Protein AF-A0A085WH45-F1 (afdb_monomer)

Solvent-accessible surface area (backbone atoms only — not comparable to full-atom values): 19405 Å² total; per-residue (Å²): 141,80,84,76,79,80,86,86,75,73,98,68,82,76,74,78,71,73,86,65,53,71,68,56,50,51,53,51,53,51,46,48,43,47,62,81,56,54,55,58,56,46,44,37,24,51,42,6,30,50,48,21,27,57,74,70,34,78,60,51,71,65,46,50,52,52,53,52,50,35,53,49,28,40,52,36,19,25,36,18,36,33,52,44,60,40,40,66,33,36,62,50,33,91,69,62,39,99,87,36,49,65,70,44,46,59,72,71,62,76,45,65,55,64,60,34,41,50,51,16,52,54,25,48,53,51,30,54,56,50,42,73,75,43,60,74,71,31,32,58,40,48,65,51,29,47,55,37,36,49,28,30,48,32,82,93,69,18,29,27,46,66,38,39,30,37,57,37,53,24,43,29,51,48,40,24,36,16,36,32,24,18,15,55,24,53,72,46,86,62,66,62,46,37,62,67,30,46,39,38,29,44,34,38,28,43,29,41,43,51,45,50,47,63,39,35,69,8,25,56,79,67,69,35,38,25,52,33,64,72,62,33,70,70,50,46,52,51,49,37,45,51,43,44,52,49,24,60,56,49,36,56,55,30,44,78,73,66,74,37,55,64,44,23,41,51,22,37,56,70,41,45,68,56,52,57,50,49,46,53,41,48,77,72,43,36,67,74,40,80,92,36,30,48,54,50,46,50,48,41,54,48,46,34,49,44,25,49,49,17,28,44,52,12,49,52,52,49,26,53,78,69,52,45,53,69,86,44,65,77,60,53,55,65,68,49,47,52,54,55,54,45,52,54,50,47,56,54,48,58,65,70,63,50,86,73,78,81,72,69,78,74,74,49,72,70,55,55,63,73,75,106

Sequence (372 aa):
MNHLPMPIHGGEVVAVPPAASLKRSFMLLVRLGRPKYLLYSWVLYTLGVAAAVYLGHTPSLASYVHGQLFVWCVHLMTHYCNEYFDLQADLANPAPTAWTGGSRVLVEGLLKPWVSLTASCVLLCTALLLILAMPAEAQYAALIAVPLGWFYTAPPFQFNYRGLGELTVTTGLNGCVPVIGYTLASGEFSFFPFLLLLPAFLIQFVRMTIMNLQDYEGDILVGKRTLPVRLGPRTIVHMHAVVQAVAYLMVIPGVLWMGVPIWVGLGVMASSPVAVWHVARLYRGAHKDPRTANNVVFWASTHCSLVVVGVYVGLLIDGYVQGRFAQLGGVADLFLLPIVIYTFILARQIRKNRPKAVVAPKATVAELVRAA

InterPro domains:
  IPR000537 UbiA prenyltransferase [PF01040] (44-300)
  IPR026046 UbiA prenyltransferase domain containing protein 1 [PTHR13929] (23-304)
  IPR026046 UbiA prenyltransferase domain containing protein 1 [cd13962] (30-290)
  IPR044878 UbiA prenyltransferase superfamily [G3DSA:1.10.357.140] (34-188)

Foldseek 3Di:
DDDDDDPDDDPDPPPQPPDDDPVLVVVLLVLLLVCVCLLLLLLLLLLLLLVLLLVPFAADPVLSVLLSLLSSLLSSLLSLLCCLLCVQLLLLQPQAAPQASGSCCVVSVVDPSVVSVVSSVVSLVVSVVSLVVADPQLNVLSVLLNCLSNCCRDPDNVCQLVQNNLVSVLCNRLNSSSQSSNCSRNVDGDCVSSLLCVLLSLLSSLLVLLRVLSSQRSCVVVSRCHNCVPQPLVRSLVSLLVSNVVSLVSLVCSPPPVVQPPQSNVQQVVLVVLSVVLSVCSVVVLCVDSLSVNVSSLSSVVSSSSNSLSSLVSSVVVCVVVVSCVVVVCVVVVSCVSVVVVVVVNVVVVVVSPRDPPPDPPQDPVNVVVVD

Mean predicted aligned error: 6.94 Å

Secondary structure (DSSP, 8-state):
---PPP---S-----------HHHHHHHHHHHT-GGGHHHHHHHHHHHHHHHHHTT----HHHHHHHHHHHHHHHHHHHHHHHHHTHHHHHH-SS--SSSS--STTTTTSS-HHHHHHHHHHHHHHHHHHHHTS-HHHHHHHHHHHHHHHTTTSTTT-TGGGT-HHHHHHIIIIIIHHHHHHHHHHSS--SHHHHHHHHHHHHHHHHHHHHHHHTHHHHHHTT---HHHHH-HHHHHHHHHHHHHHHHHTHHHHHHHS---HHHHHHHHTTHHHHHHHHHHHHTTTTT-HHHHHHHHHHHHHHHHHHHHHHHHHHHHHHHHTTTTGGGGGGGHHHHHHHHHHHHHHHHHHHHTSPPP-------HHHHHH--

Nearest PDB structures (foldseek):
  4tq3-assembly1_A  TM=6.810E-01  e=3.298E-06  Archaeoglobus fulgidus DSM 4304
  4tq4-assembly3_C  TM=6.824E-01  e=3.573E-06  Archaeoglobus fulgidus DSM 4304
  8djm-assembly1_B  TM=7.800E-01  e=4.463E-05  Cricetulus griseus
  4tq5-assembly1_A  TM=6.753E-01  e=1.574E-05  Archaeoglobus fulgidus DSM 4304
  4tq6-assembly2_B  TM=6.981E-01  e=8.822E-05  Archaeoglobus fulgidus DSM 4304

pLDDT: mean 89.51, std 15.71, range [30.52, 98.75]

Structure (mmCIF, N/CA/C/O backbone):
data_AF-A0A085WH45-F1
#
_entry.id   AF-A0A085WH45-F1
#
loop_
_atom_site.group_PDB
_atom_site.id
_atom_site.type_symbol
_atom_site.label_atom_id
_atom_site.label_alt_id
_atom_site.label_comp_id
_atom_site.label_asym_id
_atom_site.label_entity_id
_atom_site.label_seq_id
_atom_site.pdbx_PDB_ins_code
_atom_site.Cartn_x
_atom_site.Cartn_y
_atom_site.Cartn_z
_atom_site.occupancy
_atom_site.B_iso_or_equiv
_atom_site.auth_seq_id
_atom_site.auth_comp_id
_atom_site.auth_asym_id
_atom_site.auth_atom_id
_atom_site.pdbx_PDB_model_num
ATOM 1 N N . MET A 1 1 ? -11.773 27.938 17.633 1.00 35.66 1 MET A N 1
ATOM 2 C CA . MET A 1 1 ? -10.950 27.163 18.584 1.00 35.66 1 MET A CA 1
ATOM 3 C C . MET A 1 1 ? -11.881 26.616 19.655 1.00 35.66 1 MET A C 1
ATOM 5 O O . MET A 1 1 ? -12.118 27.296 20.636 1.00 35.66 1 MET A O 1
ATOM 9 N N . ASN A 1 2 ? -12.470 25.440 19.433 1.00 30.52 2 ASN A N 1
ATOM 10 C CA . ASN A 1 2 ? -13.318 24.772 20.423 1.00 30.52 2 ASN A CA 1
ATOM 11 C C . ASN A 1 2 ? -12.598 23.492 20.843 1.00 30.52 2 ASN A C 1
ATOM 13 O O . ASN A 1 2 ? -12.633 22.494 20.127 1.00 30.52 2 ASN A O 1
ATOM 17 N N . HIS A 1 3 ? -11.891 23.551 21.970 1.00 33.97 3 HIS A N 1
ATOM 18 C CA . HIS A 1 3 ? -11.409 22.361 22.658 1.00 33.97 3 HIS A CA 1
ATOM 19 C C . HIS A 1 3 ? -12.631 21.650 23.243 1.00 33.97 3 HIS A C 1
ATOM 21 O O . HIS A 1 3 ? -13.226 22.131 24.203 1.00 33.97 3 HIS A O 1
ATOM 27 N N . LEU A 1 4 ? -13.041 20.536 22.638 1.00 31.77 4 LEU A N 1
ATOM 28 C CA . LEU A 1 4 ? -13.991 19.631 23.275 1.00 31.77 4 LEU A CA 1
ATOM 29 C C . LEU A 1 4 ? -13.296 18.997 24.494 1.00 31.77 4 LEU A C 1
ATOM 31 O O . LEU A 1 4 ? -12.190 18.471 24.341 1.00 31.77 4 LEU A O 1
ATOM 35 N N . PRO A 1 5 ? -13.889 19.067 25.698 1.00 34.41 5 PRO A N 1
ATOM 36 C CA . PRO A 1 5 ? -13.313 18.458 26.885 1.00 34.41 5 PRO A CA 1
ATOM 37 C C . PRO A 1 5 ? -13.308 16.933 26.733 1.00 34.41 5 PRO A C 1
ATOM 39 O O . PRO A 1 5 ? -14.307 16.323 26.359 1.00 34.41 5 PRO A O 1
ATOM 42 N N . MET A 1 6 ? -12.159 16.322 27.022 1.00 36.03 6 MET A N 1
ATOM 43 C CA . MET A 1 6 ? -12.034 14.874 27.190 1.00 36.03 6 MET A CA 1
ATOM 44 C C . MET A 1 6 ? -12.987 14.422 28.311 1.00 36.03 6 MET A C 1
ATOM 46 O O . MET A 1 6 ? -12.932 15.011 29.394 1.00 36.03 6 MET A O 1
ATOM 50 N N . PRO A 1 7 ? -13.830 13.393 28.116 1.00 36.06 7 PRO A N 1
ATOM 51 C CA . PRO A 1 7 ? -14.588 12.827 29.218 1.00 36.06 7 PRO A CA 1
ATOM 52 C C . PRO A 1 7 ? -13.616 12.115 30.160 1.00 36.06 7 PRO A C 1
ATOM 54 O O . PRO A 1 7 ? -12.998 11.112 29.808 1.00 36.06 7 PRO A O 1
ATOM 57 N N . ILE A 1 8 ? -13.463 12.669 31.360 1.00 39.09 8 ILE A N 1
ATOM 58 C CA . ILE A 1 8 ? -12.725 12.055 32.459 1.00 39.09 8 ILE A CA 1
ATOM 59 C C . ILE A 1 8 ? -13.677 11.034 33.089 1.00 39.09 8 ILE A C 1
ATOM 61 O O . ILE A 1 8 ? -14.576 11.392 33.848 1.00 39.09 8 ILE A O 1
ATOM 65 N N . HIS A 1 9 ? -13.533 9.763 32.728 1.00 38.78 9 HIS A N 1
ATOM 66 C CA . HIS A 1 9 ? -14.166 8.664 33.452 1.00 38.78 9 HIS A CA 1
ATOM 67 C C . HIS A 1 9 ? -13.146 8.040 34.402 1.00 38.78 9 HIS A C 1
ATOM 69 O O . HIS A 1 9 ? -12.134 7.520 33.952 1.00 38.78 9 HIS A O 1
ATOM 75 N N . GLY A 1 10 ? -13.451 8.088 35.703 1.00 36.84 10 GLY A N 1
ATOM 76 C CA . GLY A 1 10 ? -12.757 7.341 36.754 1.00 36.84 10 GLY A CA 1
ATOM 77 C C . GLY A 1 10 ? -11.418 7.944 37.172 1.00 36.84 10 GLY A C 1
ATOM 78 O O . GLY A 1 10 ? -10.445 7.896 36.433 1.00 36.84 10 GLY A O 1
ATOM 79 N N . GLY A 1 11 ? -11.364 8.496 38.385 1.00 37.22 11 GLY A N 1
ATOM 80 C CA . GLY A 1 11 ? -10.166 9.060 39.010 1.00 37.22 11 GLY A CA 1
ATOM 81 C C . GLY A 1 11 ? -9.092 8.036 39.387 1.00 37.22 11 GLY A C 1
ATOM 82 O O . GLY A 1 11 ? -8.692 7.980 40.545 1.00 37.22 11 GLY A O 1
ATOM 83 N N . GLU A 1 12 ? -8.585 7.267 38.427 1.00 35.56 12 GLU A N 1
ATOM 84 C CA . GLU A 1 12 ? -7.270 6.643 38.546 1.00 35.56 12 GLU A CA 1
ATOM 85 C C . GLU A 1 12 ? -6.246 7.561 37.878 1.00 35.56 12 GLU A C 1
ATOM 87 O O . GLU A 1 12 ? -6.217 7.742 36.660 1.00 35.56 12 GLU A O 1
ATOM 92 N N . VAL A 1 13 ? -5.394 8.177 38.698 1.00 37.53 13 VAL A N 1
ATOM 93 C CA . VAL A 1 13 ? -4.174 8.825 38.222 1.00 37.53 13 VAL A CA 1
ATOM 94 C C . VAL A 1 13 ? -3.326 7.725 37.591 1.00 37.53 13 VAL A C 1
ATOM 96 O O . VAL A 1 13 ? -2.646 6.981 38.295 1.00 37.53 13 VAL A O 1
ATOM 99 N N . VAL A 1 14 ? -3.387 7.592 36.264 1.00 44.81 14 VAL A N 1
ATOM 100 C CA . VAL A 1 14 ? -2.466 6.735 35.516 1.00 44.81 14 VAL A CA 1
ATOM 101 C C . VAL A 1 14 ? -1.068 7.260 35.817 1.00 44.81 14 VAL A C 1
ATOM 103 O O . VAL A 1 14 ? -0.684 8.336 35.352 1.00 44.81 14 VAL A O 1
ATOM 106 N N . ALA A 1 15 ? -0.338 6.540 36.669 1.00 37.72 15 ALA A N 1
ATOM 107 C CA . ALA A 1 15 ? 1.011 6.902 37.057 1.00 37.72 15 ALA A CA 1
ATOM 108 C C . ALA A 1 15 ? 1.835 7.105 35.784 1.00 37.72 15 ALA A C 1
ATOM 110 O O . ALA A 1 15 ? 1.968 6.186 34.974 1.00 37.72 15 ALA A O 1
ATOM 111 N N . VAL A 1 16 ? 2.367 8.316 35.593 1.00 47.53 16 VAL A N 1
ATOM 112 C CA . VAL A 1 16 ? 3.290 8.591 34.492 1.00 47.53 16 VAL A CA 1
ATOM 113 C C . VAL A 1 16 ? 4.480 7.656 34.704 1.00 47.53 16 VAL A C 1
ATOM 115 O O . VAL A 1 16 ? 5.159 7.784 35.728 1.00 47.53 16 VAL A O 1
ATOM 118 N N . PRO A 1 17 ? 4.726 6.684 33.807 1.00 56.47 17 PRO A N 1
ATOM 119 C CA . PRO A 1 17 ? 5.821 5.752 34.003 1.00 56.47 17 PRO A CA 1
ATOM 120 C C . PRO A 1 17 ? 7.139 6.536 34.100 1.00 56.47 17 PRO A C 1
ATOM 122 O O . PRO A 1 17 ? 7.280 7.573 33.442 1.00 56.47 17 PRO A O 1
ATOM 125 N N . PRO A 1 18 ? 8.111 6.069 34.907 1.00 60.09 18 PRO A N 1
ATOM 126 C CA . PRO A 1 18 ? 9.402 6.734 35.044 1.00 60.09 18 PRO A CA 1
ATOM 127 C C . PRO A 1 18 ? 10.028 6.970 33.668 1.00 60.09 18 PRO A C 1
ATOM 129 O O . PRO A 1 18 ? 9.824 6.164 32.752 1.00 60.09 18 PRO A O 1
ATOM 132 N N . ALA A 1 19 ? 10.773 8.075 33.534 1.00 62.91 19 ALA A N 1
ATOM 133 C CA . ALA A 1 19 ? 11.381 8.503 32.278 1.00 62.91 19 ALA A CA 1
ATOM 134 C C . ALA A 1 19 ? 12.028 7.306 31.568 1.00 62.91 19 ALA A C 1
ATOM 136 O O . ALA A 1 19 ? 12.985 6.702 32.056 1.00 62.91 19 ALA A O 1
ATOM 137 N N . ALA A 1 20 ? 11.438 6.911 30.440 1.00 67.75 20 ALA A N 1
ATOM 138 C CA . ALA A 1 20 ? 11.903 5.763 29.689 1.00 67.75 20 ALA A CA 1
ATOM 139 C C . ALA A 1 20 ? 13.346 6.014 29.238 1.00 67.75 20 ALA A C 1
ATOM 141 O O . ALA A 1 20 ? 13.669 7.093 28.737 1.00 67.75 20 ALA A O 1
ATOM 142 N N . SER A 1 21 ? 14.214 5.010 29.389 1.00 86.56 21 SER A N 1
ATOM 143 C CA . SER A 1 21 ? 15.567 5.082 28.837 1.00 86.56 21 SER A CA 1
ATOM 144 C C . SER A 1 21 ? 15.510 5.395 27.340 1.00 86.56 21 SER A C 1
ATOM 146 O O . SER A 1 21 ? 14.567 4.992 26.653 1.00 86.56 21 SER A O 1
ATOM 148 N N . LEU A 1 22 ? 16.534 6.069 26.808 1.00 88.75 22 LEU A N 1
ATOM 149 C CA . LEU A 1 22 ? 16.591 6.445 25.389 1.00 88.75 22 LEU A CA 1
ATOM 150 C C . LEU A 1 22 ? 16.315 5.247 24.463 1.00 88.75 22 LEU A C 1
ATOM 152 O O . LEU A 1 22 ? 15.538 5.350 23.516 1.00 88.75 22 LEU A O 1
ATOM 156 N N . LYS A 1 23 ? 16.874 4.078 24.801 1.00 92.75 23 LYS A N 1
ATOM 157 C CA . LYS A 1 23 ? 16.631 2.814 24.095 1.00 92.75 23 LYS A CA 1
ATOM 158 C C . LYS A 1 23 ? 15.152 2.414 24.106 1.00 92.75 23 LYS A C 1
ATOM 160 O O . LYS A 1 23 ? 14.626 2.020 23.070 1.00 92.75 23 LYS A O 1
ATOM 165 N N . ARG A 1 24 ? 14.468 2.507 25.253 1.00 93.06 24 ARG A N 1
ATOM 166 C CA . ARG A 1 24 ? 13.035 2.185 25.358 1.00 93.06 24 ARG A CA 1
ATOM 167 C C . ARG A 1 24 ? 12.199 3.162 24.533 1.00 93.06 24 ARG A C 1
ATOM 169 O O . ARG A 1 24 ? 11.356 2.707 23.767 1.00 93.06 24 ARG A O 1
ATOM 176 N N . SER A 1 25 ? 12.463 4.462 24.633 1.00 91.81 25 SER A N 1
ATOM 177 C CA . SER A 1 25 ? 11.767 5.491 23.846 1.00 91.81 25 SER A CA 1
ATOM 178 C C . SER A 1 25 ? 11.940 5.272 22.341 1.00 91.81 25 SER A C 1
ATOM 180 O O . SER A 1 25 ? 10.960 5.311 21.600 1.00 91.81 25 SER A O 1
ATOM 182 N N . PHE A 1 26 ? 13.155 4.939 21.896 1.00 94.06 26 PHE A N 1
ATOM 183 C CA . PHE A 1 26 ? 13.429 4.592 20.502 1.00 94.06 26 PHE A CA 1
ATOM 184 C C . PHE A 1 26 ? 12.649 3.350 20.045 1.00 94.06 26 PHE A C 1
ATOM 186 O O . PHE A 1 26 ? 12.001 3.373 19.002 1.00 94.06 26 PHE A O 1
ATOM 193 N N . MET A 1 27 ? 12.632 2.279 20.844 1.00 96.19 27 MET A N 1
ATOM 194 C CA . MET A 1 27 ? 11.865 1.070 20.512 1.00 96.19 27 MET A CA 1
ATOM 195 C C . MET A 1 27 ? 10.352 1.325 20.449 1.00 96.19 27 MET A C 1
ATOM 197 O O . MET A 1 27 ? 9.663 0.731 19.618 1.00 96.19 27 MET A O 1
ATOM 201 N N . LEU A 1 28 ? 9.827 2.210 21.302 1.00 96.19 28 LEU A N 1
ATOM 202 C CA . LEU A 1 28 ? 8.424 2.626 21.261 1.00 96.19 28 LEU A CA 1
ATOM 203 C C . LEU A 1 28 ? 8.115 3.464 20.015 1.00 96.19 28 LEU A C 1
ATOM 205 O O . LEU A 1 28 ? 7.072 3.254 19.399 1.00 96.19 28 LEU A O 1
ATOM 209 N N . LEU A 1 29 ? 9.038 4.333 19.593 1.00 95.62 29 LEU A N 1
ATOM 210 C CA . LEU A 1 29 ? 8.926 5.073 18.335 1.00 95.62 29 LEU A CA 1
ATOM 211 C C . LEU A 1 29 ? 8.899 4.115 17.133 1.00 95.62 29 LEU A C 1
ATOM 213 O O . LEU A 1 29 ? 8.009 4.200 16.292 1.00 95.62 29 LEU A O 1
ATOM 217 N N . VAL A 1 30 ? 9.785 3.116 17.102 1.00 96.12 30 VAL A N 1
ATOM 218 C CA . VAL A 1 30 ? 9.758 2.065 16.069 1.00 96.12 30 VAL A CA 1
ATOM 219 C C . VAL A 1 30 ? 8.429 1.297 16.085 1.00 96.12 30 VAL A C 1
ATOM 221 O O . VAL A 1 30 ? 7.890 0.984 15.024 1.00 96.12 30 VAL A O 1
ATOM 224 N N . ARG A 1 31 ? 7.858 1.010 17.263 1.00 95.56 31 ARG A N 1
ATOM 225 C CA . ARG A 1 31 ? 6.546 0.345 17.378 1.00 95.56 31 ARG A CA 1
ATOM 226 C C . ARG A 1 31 ? 5.403 1.212 16.825 1.00 95.56 31 ARG A C 1
ATOM 228 O O . ARG A 1 31 ? 4.552 0.657 16.128 1.00 95.56 31 ARG A O 1
ATOM 235 N N . LEU A 1 32 ? 5.409 2.530 17.064 1.00 94.50 32 LEU A N 1
ATOM 236 C CA . LEU A 1 32 ? 4.444 3.489 16.489 1.00 94.50 32 LEU A CA 1
ATOM 237 C C . LEU A 1 32 ? 4.454 3.463 14.953 1.00 94.50 32 LEU A C 1
ATOM 239 O O . LEU A 1 32 ? 3.395 3.437 14.329 1.00 94.50 32 LEU A O 1
ATOM 243 N N . GLY A 1 33 ? 5.645 3.395 14.347 1.00 94.06 33 GLY A N 1
ATOM 244 C CA . GLY A 1 33 ? 5.814 3.342 12.890 1.00 94.06 33 GLY A CA 1
ATOM 245 C C . GLY A 1 33 ? 5.354 2.035 12.227 1.00 94.06 33 GLY A C 1
ATOM 246 O O . GLY A 1 33 ? 5.365 1.943 11.003 1.00 94.06 33 GLY A O 1
ATOM 247 N N . ARG A 1 34 ? 4.962 1.015 13.009 1.00 93.62 34 ARG A N 1
ATOM 248 C CA . ARG A 1 34 ? 4.411 -0.274 12.539 1.00 93.62 34 ARG A CA 1
ATOM 249 C C . ARG A 1 34 ? 5.189 -0.871 11.337 1.00 93.62 34 ARG A C 1
ATOM 251 O O . ARG A 1 34 ? 4.590 -1.198 10.310 1.00 93.62 34 ARG A O 1
ATOM 258 N N . PRO A 1 35 ? 6.509 -1.121 11.469 1.00 90.94 35 PRO A N 1
ATOM 259 C CA . PRO A 1 35 ? 7.432 -1.372 10.352 1.00 90.94 35 PRO A CA 1
ATOM 260 C C . PRO A 1 35 ? 7.071 -2.563 9.456 1.00 90.94 35 PRO A C 1
ATOM 262 O O . PRO A 1 35 ? 7.488 -2.618 8.304 1.00 90.94 35 PRO A O 1
ATOM 265 N N . LYS A 1 36 ? 6.257 -3.508 9.943 1.00 88.12 36 LYS A N 1
ATOM 266 C CA . LYS A 1 36 ? 5.750 -4.626 9.133 1.00 88.12 36 LYS A CA 1
ATOM 267 C C . LYS A 1 36 ? 5.001 -4.176 7.868 1.00 88.12 36 LYS A C 1
ATOM 269 O O . LYS A 1 36 ? 4.971 -4.937 6.908 1.00 88.12 36 LYS A O 1
ATOM 274 N N . TYR A 1 37 ? 4.404 -2.980 7.860 1.00 91.25 37 TYR A N 1
ATOM 275 C CA . TYR A 1 37 ? 3.678 -2.453 6.700 1.00 91.25 37 TYR A CA 1
ATOM 276 C C . TYR A 1 37 ? 4.602 -1.864 5.629 1.00 91.25 37 TYR A C 1
ATOM 278 O O . TYR A 1 37 ? 4.251 -1.889 4.451 1.00 91.25 37 TYR A O 1
ATOM 286 N N . LEU A 1 38 ? 5.813 -1.429 5.997 1.00 94.50 38 LEU A N 1
ATOM 287 C CA . LEU A 1 38 ? 6.779 -0.825 5.068 1.00 94.50 38 LEU A CA 1
ATOM 288 C C . LEU A 1 38 ? 7.229 -1.780 3.962 1.00 94.50 38 LEU A C 1
ATOM 290 O O . LEU A 1 38 ? 7.603 -1.344 2.873 1.00 94.50 38 LEU A O 1
ATOM 294 N N . LEU A 1 39 ? 7.156 -3.085 4.223 1.00 93.31 39 LEU A N 1
ATOM 295 C CA . LEU A 1 39 ? 7.468 -4.108 3.236 1.00 93.31 39 LEU A CA 1
ATOM 296 C C . LEU A 1 39 ? 6.480 -4.105 2.067 1.00 93.31 39 LEU A C 1
ATOM 298 O O . LEU A 1 39 ? 6.886 -4.308 0.931 1.00 93.31 39 LEU A O 1
ATOM 302 N N . TYR A 1 40 ? 5.201 -3.826 2.326 1.00 94.62 40 TYR A N 1
ATOM 303 C CA . TYR A 1 40 ? 4.187 -3.767 1.274 1.00 94.62 40 TYR A CA 1
ATOM 304 C C . TYR A 1 40 ? 4.472 -2.622 0.293 1.00 94.62 40 TYR A C 1
ATOM 306 O O . TYR A 1 40 ? 4.487 -2.829 -0.917 1.00 94.62 40 TYR A O 1
ATOM 314 N N . SER A 1 41 ? 4.780 -1.426 0.808 1.00 96.56 41 SER A N 1
ATOM 315 C CA . SER A 1 41 ? 5.143 -0.287 -0.045 1.00 96.56 41 SER A CA 1
ATOM 316 C C . SER A 1 41 ? 6.494 -0.468 -0.735 1.00 96.56 41 SER A C 1
ATOM 318 O O . SER A 1 41 ? 6.682 0.067 -1.820 1.00 96.56 41 SER A O 1
ATOM 320 N N . TRP A 1 42 ? 7.420 -1.221 -0.129 1.00 96.81 42 TRP A N 1
ATOM 321 C CA . TRP A 1 42 ? 8.682 -1.573 -0.779 1.00 96.81 42 TRP A CA 1
ATOM 322 C C . TRP A 1 42 ? 8.439 -2.459 -2.003 1.00 96.81 42 TRP A C 1
ATOM 324 O O . TRP A 1 42 ? 8.868 -2.117 -3.097 1.00 96.81 42 TRP A O 1
ATOM 334 N N . VAL A 1 43 ? 7.660 -3.535 -1.848 1.00 96.19 43 VAL A N 1
ATOM 335 C CA . VAL A 1 43 ? 7.292 -4.420 -2.964 1.00 96.19 43 VAL A CA 1
ATOM 336 C C . VAL A 1 43 ? 6.611 -3.640 -4.096 1.00 96.19 43 VAL A C 1
ATOM 338 O O . VAL A 1 43 ? 6.969 -3.826 -5.254 1.00 96.19 43 VAL A O 1
ATOM 341 N N . LEU A 1 44 ? 5.674 -2.740 -3.780 1.00 97.44 44 LEU A N 1
ATOM 342 C CA . LEU A 1 44 ? 4.987 -1.915 -4.783 1.00 97.44 44 LEU A CA 1
ATOM 343 C C . LEU A 1 44 ? 5.924 -0.954 -5.522 1.00 97.44 44 LEU A C 1
ATOM 345 O O . LEU A 1 44 ? 5.819 -0.810 -6.738 1.00 97.44 44 LEU A O 1
ATOM 349 N N . TYR A 1 45 ? 6.836 -0.301 -4.799 1.00 97.50 45 TYR A N 1
ATOM 350 C CA . TYR A 1 45 ? 7.803 0.613 -5.401 1.00 97.50 45 TYR A CA 1
ATOM 351 C C . TYR A 1 45 ? 8.753 -0.141 -6.335 1.00 97.50 45 TYR A C 1
ATOM 353 O O . TYR A 1 45 ? 8.917 0.243 -7.494 1.00 97.50 45 TYR A O 1
ATOM 361 N N . THR A 1 46 ? 9.320 -1.258 -5.866 1.00 96.44 46 THR A N 1
ATOM 362 C CA . THR A 1 46 ? 10.216 -2.085 -6.680 1.00 96.44 46 THR A CA 1
ATOM 363 C C . THR A 1 46 ? 9.490 -2.702 -7.876 1.00 96.44 46 THR A C 1
ATOM 365 O O . THR A 1 46 ? 10.089 -2.791 -8.939 1.00 96.44 46 THR A O 1
ATOM 368 N N . LEU A 1 47 ? 8.203 -3.051 -7.766 1.00 96.62 47 LEU A N 1
ATOM 369 C CA . LEU A 1 47 ? 7.396 -3.490 -8.913 1.00 96.62 47 LEU A CA 1
ATOM 370 C C . LEU A 1 47 ? 7.307 -2.402 -9.990 1.00 96.62 47 LEU A C 1
ATOM 372 O O . LEU A 1 47 ? 7.467 -2.708 -11.168 1.00 96.62 47 LEU A O 1
ATOM 376 N N . GLY A 1 48 ? 7.110 -1.138 -9.605 1.00 97.00 48 GLY A N 1
ATOM 377 C CA . GLY A 1 48 ? 7.147 -0.007 -10.537 1.00 97.00 48 GLY A CA 1
ATOM 378 C C . GLY A 1 48 ? 8.483 0.113 -11.272 1.00 97.00 48 GLY A C 1
ATOM 379 O O . GLY A 1 48 ? 8.521 0.227 -12.496 1.00 97.00 48 GLY A O 1
ATOM 380 N N . VAL A 1 49 ? 9.586 0.004 -10.528 1.00 95.69 49 VAL A N 1
ATOM 381 C CA . VAL A 1 49 ? 10.950 0.009 -11.084 1.00 95.69 49 VAL A CA 1
ATOM 382 C C . VAL A 1 49 ? 11.167 -1.187 -12.018 1.00 95.69 49 VAL A C 1
ATOM 384 O O . VAL A 1 49 ? 11.680 -1.026 -13.121 1.00 95.69 49 VAL A O 1
ATOM 387 N N . ALA A 1 50 ? 10.728 -2.383 -11.623 1.00 94.94 50 ALA A N 1
ATOM 388 C CA . ALA A 1 50 ? 10.811 -3.586 -12.443 1.00 94.94 50 ALA A CA 1
ATOM 389 C C . ALA A 1 50 ? 9.975 -3.469 -13.726 1.00 94.94 50 ALA A C 1
ATOM 391 O O . ALA A 1 50 ? 10.408 -3.956 -14.767 1.00 94.94 50 ALA A O 1
ATOM 392 N N . ALA A 1 51 ? 8.826 -2.788 -13.687 1.00 96.06 51 ALA A N 1
ATOM 393 C CA . ALA A 1 51 ? 8.033 -2.488 -14.877 1.00 96.06 51 ALA A CA 1
ATOM 394 C C . ALA A 1 51 ? 8.769 -1.544 -15.843 1.00 96.06 51 ALA A C 1
ATOM 396 O O . ALA A 1 51 ? 8.674 -1.733 -17.053 1.00 96.06 51 ALA A O 1
ATOM 397 N N . ALA A 1 52 ? 9.550 -0.584 -15.337 1.00 95.31 52 ALA A N 1
ATOM 398 C CA . ALA A 1 52 ? 10.405 0.251 -16.181 1.00 95.31 52 ALA A CA 1
ATOM 399 C C . ALA A 1 52 ? 11.511 -0.576 -16.855 1.00 95.31 52 ALA A C 1
ATOM 401 O O . ALA A 1 52 ? 11.701 -0.463 -18.065 1.00 95.31 52 ALA A O 1
ATOM 402 N N . VAL A 1 53 ? 12.184 -1.474 -16.123 1.00 93.81 53 VAL A N 1
ATOM 403 C CA . VAL A 1 53 ? 13.180 -2.362 -16.754 1.00 93.81 53 VAL A CA 1
ATOM 404 C C . VAL A 1 53 ? 12.542 -3.313 -17.749 1.00 93.81 53 VAL A C 1
ATOM 406 O O . VAL A 1 53 ? 13.080 -3.536 -18.828 1.00 93.81 53 VAL A O 1
ATOM 409 N N . TYR A 1 54 ? 11.366 -3.843 -17.426 1.00 93.69 54 TYR A N 1
ATOM 410 C CA . TYR A 1 54 ? 10.614 -4.676 -18.349 1.00 93.69 54 TYR A CA 1
ATOM 411 C C . TYR A 1 54 ? 10.353 -3.946 -19.681 1.00 93.69 54 TYR A C 1
ATOM 413 O O . TYR A 1 54 ? 10.340 -4.583 -20.729 1.00 93.69 54 TYR A O 1
ATOM 421 N N . LEU A 1 55 ? 10.209 -2.618 -19.682 1.00 94.31 55 LEU A N 1
ATOM 422 C CA . LEU A 1 55 ? 10.075 -1.814 -20.903 1.00 94.31 55 LEU A CA 1
ATOM 423 C C . LEU A 1 55 ? 11.409 -1.332 -21.506 1.00 94.31 55 LEU A C 1
ATOM 425 O O . LEU A 1 55 ? 11.395 -0.616 -22.500 1.00 94.31 55 LEU A O 1
ATOM 429 N N . GLY A 1 56 ? 12.550 -1.776 -20.974 1.00 92.62 56 GLY A N 1
ATOM 430 C CA . GLY A 1 56 ? 13.881 -1.523 -21.533 1.00 92.62 56 GLY A CA 1
ATOM 431 C C . GLY A 1 56 ? 14.653 -0.374 -20.881 1.00 92.62 56 GLY A C 1
ATOM 432 O O . GLY A 1 56 ? 15.715 -0.008 -21.379 1.00 92.62 56 GLY A O 1
ATOM 433 N N . HIS A 1 57 ? 14.163 0.192 -19.774 1.00 92.75 57 HIS A N 1
ATOM 434 C CA . HIS A 1 57 ? 14.868 1.260 -19.061 1.00 92.75 57 HIS A CA 1
ATOM 435 C C . HIS A 1 57 ? 15.886 0.715 -18.048 1.00 92.75 57 HIS A C 1
ATOM 437 O O . HIS A 1 57 ? 15.704 -0.346 -17.452 1.00 92.75 57 HIS A O 1
ATOM 443 N N . THR A 1 58 ? 16.947 1.477 -17.790 1.00 90.00 58 THR A N 1
ATOM 444 C CA . THR A 1 58 ? 18.011 1.104 -16.847 1.00 90.00 58 THR A CA 1
ATOM 445 C C . THR A 1 58 ? 18.019 2.038 -15.631 1.00 90.00 58 THR A C 1
ATOM 447 O O . THR A 1 58 ? 18.556 3.145 -15.723 1.00 90.00 58 THR A O 1
ATOM 450 N N . PRO A 1 59 ? 17.454 1.629 -14.479 1.00 90.44 59 PRO A N 1
ATOM 451 C CA . PRO A 1 59 ? 17.428 2.462 -13.285 1.00 90.44 59 PRO A CA 1
ATOM 452 C C . PRO A 1 59 ? 18.823 2.602 -12.674 1.00 90.44 59 PRO A C 1
ATOM 454 O O . PRO A 1 59 ? 19.613 1.657 -12.651 1.00 90.44 59 PRO A O 1
ATOM 457 N N . SER A 1 60 ? 19.099 3.762 -12.079 1.00 90.25 60 SER A N 1
ATOM 458 C CA . SER A 1 60 ? 20.288 3.939 -11.240 1.00 90.25 60 SER A CA 1
ATOM 459 C C . SER A 1 60 ? 19.997 3.532 -9.794 1.00 90.25 60 SER A C 1
ATOM 461 O O . SER A 1 60 ? 18.907 3.785 -9.272 1.00 90.25 60 SER A O 1
ATOM 463 N N . LEU A 1 61 ? 20.992 2.978 -9.093 1.00 90.19 61 LEU A N 1
ATOM 464 C CA . LEU A 1 61 ? 20.863 2.663 -7.664 1.00 90.19 61 LEU A CA 1
ATOM 465 C C . LEU A 1 61 ? 20.498 3.907 -6.832 1.00 90.19 61 LEU A C 1
ATOM 467 O O . LEU A 1 61 ? 19.711 3.810 -5.894 1.00 90.19 61 LEU A O 1
ATOM 471 N N . ALA A 1 62 ? 21.025 5.077 -7.205 1.00 92.69 62 ALA 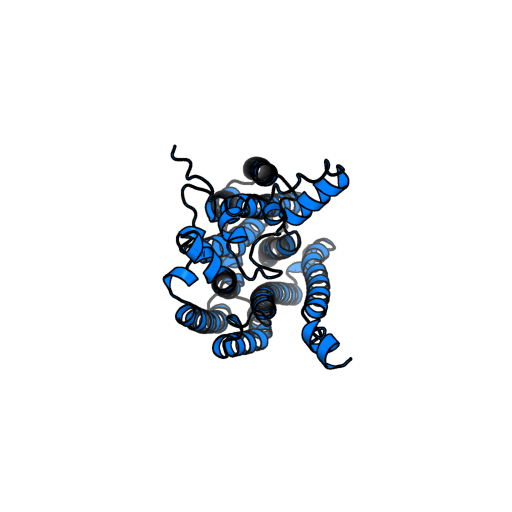A N 1
ATOM 472 C CA . ALA A 1 62 ? 20.711 6.345 -6.554 1.00 92.69 62 ALA A CA 1
ATOM 473 C C . ALA A 1 62 ? 19.216 6.692 -6.671 1.00 92.69 62 ALA A C 1
ATOM 475 O O . ALA A 1 62 ? 18.574 6.937 -5.651 1.00 92.69 62 ALA A O 1
ATOM 476 N N . SER A 1 63 ? 18.643 6.631 -7.883 1.00 92.44 63 SER A N 1
ATOM 477 C CA . SER A 1 63 ? 17.206 6.878 -8.105 1.00 92.44 63 SER A CA 1
ATOM 478 C C . SER A 1 63 ? 16.324 5.878 -7.351 1.00 92.44 63 SER A C 1
ATOM 480 O O . SER A 1 63 ? 15.338 6.263 -6.718 1.00 92.44 63 SER A O 1
ATOM 482 N N . TYR A 1 64 ? 16.729 4.603 -7.327 1.00 94.25 64 TYR A N 1
ATOM 483 C CA . TYR A 1 64 ? 16.034 3.553 -6.594 1.00 94.25 64 TYR A CA 1
ATOM 484 C C . TYR A 1 64 ? 15.981 3.850 -5.092 1.00 94.25 64 TYR A C 1
ATOM 486 O O . TYR A 1 64 ? 14.895 3.880 -4.510 1.00 94.25 64 TYR A O 1
ATOM 494 N N . VAL A 1 65 ? 17.138 4.107 -4.473 1.00 95.56 65 VAL A N 1
ATOM 495 C CA . VAL A 1 65 ? 17.239 4.389 -3.033 1.00 95.56 65 VAL A CA 1
ATOM 496 C C . VAL A 1 65 ? 16.493 5.672 -2.678 1.00 95.56 65 VAL A C 1
ATOM 498 O O . VAL A 1 65 ? 15.740 5.678 -1.707 1.00 95.56 65 VAL A O 1
ATOM 501 N N . HIS A 1 66 ? 16.637 6.732 -3.476 1.00 96.81 66 HIS A N 1
ATOM 502 C CA . HIS A 1 66 ? 15.935 7.999 -3.267 1.00 96.81 66 HIS A CA 1
ATOM 503 C C . HIS A 1 66 ? 14.420 7.807 -3.221 1.00 96.81 66 HIS A C 1
ATOM 505 O O . HIS A 1 66 ? 13.774 8.205 -2.248 1.00 96.81 66 HIS A O 1
ATOM 511 N N . GLY A 1 67 ? 13.837 7.192 -4.252 1.00 97.62 67 GLY A N 1
ATOM 512 C CA . GLY A 1 67 ? 12.390 7.000 -4.295 1.00 97.62 67 GLY A CA 1
ATOM 513 C C . GLY A 1 67 ? 11.899 6.041 -3.212 1.00 97.62 67 GLY A C 1
ATOM 514 O O . GLY A 1 67 ? 10.855 6.293 -2.611 1.00 97.62 67 GLY A O 1
ATOM 515 N N . GLN A 1 68 ? 12.676 5.011 -2.860 1.00 97.75 68 GLN A N 1
ATOM 516 C CA . GLN A 1 68 ? 12.314 4.118 -1.758 1.00 97.75 68 GLN A CA 1
ATOM 517 C C . GLN A 1 68 ? 12.319 4.839 -0.400 1.00 97.75 68 GLN A C 1
ATOM 519 O O . GLN A 1 68 ? 11.420 4.614 0.419 1.00 97.75 68 GLN A O 1
ATOM 524 N N . LEU A 1 69 ? 13.297 5.720 -0.162 1.00 98.38 69 LEU A N 1
ATOM 525 C CA . LEU A 1 69 ? 13.334 6.571 1.027 1.00 98.38 69 LEU A CA 1
ATOM 526 C C . LEU A 1 69 ? 12.117 7.494 1.069 1.00 98.38 69 LEU A C 1
ATOM 528 O O . LEU A 1 69 ? 11.449 7.553 2.099 1.00 98.38 69 LEU A O 1
ATOM 532 N N . PHE A 1 70 ? 11.768 8.132 -0.051 1.00 98.75 70 PHE A N 1
ATOM 533 C CA . PHE A 1 70 ? 10.562 8.955 -0.148 1.00 98.75 70 PHE A CA 1
ATOM 534 C C . PHE A 1 70 ? 9.297 8.160 0.205 1.00 98.75 70 PHE A C 1
ATOM 536 O O . PHE A 1 70 ? 8.523 8.578 1.068 1.00 98.75 70 PHE A O 1
ATOM 543 N N . VAL A 1 71 ? 9.111 6.984 -0.401 1.00 98.56 71 VAL A N 1
ATOM 544 C CA . VAL A 1 71 ? 7.944 6.122 -0.159 1.00 98.56 71 VAL A CA 1
ATOM 545 C C . VAL A 1 71 ? 7.838 5.736 1.316 1.00 98.56 71 VAL A C 1
ATOM 547 O O . VAL A 1 71 ? 6.751 5.800 1.893 1.00 98.56 71 VAL A O 1
ATOM 550 N N . TRP A 1 72 ? 8.947 5.366 1.960 1.00 98.50 72 TRP A N 1
ATOM 551 C CA . TRP A 1 72 ? 8.938 5.051 3.390 1.00 98.50 72 TRP A CA 1
ATOM 552 C C . TRP A 1 72 ? 8.734 6.277 4.275 1.00 98.50 72 TRP A C 1
ATOM 554 O O . TRP A 1 72 ? 8.043 6.151 5.285 1.00 98.50 72 TRP A O 1
ATOM 564 N N . CYS A 1 73 ? 9.250 7.451 3.902 1.00 98.56 73 CYS A N 1
ATOM 565 C CA . CYS A 1 73 ? 8.956 8.697 4.606 1.00 98.56 73 CYS A CA 1
ATOM 566 C C . CYS A 1 73 ? 7.453 8.984 4.605 1.00 98.56 73 CYS A C 1
ATOM 568 O O . CYS A 1 73 ? 6.887 9.194 5.676 1.00 98.56 73 CYS A O 1
ATOM 570 N N . VAL A 1 74 ? 6.791 8.912 3.445 1.00 98.69 74 VAL A N 1
ATOM 571 C CA . VAL A 1 74 ? 5.337 9.122 3.340 1.00 98.69 74 VAL A CA 1
ATOM 572 C C . VAL A 1 74 ? 4.560 8.045 4.101 1.00 98.69 74 VAL A C 1
ATOM 574 O O . VAL A 1 74 ? 3.645 8.367 4.854 1.00 98.69 74 VAL A O 1
ATOM 577 N N . HIS A 1 75 ? 4.940 6.770 3.982 1.00 98.50 75 HIS A N 1
ATOM 578 C CA . HIS A 1 75 ? 4.251 5.678 4.678 1.00 98.50 75 HIS A CA 1
ATOM 579 C C . HIS A 1 75 ? 4.369 5.806 6.207 1.00 98.50 75 HIS A C 1
ATOM 581 O O . HIS A 1 75 ? 3.373 5.699 6.928 1.00 98.50 75 HIS A O 1
ATOM 587 N N . LEU A 1 76 ? 5.573 6.081 6.715 1.00 98.50 76 LEU A N 1
ATOM 588 C CA . LEU A 1 76 ? 5.791 6.323 8.139 1.00 98.50 76 LEU A CA 1
ATOM 589 C C . LEU A 1 76 ? 5.053 7.580 8.601 1.00 98.50 76 LEU A C 1
ATOM 591 O O . LEU A 1 76 ? 4.383 7.527 9.630 1.00 98.50 76 LEU A O 1
ATOM 595 N N . MET A 1 77 ? 5.120 8.676 7.837 1.00 98.56 77 MET A N 1
ATOM 596 C CA . MET A 1 77 ? 4.378 9.909 8.115 1.00 98.56 77 MET A CA 1
ATOM 597 C C . MET A 1 77 ? 2.895 9.595 8.313 1.00 98.56 77 MET A C 1
ATOM 599 O O . MET A 1 77 ? 2.337 9.976 9.340 1.00 98.56 77 MET A O 1
ATOM 603 N N . THR A 1 78 ? 2.278 8.846 7.395 1.00 98.12 78 THR A N 1
ATOM 604 C CA . THR A 1 78 ? 0.878 8.418 7.510 1.00 98.12 78 THR A CA 1
ATOM 605 C C . THR A 1 78 ? 0.626 7.603 8.771 1.00 98.12 78 THR A C 1
ATOM 607 O O . THR A 1 78 ? -0.358 7.864 9.455 1.00 98.12 78 THR A O 1
ATOM 610 N N . HIS A 1 79 ? 1.499 6.660 9.136 1.00 97.62 79 HIS A N 1
ATOM 611 C CA . HIS A 1 79 ? 1.330 5.880 10.367 1.00 97.62 79 HIS A CA 1
ATOM 612 C C . HIS A 1 79 ? 1.412 6.733 11.635 1.00 97.62 79 HIS A C 1
ATOM 614 O O . HIS A 1 79 ? 0.538 6.621 12.492 1.00 97.62 79 HIS A O 1
ATOM 620 N N . TYR A 1 80 ? 2.415 7.601 11.757 1.00 98.38 80 TYR A N 1
ATOM 621 C CA . TYR A 1 80 ? 2.557 8.474 12.926 1.00 98.38 80 TYR A CA 1
ATOM 622 C C . TYR A 1 80 ? 1.429 9.509 13.019 1.00 98.38 80 TYR A C 1
ATOM 624 O O . TYR A 1 80 ? 0.921 9.786 14.109 1.00 98.38 80 TYR A O 1
ATOM 632 N N . CYS A 1 81 ? 1.014 10.056 11.876 1.00 97.69 81 CYS A N 1
ATOM 633 C CA . CYS A 1 81 ? -0.128 10.955 11.770 1.00 97.69 81 CYS A CA 1
ATOM 634 C C . CYS A 1 81 ? -1.419 10.236 12.200 1.00 97.69 81 CYS A C 1
ATOM 636 O O . CYS A 1 81 ? -2.188 10.752 13.010 1.00 97.69 81 CYS A O 1
ATOM 638 N N . ASN A 1 82 ? -1.611 9.001 11.728 1.00 97.44 82 ASN A N 1
ATOM 639 C CA . ASN A 1 82 ? -2.729 8.142 12.094 1.00 97.44 82 ASN A CA 1
ATOM 640 C C . ASN A 1 82 ? -2.763 7.846 13.598 1.00 97.44 82 ASN A C 1
ATOM 642 O O . ASN A 1 82 ? -3.799 8.084 14.198 1.00 97.44 82 ASN A O 1
ATOM 646 N N . GLU A 1 83 ? -1.652 7.446 14.230 1.00 97.75 83 GLU A N 1
ATOM 647 C CA . GLU A 1 83 ? -1.609 7.213 15.690 1.00 97.75 83 GLU A CA 1
ATOM 648 C C . GLU A 1 83 ? -2.082 8.432 16.497 1.00 97.75 83 GLU A C 1
ATOM 650 O O . GLU A 1 83 ? -2.757 8.276 17.510 1.00 97.75 83 GLU A O 1
ATOM 655 N N . TYR A 1 84 ? -1.725 9.647 16.067 1.00 98.31 84 TYR A N 1
ATOM 656 C CA . TYR A 1 84 ? -2.117 10.864 16.775 1.00 98.31 84 TYR A CA 1
ATOM 657 C C . TYR A 1 84 ? -3.601 11.197 16.579 1.00 98.31 84 TYR A C 1
ATOM 659 O O . TYR A 1 84 ? -4.314 11.425 17.555 1.00 98.31 84 TYR A O 1
ATOM 667 N N . PHE A 1 85 ? -4.067 11.241 15.327 1.00 97.62 85 PHE A N 1
ATOM 668 C CA . PHE A 1 85 ? -5.426 11.693 15.016 1.00 97.62 85 PHE A CA 1
ATOM 669 C C . PHE A 1 85 ? -6.499 10.625 15.280 1.00 97.62 85 PHE A C 1
ATOM 671 O O . PHE A 1 85 ? -7.601 11.000 15.669 1.00 97.62 85 PHE A O 1
ATOM 678 N N . ASP A 1 86 ? -6.182 9.330 15.153 1.00 96.75 86 ASP A N 1
ATOM 679 C CA . ASP A 1 86 ? -7.101 8.226 15.487 1.00 96.75 86 ASP A CA 1
ATOM 680 C C . ASP A 1 86 ? -7.093 7.862 16.987 1.00 96.75 86 ASP A C 1
ATOM 682 O O . ASP A 1 86 ? -7.867 7.000 17.391 1.00 96.75 86 ASP A O 1
ATOM 686 N N . LEU A 1 87 ? -6.299 8.522 17.847 1.00 97.19 87 LEU A N 1
ATOM 687 C CA . LEU A 1 87 ? -6.133 8.123 19.257 1.00 97.19 87 LEU A CA 1
ATOM 688 C C . LEU A 1 87 ? -7.462 7.941 20.011 1.00 97.19 87 LEU A C 1
ATOM 690 O O . LEU A 1 87 ? -7.612 6.990 20.774 1.00 97.19 87 LEU A O 1
ATOM 694 N N . GLN A 1 88 ? -8.440 8.826 19.796 1.00 95.69 88 GLN A N 1
ATOM 695 C CA . GLN A 1 88 ? -9.761 8.694 20.421 1.00 95.69 88 GLN A CA 1
ATOM 696 C C . GLN A 1 88 ? -10.526 7.464 19.910 1.00 95.69 88 GLN A C 1
ATOM 698 O O . GLN A 1 88 ? -11.143 6.764 20.709 1.00 95.69 88 GLN A O 1
ATOM 703 N N . ALA A 1 89 ? -10.462 7.179 18.605 1.00 94.69 89 ALA A N 1
ATOM 704 C CA . ALA A 1 89 ? -11.077 5.989 18.013 1.00 94.69 89 ALA A CA 1
ATOM 705 C C . ALA A 1 89 ? -10.412 4.710 18.545 1.00 94.69 89 ALA A C 1
ATOM 707 O O . ALA A 1 89 ? -11.091 3.759 18.926 1.00 94.69 89 ALA A O 1
ATOM 708 N N . ASP A 1 90 ? -9.080 4.713 18.646 1.00 95.25 90 ASP A N 1
ATOM 709 C CA . ASP A 1 90 ? -8.301 3.582 19.148 1.00 95.25 90 ASP A CA 1
ATOM 710 C C . ASP A 1 90 ? -8.545 3.319 20.645 1.00 95.25 90 ASP A C 1
ATOM 712 O O . ASP A 1 90 ? -8.538 2.160 21.072 1.00 95.25 90 ASP A O 1
ATOM 716 N N . LEU A 1 91 ? -8.777 4.366 21.446 1.00 95.62 91 LEU A N 1
ATOM 717 C CA . LEU A 1 91 ? -9.206 4.252 22.847 1.00 95.62 91 LEU A CA 1
ATOM 718 C C . LEU A 1 91 ? -10.614 3.657 22.965 1.00 95.62 91 LEU A C 1
ATOM 720 O O . LEU A 1 91 ? -10.857 2.846 23.855 1.00 95.62 91 LEU A O 1
ATOM 724 N N . ALA A 1 92 ? -11.519 4.039 22.062 1.00 95.12 92 ALA A N 1
ATOM 725 C CA . ALA A 1 92 ? -12.897 3.557 22.035 1.00 95.12 92 ALA A CA 1
ATOM 726 C C . ALA A 1 92 ? -13.046 2.142 21.446 1.00 95.12 92 ALA A C 1
ATOM 728 O O . ALA A 1 92 ? -14.122 1.556 21.543 1.00 95.12 92 ALA A O 1
ATOM 729 N N . ASN A 1 93 ? -12.000 1.585 20.827 1.00 91.19 93 ASN A N 1
ATOM 730 C CA . ASN A 1 93 ? -12.049 0.272 20.190 1.00 91.19 93 ASN A CA 1
ATOM 731 C C . ASN A 1 93 ? -12.063 -0.865 21.237 1.00 91.19 93 ASN A C 1
ATOM 733 O O . ASN A 1 93 ? -11.053 -1.069 21.923 1.00 91.19 93 ASN A O 1
ATOM 737 N N . PRO A 1 94 ? -13.157 -1.648 21.338 1.00 86.19 94 PRO A N 1
ATOM 738 C CA . PRO A 1 94 ? -13.301 -2.682 22.364 1.00 86.19 94 PRO A CA 1
ATOM 739 C C . PRO A 1 94 ? -12.496 -3.955 22.070 1.00 86.19 94 PRO A C 1
ATOM 741 O O . PRO A 1 94 ? -12.241 -4.746 22.980 1.00 86.19 94 PRO A O 1
ATOM 744 N N . ALA A 1 95 ? -12.095 -4.181 20.816 1.00 86.94 95 ALA A N 1
ATOM 745 C CA . ALA A 1 95 ? -11.470 -5.427 20.380 1.00 86.94 95 ALA A CA 1
ATOM 746 C C . ALA A 1 95 ? -10.384 -5.186 19.310 1.00 86.94 95 ALA A C 1
ATOM 748 O O . ALA A 1 95 ? -10.503 -5.680 18.184 1.00 86.94 95 ALA A O 1
ATOM 749 N N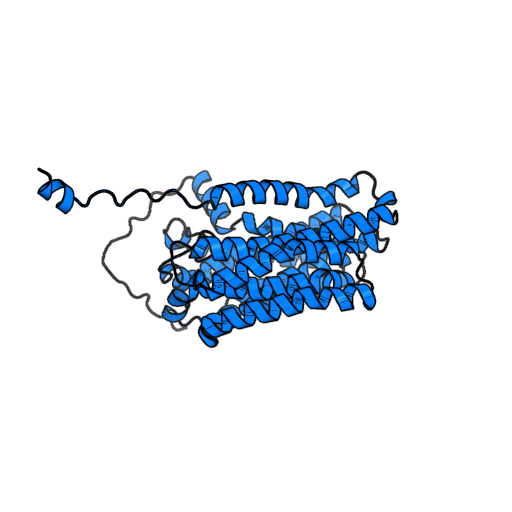 . PRO A 1 96 ? -9.295 -4.459 19.638 1.00 89.19 96 PRO A N 1
ATOM 750 C CA . PRO A 1 96 ? -8.219 -4.208 18.687 1.00 89.19 96 PRO A CA 1
ATOM 751 C C . PRO A 1 96 ? -7.566 -5.522 18.244 1.00 89.19 96 PRO A C 1
ATOM 753 O O . PRO A 1 96 ? -7.373 -6.458 19.028 1.00 89.19 96 PRO A O 1
ATOM 756 N N . THR A 1 97 ? -7.175 -5.588 16.974 1.00 89.12 97 THR A N 1
ATOM 757 C CA . THR A 1 97 ? -6.473 -6.750 16.417 1.00 89.12 97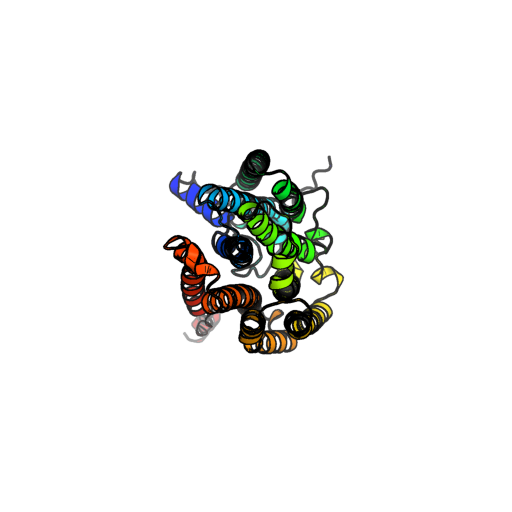 THR A CA 1
ATOM 758 C C . THR A 1 97 ? -4.970 -6.485 16.343 1.00 89.12 97 THR A C 1
ATOM 760 O O . THR A 1 97 ? -4.494 -5.381 16.583 1.00 89.12 97 THR A O 1
ATOM 763 N N . ALA A 1 98 ? -4.167 -7.470 15.931 1.00 87.31 98 ALA A N 1
ATOM 764 C CA . ALA A 1 98 ? -2.755 -7.205 15.640 1.00 87.31 98 ALA A CA 1
ATOM 765 C C . ALA A 1 98 ? -2.561 -6.280 14.418 1.00 87.31 98 ALA A C 1
ATOM 767 O O . ALA A 1 98 ? -1.423 -5.922 14.096 1.00 87.31 98 ALA A O 1
ATOM 768 N N . TRP A 1 99 ? -3.632 -5.953 13.689 1.00 86.50 99 TRP A N 1
ATOM 769 C CA . TRP A 1 99 ? -3.607 -5.227 12.421 1.00 86.50 99 TRP A CA 1
ATOM 770 C C . TRP A 1 99 ? -4.345 -3.880 12.463 1.00 86.50 99 TRP A C 1
ATOM 772 O O . TRP A 1 99 ? -3.985 -2.999 11.681 1.00 86.50 99 TRP A O 1
ATOM 782 N N . THR A 1 100 ? -5.305 -3.713 13.372 1.00 86.81 100 THR A N 1
ATOM 783 C CA . THR A 1 100 ? -6.194 -2.545 13.511 1.00 86.81 100 THR A CA 1
ATOM 784 C C . THR A 1 100 ? -6.229 -2.045 14.961 1.00 86.81 100 THR A C 1
ATOM 786 O O . THR A 1 100 ? -5.760 -2.752 15.855 1.00 86.81 100 THR A O 1
ATOM 789 N N . GLY A 1 101 ? -6.747 -0.836 15.205 1.00 86.56 101 GLY A N 1
ATOM 790 C CA . GLY A 1 101 ? -6.762 -0.224 16.545 1.00 86.56 101 GLY A CA 1
ATOM 791 C C . GLY A 1 101 ? -5.422 0.370 17.013 1.00 86.56 101 GLY A C 1
ATOM 792 O O . GLY A 1 101 ? -5.139 0.379 18.217 1.00 86.56 101 GLY A O 1
ATOM 793 N N . GLY A 1 102 ? -4.581 0.801 16.066 1.00 90.19 102 GLY A N 1
ATOM 794 C CA . GLY A 1 102 ? -3.286 1.440 16.322 1.00 90.19 102 GLY A CA 1
ATOM 795 C C . GLY A 1 102 ? -2.168 0.502 16.795 1.00 90.19 102 GLY A C 1
ATOM 796 O O . GLY A 1 102 ? -2.308 -0.718 16.896 1.00 90.19 102 GLY A O 1
ATOM 797 N N . SER A 1 103 ? -1.001 1.070 17.094 1.00 94.56 103 SER A N 1
ATOM 798 C CA . SER A 1 103 ? 0.143 0.339 17.669 1.00 94.56 103 SER A CA 1
ATOM 799 C C . SER A 1 103 ? -0.049 -0.018 19.153 1.00 94.56 103 SER A C 1
ATOM 801 O O . SER A 1 103 ? 0.732 -0.797 19.724 1.00 94.56 103 SER A O 1
ATOM 803 N N . ARG A 1 104 ? -1.080 0.585 19.763 1.00 94.69 104 ARG A N 1
ATOM 804 C CA . ARG A 1 104 ? -1.392 0.649 21.197 1.00 94.69 104 ARG A CA 1
ATOM 805 C C . ARG A 1 104 ? -0.399 1.444 22.047 1.00 94.69 104 ARG A C 1
ATOM 807 O O . ARG A 1 104 ? -0.662 1.636 23.222 1.00 94.69 104 ARG A O 1
ATOM 814 N N . VAL A 1 105 ? 0.686 1.984 21.482 1.00 96.25 105 VAL A N 1
ATOM 815 C CA . VAL A 1 105 ? 1.699 2.739 22.249 1.00 96.25 105 VAL A CA 1
ATOM 816 C C . VAL A 1 105 ? 1.113 3.999 22.892 1.00 96.25 105 VAL A C 1
ATOM 818 O O . VAL A 1 105 ? 1.384 4.257 24.063 1.00 96.25 105 VAL A O 1
ATOM 821 N N . LEU A 1 106 ? 0.314 4.774 22.151 1.00 97.00 106 LEU A N 1
ATOM 822 C CA . LEU A 1 106 ? -0.324 5.979 22.696 1.00 97.00 106 LEU A CA 1
ATOM 823 C C . LEU A 1 106 ? -1.526 5.648 23.588 1.00 97.00 106 LEU A C 1
ATOM 825 O O . LEU A 1 106 ? -1.723 6.307 24.602 1.00 97.00 106 LEU A O 1
ATOM 829 N N . VAL A 1 107 ? -2.283 4.600 23.246 1.00 95.50 107 VAL A N 1
ATOM 830 C CA . VAL A 1 107 ? -3.420 4.117 24.049 1.00 95.50 107 VAL A CA 1
ATOM 831 C C . VAL A 1 107 ? -2.965 3.632 25.428 1.00 95.50 107 VAL A C 1
ATOM 833 O O . VAL A 1 107 ? -3.584 3.953 26.433 1.00 95.50 107 VAL A O 1
ATOM 836 N N . GLU A 1 108 ? -1.847 2.907 25.486 1.00 95.25 108 GLU A N 1
ATOM 837 C CA . GLU A 1 108 ? -1.220 2.430 26.726 1.00 95.25 108 GLU A CA 1
ATOM 838 C C . GLU A 1 108 ? -0.466 3.552 27.481 1.00 95.25 108 GLU A C 1
ATOM 840 O O . GLU A 1 108 ? 0.175 3.286 28.496 1.00 95.25 108 GLU A O 1
ATOM 845 N N . GLY A 1 109 ? -0.476 4.800 26.988 1.00 95.06 109 GLY A N 1
ATOM 846 C CA . GLY A 1 109 ? 0.204 5.934 27.627 1.00 95.06 109 GLY A CA 1
ATOM 847 C C . GLY A 1 109 ? 1.736 5.833 27.651 1.00 95.06 109 GLY A C 1
ATOM 848 O O . GLY A 1 109 ? 2.393 6.530 28.424 1.00 95.06 109 GLY A O 1
ATOM 849 N N . LEU A 1 110 ? 2.333 4.972 26.816 1.00 94.94 110 LEU A N 1
ATOM 850 C CA . LEU A 1 110 ? 3.775 4.693 26.838 1.00 94.94 110 LEU A CA 1
ATOM 851 C C . LEU A 1 110 ? 4.621 5.825 26.242 1.00 94.94 110 LEU A C 1
ATOM 853 O O . LEU A 1 110 ? 5.805 5.938 26.558 1.00 94.94 110 LEU A O 1
ATOM 857 N N . LEU A 1 111 ? 4.028 6.642 25.370 1.00 95.44 111 LEU A N 1
ATOM 858 C CA . LEU A 1 111 ? 4.607 7.872 24.836 1.00 95.44 111 LEU A CA 1
ATOM 859 C C . LEU A 1 111 ? 3.553 8.979 24.826 1.00 95.44 111 LEU A C 1
ATOM 861 O O . LEU A 1 111 ? 2.359 8.720 24.681 1.00 95.44 111 LEU A O 1
ATOM 865 N N . LYS A 1 112 ? 4.004 10.234 24.927 1.00 95.75 112 LYS A N 1
ATOM 866 C CA . LYS A 1 112 ? 3.120 11.394 24.775 1.00 95.75 112 LYS A CA 1
ATOM 867 C C . LYS A 1 112 ? 2.669 11.511 23.307 1.00 95.75 112 LYS A C 1
ATOM 869 O O . LYS A 1 112 ? 3.531 11.437 22.429 1.00 95.75 112 LYS A O 1
ATOM 874 N N . PRO A 1 113 ? 1.381 11.776 23.013 1.00 96.94 113 PRO A N 1
ATOM 875 C CA . PRO A 1 113 ? 0.880 11.837 21.635 1.00 96.94 113 PRO A CA 1
ATOM 876 C C . PRO A 1 113 ? 1.635 12.804 20.715 1.00 96.94 113 PRO A C 1
ATOM 878 O O . PRO A 1 113 ? 1.875 12.484 19.552 1.00 96.94 113 PRO A O 1
ATOM 881 N N . TRP A 1 114 ? 2.086 13.953 21.235 1.00 96.69 114 TRP A N 1
ATOM 882 C CA . TRP A 1 114 ? 2.840 14.932 20.443 1.00 96.69 114 TRP A CA 1
ATOM 883 C C . TRP A 1 114 ? 4.126 14.356 19.839 1.00 96.69 114 TRP A C 1
ATOM 885 O O . TRP A 1 114 ? 4.536 14.826 18.788 1.00 96.69 114 TRP A O 1
ATOM 895 N N . VAL A 1 115 ? 4.728 13.315 20.431 1.00 97.25 115 VAL A N 1
ATOM 896 C CA . VAL A 1 115 ? 5.915 12.649 19.865 1.00 97.25 115 VAL A CA 1
ATOM 897 C C . VAL A 1 115 ? 5.591 12.070 18.489 1.00 97.25 115 VAL A C 1
ATOM 899 O O . VAL A 1 115 ? 6.375 12.221 17.553 1.00 97.25 115 VAL A O 1
ATOM 902 N N . SER A 1 116 ? 4.414 11.453 18.352 1.00 98.06 116 SER A N 1
ATOM 903 C CA . SER A 1 116 ? 3.941 10.907 17.080 1.00 98.06 116 SER A CA 1
ATOM 904 C C . SER A 1 116 ? 3.670 12.022 16.070 1.00 98.06 116 SER A C 1
ATOM 906 O O . SER A 1 116 ? 4.135 11.957 14.935 1.00 98.06 116 SER A O 1
ATOM 908 N N . LEU A 1 117 ? 2.997 13.098 16.493 1.00 98.38 117 LEU A N 1
ATOM 909 C CA . LEU A 1 117 ? 2.738 14.245 15.621 1.00 98.38 117 LEU A CA 1
ATOM 910 C C . LEU A 1 117 ? 4.044 14.896 15.138 1.00 98.38 117 LEU A C 1
ATOM 912 O O . LEU A 1 117 ? 4.211 15.096 13.937 1.00 98.38 117 LEU A O 1
ATOM 916 N N . THR A 1 118 ? 5.002 15.153 16.030 1.00 98.44 118 THR A N 1
ATOM 917 C CA . THR A 1 118 ? 6.312 15.710 15.668 1.00 98.44 118 THR A CA 1
ATOM 918 C C . THR A 1 118 ? 7.051 14.801 14.689 1.00 98.44 118 THR A C 1
ATOM 920 O O . THR A 1 118 ? 7.554 15.295 13.682 1.00 98.44 118 THR A O 1
ATOM 923 N N . ALA A 1 119 ? 7.074 13.483 14.925 1.00 98.38 119 ALA A N 1
ATOM 924 C CA . ALA A 1 119 ? 7.676 12.533 13.990 1.00 98.38 119 ALA A CA 1
ATOM 925 C C . ALA A 1 119 ? 7.005 12.593 12.606 1.00 98.38 119 ALA A C 1
ATOM 927 O O . ALA A 1 119 ? 7.700 12.607 11.590 1.00 98.38 119 ALA A O 1
ATOM 928 N N . SER A 1 120 ? 5.672 12.704 12.556 1.00 98.44 120 SER A N 1
ATOM 929 C CA . SER A 1 120 ? 4.946 12.865 11.292 1.00 98.44 120 SER A CA 1
ATOM 930 C C . SER A 1 120 ? 5.296 14.176 10.573 1.00 98.44 120 SER A C 1
ATOM 932 O O . SER A 1 120 ? 5.531 14.147 9.370 1.00 98.44 120 SER A O 1
ATOM 934 N N . CYS A 1 121 ? 5.429 15.302 11.285 1.00 98.62 121 CYS A N 1
ATOM 935 C CA . CYS A 1 121 ? 5.836 16.582 10.695 1.00 98.62 121 CYS A CA 1
ATOM 936 C C . CYS A 1 121 ? 7.269 16.536 10.147 1.00 98.62 121 CYS A C 1
ATOM 938 O O . CYS A 1 121 ? 7.520 17.033 9.053 1.00 98.62 121 CYS A O 1
ATOM 940 N N . VAL A 1 122 ? 8.205 15.917 10.877 1.00 98.62 122 VAL A N 1
ATOM 941 C CA . VAL A 1 122 ? 9.589 15.742 10.405 1.00 98.62 122 VAL A CA 1
ATOM 942 C C . VAL A 1 122 ? 9.603 14.934 9.110 1.00 98.62 122 VAL A C 1
ATOM 944 O O . VAL A 1 122 ? 10.208 15.363 8.133 1.00 98.62 122 VAL A O 1
ATOM 947 N N . LEU A 1 123 ? 8.882 13.810 9.070 1.00 98.69 123 LEU A N 1
ATOM 948 C CA . LEU A 1 123 ? 8.802 12.960 7.882 1.00 98.69 123 LEU A CA 1
ATOM 949 C C . LEU A 1 123 ? 8.087 13.637 6.708 1.00 98.69 123 LEU A C 1
ATOM 951 O O . LEU A 1 123 ? 8.488 13.416 5.569 1.00 98.69 123 LEU A O 1
ATOM 955 N N . LEU A 1 124 ? 7.083 14.480 6.971 1.00 98.69 124 LEU A N 1
ATOM 956 C CA . LEU A 1 124 ? 6.461 15.331 5.956 1.00 98.69 124 LEU A CA 1
ATOM 957 C C . LEU A 1 124 ? 7.497 16.283 5.344 1.00 98.69 124 LEU A C 1
ATOM 959 O O . LEU A 1 124 ? 7.661 16.297 4.127 1.00 98.69 124 LEU A O 1
ATOM 963 N N . CYS A 1 125 ? 8.236 17.030 6.168 1.00 98.56 125 CYS A N 1
ATOM 964 C CA . CYS A 1 125 ? 9.285 17.932 5.687 1.00 98.56 125 CYS A CA 1
ATOM 965 C C . CYS A 1 125 ? 10.366 17.177 4.902 1.00 98.56 125 CYS A C 1
ATOM 967 O O . CYS A 1 125 ? 10.769 17.624 3.832 1.00 98.56 125 CYS A O 1
ATOM 969 N N . THR A 1 126 ? 10.800 16.008 5.384 1.00 98.69 126 THR A N 1
ATOM 970 C CA . THR A 1 126 ? 11.754 15.156 4.661 1.00 98.69 126 THR A CA 1
ATOM 971 C C . THR A 1 126 ? 11.192 14.687 3.319 1.00 98.69 126 THR A C 1
ATOM 973 O O . THR A 1 126 ? 11.899 14.753 2.319 1.00 98.69 126 THR A O 1
ATOM 976 N N . ALA A 1 127 ? 9.928 14.257 3.261 1.00 98.56 127 ALA A N 1
ATOM 977 C CA . ALA A 1 127 ? 9.293 13.846 2.012 1.00 98.56 127 ALA A CA 1
ATOM 978 C C . ALA A 1 127 ? 9.222 15.005 1.005 1.00 98.56 127 ALA A C 1
ATOM 980 O O . ALA A 1 127 ? 9.544 14.807 -0.163 1.00 98.56 127 ALA A O 1
ATOM 981 N N . LEU A 1 128 ? 8.878 16.217 1.453 1.00 98.38 128 LEU A N 1
ATOM 982 C CA . LEU A 1 128 ? 8.866 17.412 0.603 1.00 98.38 128 LEU A CA 1
ATOM 983 C C . LEU A 1 128 ? 10.268 17.763 0.082 1.00 98.38 128 LEU A C 1
ATOM 985 O O . LEU A 1 128 ? 10.417 18.050 -1.101 1.00 98.38 128 LEU A O 1
ATOM 989 N N . LEU A 1 129 ? 11.304 17.673 0.923 1.00 98.25 129 LEU A N 1
ATOM 990 C CA . LEU A 1 129 ? 12.694 17.864 0.491 1.00 98.25 129 LEU A CA 1
ATOM 991 C C . LEU A 1 129 ? 13.130 16.814 -0.539 1.00 98.25 129 LEU A C 1
ATOM 993 O O . LEU A 1 129 ? 13.791 17.152 -1.517 1.00 98.25 129 LEU A O 1
ATOM 997 N N . LEU A 1 130 ? 12.731 15.552 -0.353 1.00 98.31 130 LEU A N 1
ATOM 998 C CA . LEU A 1 130 ? 13.011 14.488 -1.317 1.00 98.31 130 LEU A CA 1
ATOM 999 C C . LEU A 1 130 ? 12.307 14.732 -2.657 1.00 98.31 130 LEU A C 1
ATOM 1001 O O . LEU A 1 130 ? 12.904 14.429 -3.685 1.00 98.31 130 LEU A O 1
ATOM 1005 N N . ILE A 1 131 ? 11.096 15.304 -2.672 1.00 97.94 131 ILE A N 1
ATOM 1006 C CA . ILE A 1 131 ? 10.395 15.685 -3.914 1.00 97.94 131 ILE A CA 1
ATOM 1007 C C . ILE A 1 131 ? 11.192 16.728 -4.701 1.00 97.94 131 ILE A C 1
ATOM 1009 O O . ILE A 1 131 ? 11.313 16.595 -5.915 1.00 97.94 131 ILE A O 1
ATOM 1013 N N . LEU A 1 132 ? 11.777 17.730 -4.036 1.00 96.69 132 LEU A N 1
ATOM 1014 C CA . LEU A 1 132 ? 12.552 18.784 -4.712 1.00 96.69 132 LEU A CA 1
ATOM 1015 C C . LEU A 1 132 ? 13.775 18.248 -5.465 1.00 96.69 132 LEU A C 1
ATOM 1017 O O . LEU A 1 132 ? 14.234 18.873 -6.415 1.00 96.69 132 LEU A O 1
ATOM 1021 N N . ALA A 1 133 ? 14.295 17.097 -5.043 1.00 94.81 133 ALA A N 1
ATOM 1022 C CA . ALA A 1 133 ? 15.416 16.426 -5.685 1.00 94.81 133 ALA A CA 1
ATOM 1023 C C . ALA A 1 133 ? 14.976 15.318 -6.673 1.00 94.81 133 ALA A C 1
ATOM 1025 O O . ALA A 1 133 ? 15.826 14.600 -7.195 1.00 94.81 133 ALA A O 1
ATOM 1026 N N . MET A 1 134 ? 13.671 15.168 -6.939 1.00 94.81 134 MET A N 1
ATOM 1027 C CA . MET A 1 134 ? 13.144 14.295 -7.997 1.00 94.81 134 MET A CA 1
ATOM 1028 C C . MET A 1 134 ? 13.022 15.040 -9.338 1.00 94.81 134 MET A C 1
ATOM 1030 O O . MET A 1 134 ? 12.728 16.238 -9.336 1.00 94.81 134 MET A O 1
ATOM 1034 N N . PRO A 1 135 ? 13.141 14.335 -10.481 1.00 92.25 135 PRO A N 1
ATOM 1035 C CA . PRO A 1 135 ? 12.723 14.844 -11.789 1.00 92.25 135 PRO A CA 1
ATOM 1036 C C . PRO A 1 135 ? 11.254 15.284 -11.785 1.00 92.25 135 PRO A C 1
ATOM 1038 O O . PRO A 1 135 ? 10.436 14.693 -11.072 1.00 92.25 135 PRO A O 1
ATOM 1041 N N . ALA A 1 136 ? 10.912 16.291 -12.593 1.00 92.06 136 ALA A N 1
ATOM 1042 C CA . ALA A 1 136 ? 9.589 16.920 -12.608 1.00 92.06 136 ALA A CA 1
ATOM 1043 C C . ALA A 1 136 ? 8.449 15.907 -12.828 1.00 92.06 136 ALA A C 1
ATOM 1045 O O . ALA A 1 136 ? 7.412 15.975 -12.169 1.00 92.06 136 ALA A O 1
ATOM 1046 N N . GLU A 1 137 ? 8.672 14.909 -13.678 1.00 91.00 137 GLU A N 1
ATOM 1047 C CA . GLU A 1 137 ? 7.715 13.861 -14.029 1.00 91.00 137 GLU A CA 1
ATOM 1048 C C . GLU A 1 137 ? 7.328 13.014 -12.806 1.00 91.00 137 GLU A C 1
ATOM 1050 O O . GLU A 1 137 ? 6.158 12.673 -12.615 1.00 91.00 137 GLU A O 1
ATOM 1055 N N . ALA A 1 138 ? 8.294 12.706 -11.935 1.00 90.62 138 ALA A N 1
ATOM 1056 C CA . ALA A 1 138 ? 8.057 11.937 -10.715 1.00 90.62 138 ALA A CA 1
ATOM 1057 C C . ALA A 1 138 ? 7.392 12.780 -9.610 1.00 90.62 138 ALA A C 1
ATOM 1059 O O . ALA A 1 138 ? 6.700 12.230 -8.743 1.00 90.62 138 ALA A O 1
ATOM 1060 N N . GLN A 1 139 ? 7.553 14.110 -9.647 1.00 94.44 139 GLN A N 1
ATOM 1061 C CA . GLN A 1 139 ? 6.986 15.008 -8.637 1.00 94.44 139 GLN A CA 1
ATOM 1062 C C . GLN A 1 139 ? 5.456 14.976 -8.633 1.00 94.44 139 GLN A C 1
ATOM 1064 O O . GLN A 1 139 ? 4.869 15.038 -7.558 1.00 94.44 139 GLN A O 1
ATOM 1069 N N . TYR A 1 140 ? 4.789 14.819 -9.781 1.00 92.75 140 TYR A N 1
ATOM 1070 C CA . TYR A 1 140 ? 3.320 14.825 -9.841 1.00 92.75 140 TYR A CA 1
ATOM 1071 C C . TYR A 1 140 ? 2.689 13.728 -8.974 1.00 92.75 140 TYR A C 1
ATOM 1073 O O . TYR A 1 140 ? 1.852 14.008 -8.114 1.00 92.75 140 TYR A O 1
ATOM 1081 N N . ALA A 1 141 ? 3.115 12.475 -9.151 1.00 94.44 141 ALA A N 1
ATOM 1082 C CA . ALA A 1 141 ? 2.596 11.358 -8.364 1.00 94.44 141 ALA A CA 1
ATOM 1083 C C . ALA A 1 141 ? 3.011 11.460 -6.884 1.00 94.44 141 ALA A C 1
ATOM 1085 O O . ALA A 1 141 ? 2.221 11.126 -5.996 1.00 94.44 141 ALA A O 1
ATOM 1086 N N . ALA A 1 142 ? 4.212 11.974 -6.603 1.00 96.88 142 ALA A N 1
ATOM 1087 C CA . ALA A 1 142 ? 4.699 12.202 -5.244 1.00 96.88 142 ALA A CA 1
ATOM 1088 C C . ALA A 1 142 ? 3.896 13.291 -4.501 1.00 96.88 142 ALA A C 1
ATOM 1090 O O . ALA A 1 142 ? 3.490 13.089 -3.353 1.00 96.88 142 ALA A O 1
ATOM 1091 N N . LEU A 1 143 ? 3.590 14.403 -5.174 1.00 97.12 143 LEU A N 1
ATOM 1092 C CA . LEU A 1 143 ? 2.773 15.508 -4.662 1.00 97.12 143 LEU A CA 1
ATOM 1093 C C . LEU A 1 143 ? 1.309 15.117 -4.447 1.00 97.12 143 LEU A C 1
ATOM 1095 O O . LEU A 1 143 ? 0.637 15.746 -3.637 1.00 97.12 143 LEU A O 1
ATOM 1099 N N . ILE A 1 144 ? 0.818 14.072 -5.117 1.00 97.19 144 ILE A N 1
ATOM 1100 C CA . ILE A 1 144 ? -0.493 13.471 -4.834 1.00 97.19 144 ILE A CA 1
ATOM 1101 C C . ILE A 1 144 ? -0.402 12.514 -3.634 1.00 97.19 144 ILE A C 1
ATOM 1103 O O . ILE A 1 144 ? -1.268 12.533 -2.758 1.00 97.19 144 ILE A O 1
ATOM 1107 N N . ALA A 1 145 ? 0.651 11.697 -3.545 1.00 98.06 145 ALA A N 1
ATOM 1108 C CA . ALA A 1 145 ? 0.802 10.703 -2.480 1.00 98.06 145 ALA A CA 1
ATOM 1109 C C . ALA A 1 145 ? 0.896 11.328 -1.075 1.00 98.06 145 ALA A C 1
ATOM 1111 O O . ALA A 1 145 ? 0.287 10.817 -0.132 1.00 98.06 145 ALA A O 1
ATOM 1112 N N . VAL A 1 146 ? 1.621 12.444 -0.929 1.00 98.56 146 VAL A N 1
ATOM 1113 C CA . VAL A 1 146 ? 1.801 13.145 0.357 1.00 98.56 146 VAL A CA 1
ATOM 1114 C C . VAL A 1 146 ? 0.469 13.588 0.990 1.00 98.56 146 VAL A C 1
ATOM 1116 O O . VAL A 1 146 ? 0.193 13.167 2.117 1.00 98.56 146 VAL A O 1
ATOM 1119 N N . PRO A 1 147 ? -0.394 14.388 0.330 1.00 98.31 147 PRO A N 1
ATOM 1120 C CA . PRO A 1 147 ? -1.663 14.816 0.912 1.00 98.31 147 PRO A CA 1
ATOM 1121 C C . PRO A 1 147 ? -2.637 13.656 1.121 1.00 98.31 147 PRO A C 1
ATOM 1123 O O . PRO A 1 147 ? -3.359 13.673 2.117 1.00 98.31 147 PRO A O 1
ATOM 1126 N N . LEU A 1 148 ? -2.639 12.629 0.257 1.00 98.44 148 LEU A N 1
ATOM 1127 C CA . LEU A 1 148 ? -3.424 11.413 0.505 1.00 98.44 148 LEU A CA 1
ATOM 1128 C C . LEU A 1 148 ? -3.000 10.754 1.822 1.00 98.44 148 LEU A C 1
ATOM 1130 O O . LEU A 1 148 ? -3.851 10.378 2.625 1.00 98.44 148 LEU A O 1
ATOM 1134 N N . GLY A 1 149 ? -1.694 10.662 2.069 1.00 98.12 149 GLY A N 1
ATOM 1135 C CA . GLY A 1 149 ? -1.147 10.085 3.288 1.00 98.12 149 GLY A CA 1
ATOM 1136 C C . GLY A 1 149 ? -1.362 10.939 4.541 1.00 98.12 149 GLY A C 1
ATOM 1137 O O . GLY A 1 149 ? -1.657 10.386 5.599 1.00 98.12 149 GLY A O 1
ATOM 1138 N N . TRP A 1 150 ? -1.215 12.261 4.444 1.00 98.56 150 TRP A N 1
ATOM 1139 C CA . TRP A 1 150 ? -1.364 13.179 5.579 1.00 98.56 150 TRP A CA 1
ATOM 1140 C C . TRP A 1 150 ? -2.836 13.350 5.965 1.00 98.56 150 TRP A C 1
ATOM 1142 O O . TRP A 1 150 ? -3.245 13.084 7.097 1.00 98.56 150 TRP A O 1
ATOM 1152 N N . PHE A 1 151 ? -3.673 13.721 4.998 1.00 98.56 151 PHE A N 1
ATOM 1153 C CA . PHE A 1 151 ? -5.087 13.996 5.232 1.00 98.56 151 PHE A CA 1
ATOM 1154 C C . PHE A 1 151 ? -5.967 12.745 5.304 1.00 98.56 151 PHE A C 1
ATOM 1156 O O . PHE A 1 151 ? -7.188 12.860 5.442 1.00 98.56 151 PHE A O 1
ATOM 1163 N N . TYR A 1 152 ? -5.370 11.550 5.258 1.00 98.25 152 TYR A N 1
ATOM 1164 C CA . TYR A 1 152 ? -6.067 10.300 5.546 1.00 98.25 152 TYR A CA 1
ATOM 1165 C C . TYR A 1 152 ? -6.815 10.382 6.887 1.00 98.25 152 TYR A C 1
ATOM 1167 O O . TYR A 1 152 ? -8.012 10.102 6.941 1.00 98.25 152 TYR A O 1
ATOM 1175 N N . THR A 1 153 ? -6.148 10.861 7.942 1.00 97.44 153 THR A N 1
ATOM 1176 C CA . THR A 1 153 ? -6.761 11.122 9.259 1.00 97.44 153 THR A CA 1
ATOM 1177 C C . THR A 1 153 ? -6.610 12.556 9.748 1.00 97.44 153 THR A C 1
ATOM 1179 O O . THR A 1 153 ? -7.412 12.980 10.581 1.00 97.44 153 THR A O 1
ATOM 1182 N N . ALA A 1 154 ? -5.639 13.323 9.238 1.00 97.88 154 ALA A N 1
ATOM 1183 C CA . ALA A 1 154 ? -5.439 14.703 9.671 1.00 97.88 154 ALA A CA 1
ATOM 1184 C C . ALA A 1 154 ? -6.529 15.661 9.149 1.00 97.88 154 ALA A C 1
ATOM 1186 O O . ALA A 1 154 ? -7.016 15.506 8.019 1.00 97.88 154 ALA A O 1
ATOM 1187 N N . PRO A 1 155 ? -6.895 16.694 9.932 1.00 96.81 155 PRO A N 1
ATOM 1188 C CA . PRO A 1 155 ? -7.704 17.805 9.448 1.00 96.81 155 PRO A CA 1
ATOM 1189 C C . PRO A 1 155 ? -6.971 18.610 8.356 1.00 96.81 155 PRO A C 1
ATOM 1191 O O . PRO A 1 155 ? -5.740 18.606 8.317 1.00 96.81 155 PRO A O 1
ATOM 1194 N N . PRO A 1 156 ? -7.708 19.320 7.478 1.00 96.69 156 PRO A N 1
ATOM 1195 C CA . PRO A 1 156 ? -9.160 19.510 7.520 1.00 96.69 156 PRO A CA 1
ATOM 1196 C C . PRO A 1 156 ? -9.967 18.459 6.742 1.00 96.69 156 PRO A C 1
ATOM 1198 O O . PRO A 1 156 ? -11.194 18.454 6.859 1.00 96.69 156 PRO A O 1
ATOM 1201 N N . PHE A 1 157 ? -9.341 17.588 5.940 1.00 97.69 157 PHE A N 1
ATOM 1202 C CA . PHE A 1 157 ? -10.097 16.675 5.070 1.00 97.69 157 PHE A CA 1
ATOM 1203 C C . PHE A 1 157 ? -10.495 15.364 5.749 1.00 97.69 157 PHE A C 1
ATOM 1205 O O . PHE A 1 157 ? -11.630 14.934 5.552 1.00 97.69 157 PHE A O 1
ATOM 1212 N N . GLN A 1 158 ? -9.613 14.761 6.557 1.00 97.56 158 GLN A N 1
ATOM 1213 C CA . GLN A 1 158 ? -9.871 13.526 7.313 1.00 97.56 158 GLN A CA 1
ATOM 1214 C C . GLN A 1 158 ? -10.583 12.449 6.475 1.00 97.56 158 GLN A C 1
ATOM 1216 O O . GLN A 1 158 ? -11.687 12.010 6.811 1.00 97.56 158 GLN A O 1
ATOM 1221 N N . PHE A 1 159 ? -9.991 12.047 5.348 1.00 98.19 159 PHE A N 1
ATOM 1222 C CA . PHE A 1 159 ? -10.660 11.192 4.361 1.00 98.19 159 PHE A CA 1
ATOM 1223 C C . PHE A 1 159 ? -11.233 9.899 4.962 1.00 98.19 159 PHE A C 1
ATOM 1225 O O . PHE A 1 159 ? -12.361 9.520 4.632 1.00 98.19 159 PHE A O 1
ATOM 1232 N N . ASN A 1 160 ? -10.525 9.268 5.903 1.00 97.50 160 ASN A N 1
ATOM 1233 C CA . ASN A 1 160 ? -11.001 8.072 6.600 1.00 97.50 160 ASN A CA 1
ATOM 1234 C C . ASN A 1 160 ? -12.285 8.339 7.401 1.00 97.50 160 ASN A C 1
ATOM 1236 O O . ASN A 1 160 ? -13.256 7.594 7.300 1.00 97.50 160 ASN A O 1
ATOM 1240 N N . TYR A 1 161 ? -12.351 9.473 8.103 1.00 97.38 161 TYR A N 1
ATOM 1241 C CA . TYR A 1 161 ? -13.528 9.891 8.874 1.00 97.38 161 TYR A CA 1
ATOM 1242 C C . TYR A 1 161 ? -14.735 10.220 7.996 1.00 97.38 161 TYR A C 1
ATOM 1244 O O . TYR A 1 161 ? -15.863 10.298 8.488 1.00 97.38 161 TYR A O 1
ATOM 1252 N N . ARG A 1 162 ? -14.515 10.416 6.693 1.00 97.50 162 ARG A N 1
ATOM 1253 C CA . ARG A 1 162 ? -15.545 10.784 5.719 1.00 97.50 162 ARG A CA 1
ATOM 1254 C C . ARG A 1 162 ? -15.864 9.666 4.725 1.00 97.50 162 ARG A C 1
ATOM 1256 O O . ARG A 1 162 ? -16.534 9.932 3.730 1.00 97.50 162 ARG A O 1
ATOM 1263 N N . GLY A 1 163 ? -15.445 8.432 5.003 1.00 96.75 163 GLY A N 1
ATOM 1264 C CA . GLY A 1 163 ? -15.766 7.264 4.178 1.00 96.75 163 GLY A CA 1
ATOM 1265 C C . GLY A 1 163 ? -15.034 7.224 2.837 1.00 96.75 163 GLY A C 1
ATOM 1266 O O . GLY A 1 163 ? -15.484 6.544 1.922 1.00 96.75 163 GLY A O 1
ATOM 1267 N N . LEU A 1 164 ? -13.933 7.971 2.718 1.00 97.75 164 LEU A N 1
ATOM 1268 C CA . LEU A 1 164 ? -13.038 7.964 1.558 1.00 97.75 164 LEU A CA 1
ATOM 1269 C C . LEU A 1 164 ? -11.700 7.278 1.866 1.00 97.75 164 LEU A C 1
ATOM 1271 O O . LEU A 1 164 ? -10.846 7.189 0.990 1.00 97.75 164 LEU A O 1
ATOM 1275 N N . GLY A 1 165 ? -11.511 6.783 3.093 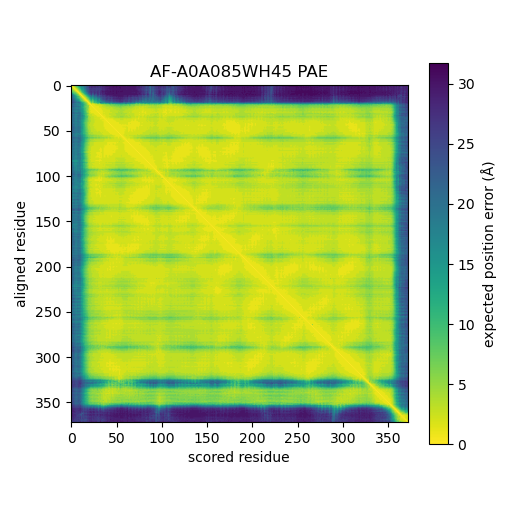1.00 96.88 165 GLY A N 1
ATOM 1276 C CA . GLY A 1 165 ? -10.238 6.235 3.555 1.00 96.88 165 GLY A CA 1
ATOM 1277 C C . GLY A 1 165 ? -9.733 5.071 2.708 1.00 96.88 165 GLY A C 1
ATOM 1278 O O . GLY A 1 165 ? -8.554 5.026 2.355 1.00 96.88 165 GLY A O 1
ATOM 1279 N N . GLU A 1 166 ? -10.629 4.162 2.330 1.00 97.19 166 GLU A N 1
ATOM 1280 C CA . GLU A 1 166 ? -10.321 3.000 1.500 1.00 97.19 166 GLU A CA 1
ATOM 1281 C C . GLU A 1 166 ? -9.766 3.416 0.134 1.00 97.19 166 GLU A C 1
ATOM 1283 O O . GLU A 1 166 ? -8.750 2.876 -0.312 1.00 97.19 166 GLU A O 1
ATOM 1288 N N . LEU A 1 167 ? -10.392 4.410 -0.504 1.00 98.19 167 LEU A N 1
ATOM 1289 C CA . LEU A 1 167 ? -9.941 4.953 -1.784 1.00 98.19 167 LEU A CA 1
ATOM 1290 C C . LEU A 1 167 ? -8.620 5.710 -1.619 1.00 98.19 167 LEU A C 1
ATOM 1292 O O . LEU A 1 167 ? -7.689 5.470 -2.378 1.00 98.19 167 LEU A O 1
ATOM 1296 N N . THR A 1 168 ? -8.499 6.560 -0.597 1.00 98.19 168 THR A N 1
ATOM 1297 C CA . THR A 1 168 ? -7.280 7.329 -0.304 1.00 98.19 168 THR A CA 1
ATOM 1298 C C . THR A 1 168 ? -6.056 6.426 -0.146 1.00 98.19 168 THR A C 1
ATOM 1300 O O . THR A 1 168 ? -5.040 6.647 -0.807 1.00 98.19 168 THR A O 1
ATOM 1303 N N . VAL A 1 169 ? -6.149 5.384 0.689 1.00 97.38 169 VAL A N 1
ATOM 1304 C CA . VAL A 1 169 ? -5.031 4.454 0.927 1.00 97.38 169 VAL A CA 1
ATOM 1305 C C . VAL A 1 169 ? -4.705 3.650 -0.323 1.00 97.38 169 VAL A C 1
ATOM 1307 O O . VAL A 1 169 ? -3.534 3.448 -0.642 1.00 97.38 169 VAL A O 1
ATOM 1310 N N . THR A 1 170 ? -5.729 3.191 -1.040 1.00 98.06 170 THR A N 1
ATOM 1311 C CA . THR A 1 170 ? -5.538 2.378 -2.243 1.00 98.06 170 THR A CA 1
ATOM 1312 C C . THR A 1 170 ? -4.886 3.183 -3.363 1.00 98.06 170 THR A C 1
ATOM 1314 O O . THR A 1 170 ? -3.927 2.698 -3.961 1.00 98.06 170 THR A O 1
ATOM 1317 N N . THR A 1 171 ? -5.331 4.422 -3.586 1.00 98.31 171 THR A N 1
ATOM 1318 C CA . THR A 1 171 ? -4.730 5.349 -4.551 1.00 98.31 171 THR A CA 1
ATOM 1319 C C . THR A 1 171 ? -3.299 5.701 -4.174 1.00 98.31 171 THR A C 1
ATOM 1321 O O . THR A 1 171 ? -2.424 5.627 -5.030 1.00 98.31 171 THR A O 1
ATOM 1324 N N . GLY A 1 172 ? -3.024 6.008 -2.904 1.00 97.81 172 GLY A N 1
ATOM 1325 C CA . GLY A 1 172 ? -1.665 6.315 -2.458 1.00 97.81 172 GLY A CA 1
ATOM 1326 C C . GLY A 1 172 ? -0.708 5.136 -2.645 1.00 97.81 172 GLY A C 1
ATOM 1327 O O . GLY A 1 172 ? 0.345 5.292 -3.257 1.00 97.81 172 GLY A O 1
ATOM 1328 N N . LEU A 1 173 ? -1.083 3.945 -2.162 1.00 97.19 173 LEU A N 1
ATOM 1329 C CA . LEU A 1 173 ? -0.219 2.763 -2.207 1.00 97.19 173 LEU A CA 1
ATOM 1330 C C . LEU A 1 173 ? -0.204 2.078 -3.581 1.00 97.19 173 LEU A C 1
ATOM 1332 O O . LEU A 1 173 ? 0.854 1.959 -4.172 1.00 97.19 173 LEU A O 1
ATOM 1336 N N . ASN A 1 174 ? -1.333 1.612 -4.116 1.00 97.38 174 ASN A N 1
ATOM 1337 C CA . ASN A 1 174 ? -1.338 0.828 -5.366 1.00 97.38 174 ASN A CA 1
ATOM 1338 C C . ASN A 1 174 ? -1.448 1.692 -6.630 1.00 97.38 174 ASN A C 1
ATOM 1340 O O . ASN A 1 174 ? -1.277 1.172 -7.726 1.00 97.38 174 ASN A O 1
ATOM 1344 N N . GLY A 1 175 ? -1.746 2.986 -6.489 1.00 96.38 175 GLY A N 1
ATOM 1345 C CA . GLY A 1 175 ? -1.724 3.950 -7.587 1.00 96.38 175 GLY A CA 1
ATOM 1346 C C . GLY A 1 175 ? -0.392 4.693 -7.662 1.00 96.38 175 GLY A C 1
ATOM 1347 O O . GLY A 1 175 ? 0.406 4.454 -8.563 1.00 96.38 175 GLY A O 1
ATOM 1348 N N . CYS A 1 176 ? -0.134 5.586 -6.706 1.00 97.06 176 CYS A N 1
ATOM 1349 C CA . CYS A 1 176 ? 1.001 6.506 -6.771 1.00 97.06 176 CYS A CA 1
ATOM 1350 C C . CYS A 1 176 ? 2.357 5.811 -6.599 1.00 97.06 176 CYS A C 1
ATOM 1352 O O . CYS A 1 176 ? 3.250 6.063 -7.398 1.00 97.06 176 CYS A O 1
ATOM 1354 N N . VAL A 1 177 ? 2.542 4.942 -5.595 1.00 97.88 177 VAL A N 1
ATOM 1355 C CA . VAL A 1 177 ? 3.857 4.313 -5.318 1.00 97.88 177 VAL A CA 1
ATOM 1356 C C . VAL A 1 177 ? 4.464 3.569 -6.523 1.00 97.88 177 VAL A C 1
ATOM 1358 O O . VAL A 1 177 ? 5.627 3.843 -6.829 1.00 97.88 177 VAL A O 1
ATOM 1361 N N . PRO A 1 178 ? 3.756 2.663 -7.229 1.00 97.56 178 PRO A N 1
ATOM 1362 C CA . PRO A 1 178 ? 4.329 1.989 -8.397 1.00 97.56 178 PRO A CA 1
ATOM 1363 C C . PRO A 1 178 ? 4.592 2.954 -9.562 1.00 97.56 178 PRO A C 1
ATOM 1365 O O . PRO A 1 178 ? 5.577 2.785 -10.274 1.00 97.56 178 PRO A O 1
ATOM 1368 N N . VAL A 1 179 ? 3.769 3.994 -9.737 1.00 96.81 179 VAL A N 1
ATOM 1369 C CA . VAL A 1 179 ? 4.001 5.036 -10.752 1.00 96.81 179 VAL A CA 1
ATOM 1370 C C . VAL A 1 179 ? 5.259 5.844 -10.428 1.00 96.81 179 VAL A C 1
ATOM 1372 O O . VAL A 1 179 ? 6.085 6.050 -11.306 1.00 96.81 179 VAL A O 1
ATOM 1375 N N . ILE A 1 180 ? 5.469 6.223 -9.164 1.00 97.06 180 ILE A N 1
ATOM 1376 C CA . ILE A 1 180 ? 6.696 6.905 -8.719 1.00 97.06 180 ILE A CA 1
ATOM 1377 C C . ILE A 1 180 ? 7.924 6.030 -8.996 1.00 97.06 180 ILE A C 1
ATOM 1379 O O . ILE A 1 180 ? 8.916 6.523 -9.526 1.00 97.06 180 ILE A O 1
ATOM 1383 N N . GLY A 1 181 ? 7.854 4.733 -8.670 1.00 96.69 181 GLY A N 1
ATOM 1384 C CA . GLY A 1 181 ? 8.940 3.788 -8.943 1.00 96.69 181 GLY A CA 1
ATOM 1385 C C . GLY A 1 181 ? 9.260 3.667 -10.429 1.00 96.69 181 GLY A C 1
ATOM 1386 O O . GLY A 1 181 ? 10.425 3.733 -10.813 1.00 96.69 181 GLY A O 1
ATOM 1387 N N . TYR A 1 182 ? 8.233 3.559 -11.270 1.00 97.38 182 TYR A N 1
ATOM 1388 C CA . TYR A 1 182 ? 8.404 3.528 -12.718 1.00 97.38 182 TYR A CA 1
ATOM 1389 C C . TYR A 1 182 ? 9.020 4.818 -13.257 1.00 97.38 182 TYR A C 1
ATOM 1391 O O . TYR A 1 182 ? 9.990 4.765 -14.009 1.00 97.38 182 TYR A O 1
ATOM 1399 N N . THR A 1 183 ? 8.485 5.976 -12.873 1.00 97.00 183 THR A N 1
ATOM 1400 C CA . THR A 1 183 ? 8.904 7.266 -13.433 1.00 97.00 183 THR A CA 1
ATOM 1401 C C . THR A 1 183 ? 10.300 7.666 -12.977 1.00 97.00 183 THR A C 1
ATOM 1403 O O . THR A 1 183 ? 11.067 8.180 -13.782 1.00 97.00 183 THR A O 1
ATOM 1406 N N . LEU A 1 184 ? 10.700 7.352 -11.740 1.00 96.31 184 LEU A N 1
ATOM 1407 C CA . LEU A 1 184 ? 12.089 7.555 -11.304 1.00 96.31 184 LEU A CA 1
ATOM 1408 C C . LEU A 1 184 ? 13.082 6.625 -12.014 1.00 96.31 184 LEU A C 1
ATOM 1410 O O . LEU A 1 184 ? 14.245 6.989 -12.171 1.00 96.31 184 LEU A O 1
ATOM 1414 N N . ALA A 1 185 ? 12.639 5.435 -12.424 1.00 95.06 185 ALA A N 1
ATOM 1415 C CA . ALA A 1 185 ? 13.471 4.457 -13.120 1.00 95.06 185 ALA A CA 1
ATOM 1416 C C . ALA A 1 185 ? 13.584 4.711 -14.632 1.00 95.06 185 ALA A C 1
ATOM 1418 O O . ALA A 1 185 ? 14.628 4.428 -15.215 1.00 95.06 185 ALA A O 1
ATOM 1419 N N . SER A 1 186 ? 12.516 5.205 -15.260 1.00 95.00 186 SER A N 1
ATOM 1420 C CA . SER A 1 186 ? 12.426 5.412 -16.713 1.00 95.00 186 SER A CA 1
ATOM 1421 C C . SER A 1 186 ? 12.668 6.854 -17.152 1.00 95.00 186 SER A C 1
ATOM 1423 O O . SER A 1 186 ? 13.073 7.069 -18.289 1.00 95.00 186 SER A O 1
ATOM 1425 N N . GLY A 1 187 ? 12.418 7.832 -16.276 1.00 94.19 187 GLY A N 1
ATOM 1426 C CA . GLY A 1 187 ? 12.316 9.246 -16.647 1.00 94.19 187 GLY A CA 1
ATOM 1427 C C . GLY A 1 187 ? 10.976 9.623 -17.286 1.00 94.19 187 GLY A C 1
ATOM 1428 O O . GLY A 1 187 ? 10.786 10.778 -17.646 1.00 94.19 187 GLY A O 1
ATOM 1429 N N . GLU A 1 188 ? 10.035 8.682 -17.413 1.00 93.62 188 GLU A N 1
ATOM 1430 C CA . GLU A 1 188 ? 8.789 8.878 -18.155 1.00 93.62 188 GLU A CA 1
ATOM 1431 C C . GLU A 1 188 ? 7.557 8.536 -17.308 1.00 93.62 188 GLU A C 1
ATOM 1433 O O . GLU A 1 188 ? 7.578 7.699 -16.399 1.00 93.62 188 GLU A O 1
ATOM 1438 N N . PHE A 1 189 ? 6.431 9.178 -17.609 1.00 92.25 189 PHE A N 1
ATOM 1439 C CA . PHE A 1 189 ? 5.148 8.808 -17.023 1.00 92.25 189 PHE A CA 1
ATOM 1440 C C . PHE A 1 189 ? 4.488 7.688 -17.836 1.00 92.25 189 PHE A C 1
ATOM 1442 O O . PHE A 1 189 ? 4.334 7.799 -19.049 1.00 92.25 189 PHE A O 1
ATOM 1449 N N . SER A 1 190 ? 4.032 6.630 -17.162 1.00 91.75 190 SER A N 1
ATOM 1450 C CA . SER A 1 190 ? 3.271 5.549 -17.793 1.00 91.75 190 SER A CA 1
ATOM 1451 C C . SER A 1 190 ? 2.182 5.016 -16.874 1.00 91.75 190 SER A C 1
ATOM 1453 O O . SER A 1 190 ? 2.381 4.843 -15.671 1.00 91.75 190 SER A O 1
ATOM 1455 N N . PHE A 1 191 ? 1.033 4.684 -17.465 1.00 88.62 191 PHE A N 1
ATOM 1456 C CA . PHE A 1 191 ? -0.052 3.972 -16.787 1.00 88.62 191 PHE A CA 1
ATOM 1457 C C . PHE A 1 191 ? 0.180 2.457 -16.699 1.00 88.62 191 PHE A C 1
ATOM 1459 O O . PHE A 1 191 ? -0.563 1.768 -15.999 1.00 88.62 191 PHE A O 1
ATOM 1466 N N . PHE A 1 192 ? 1.204 1.921 -17.367 1.00 93.81 192 PHE A N 1
ATOM 1467 C CA . PHE A 1 192 ? 1.468 0.482 -17.404 1.00 93.81 192 PHE A CA 1
ATOM 1468 C C . PHE A 1 192 ? 1.633 -0.165 -16.009 1.00 93.81 192 PHE A C 1
ATOM 1470 O O . PHE A 1 192 ? 0.971 -1.173 -15.756 1.00 93.81 192 PHE A O 1
ATOM 1477 N N . PRO A 1 193 ? 2.390 0.406 -15.048 1.00 94.12 193 PRO A N 1
ATOM 1478 C CA . PRO A 1 193 ? 2.498 -0.165 -13.700 1.00 94.12 193 PRO A CA 1
ATOM 1479 C C . PRO A 1 193 ? 1.154 -0.228 -12.966 1.00 94.12 193 PRO A C 1
ATOM 1481 O O . PRO A 1 193 ? 0.882 -1.185 -12.242 1.00 94.12 193 PRO A O 1
ATOM 1484 N N . PHE A 1 194 ? 0.300 0.781 -13.163 1.00 92.81 194 PHE A N 1
ATOM 1485 C CA . PHE A 1 194 ? -1.041 0.797 -12.588 1.00 92.81 194 PHE A CA 1
ATOM 1486 C C . PHE A 1 194 ? -1.919 -0.293 -13.204 1.00 92.81 194 PHE A C 1
ATOM 1488 O O . PHE A 1 194 ? -2.624 -0.989 -12.480 1.00 92.81 194 PHE A O 1
ATOM 1495 N N . LEU A 1 195 ? -1.838 -0.486 -14.523 1.00 93.31 195 LEU A N 1
ATOM 1496 C CA . LEU A 1 195 ? -2.579 -1.533 -15.219 1.00 93.31 195 LEU A CA 1
ATOM 1497 C C . LEU A 1 195 ? -2.215 -2.935 -14.700 1.00 93.31 195 LEU A C 1
ATOM 1499 O O . LEU A 1 195 ? -3.115 -3.728 -14.423 1.00 93.31 195 LEU A O 1
ATOM 1503 N N . LEU A 1 196 ? -0.922 -3.217 -14.491 1.00 96.94 196 LEU A N 1
ATOM 1504 C CA . LEU A 1 196 ? -0.461 -4.473 -13.877 1.00 96.94 196 LEU A CA 1
ATOM 1505 C C . LEU A 1 196 ? -1.072 -4.698 -12.484 1.00 96.94 196 LEU A C 1
ATOM 1507 O O . LEU A 1 196 ? -1.361 -5.829 -12.095 1.00 96.94 196 LEU A O 1
ATOM 1511 N N . LEU A 1 197 ? -1.273 -3.613 -11.733 1.00 97.31 197 LEU A N 1
ATOM 1512 C CA . LEU A 1 197 ? -1.780 -3.629 -10.365 1.00 97.31 197 LEU A CA 1
ATOM 1513 C C . LEU A 1 197 ? -3.287 -3.394 -10.253 1.00 97.31 197 LEU A C 1
ATOM 1515 O O . LEU A 1 197 ? -3.794 -3.389 -9.134 1.00 97.31 197 LEU A O 1
ATOM 1519 N N . LEU A 1 198 ? -4.032 -3.257 -11.350 1.00 96.88 198 LEU A N 1
ATOM 1520 C CA . LEU A 1 198 ? -5.465 -2.957 -11.296 1.00 96.88 198 LEU A CA 1
ATOM 1521 C C . LEU A 1 198 ? -6.270 -3.987 -10.464 1.00 96.88 198 LEU A C 1
ATOM 1523 O O . LEU A 1 198 ? -7.059 -3.567 -9.610 1.00 96.88 198 LEU A O 1
ATOM 1527 N N . PRO A 1 199 ? -6.046 -5.314 -10.586 1.00 97.62 199 PRO A N 1
ATOM 1528 C CA . PRO A 1 199 ? -6.660 -6.284 -9.676 1.00 97.62 199 PRO A CA 1
ATOM 1529 C C . PRO A 1 199 ? -6.253 -6.071 -8.209 1.00 97.62 199 PRO A C 1
ATOM 1531 O O . PRO A 1 199 ? -7.094 -6.113 -7.309 1.00 97.62 199 PRO A O 1
ATOM 1534 N N . ALA A 1 200 ? -4.969 -5.799 -7.955 1.00 98.06 200 ALA A N 1
ATOM 1535 C CA . ALA A 1 200 ? -4.448 -5.553 -6.611 1.00 98.06 200 ALA A CA 1
ATOM 1536 C C . ALA A 1 200 ? -5.009 -4.261 -5.995 1.00 98.06 200 ALA A C 1
ATOM 1538 O O . ALA A 1 200 ? -5.265 -4.217 -4.793 1.00 98.06 200 ALA A O 1
ATOM 1539 N N . PHE A 1 201 ? -5.258 -3.236 -6.809 1.00 98.44 201 PHE A N 1
ATOM 1540 C CA . PHE A 1 201 ? -5.903 -1.990 -6.413 1.00 98.44 201 PHE A CA 1
ATOM 1541 C C . PHE A 1 201 ? -7.304 -2.271 -5.858 1.00 98.44 201 PHE A C 1
ATOM 1543 O O . PHE A 1 201 ? -7.610 -1.914 -4.720 1.00 98.44 201 PHE A O 1
ATOM 1550 N N . LEU A 1 202 ? -8.137 -2.995 -6.609 1.00 98.50 202 LEU A N 1
ATOM 1551 C CA . LEU A 1 202 ? -9.486 -3.365 -6.168 1.00 98.50 202 LEU A CA 1
ATOM 1552 C C . LEU A 1 202 ? -9.463 -4.231 -4.900 1.00 98.50 202 LEU A C 1
ATOM 1554 O O . LEU A 1 202 ? -10.273 -4.031 -3.992 1.00 98.50 202 LEU A O 1
ATOM 1558 N N . ILE A 1 203 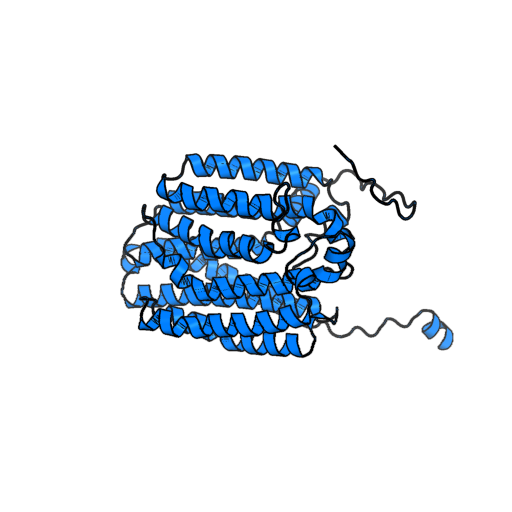? -8.506 -5.155 -4.802 1.00 98.50 203 ILE A N 1
ATOM 1559 C CA . ILE A 1 203 ? -8.351 -6.019 -3.627 1.00 98.50 203 ILE A CA 1
ATOM 1560 C C . ILE A 1 203 ? -7.874 -5.224 -2.403 1.00 98.50 203 ILE A C 1
ATOM 1562 O O . ILE A 1 203 ? -8.400 -5.437 -1.310 1.00 98.50 203 ILE A O 1
ATOM 1566 N N . GLN A 1 204 ? -6.953 -4.268 -2.552 1.00 98.38 204 GLN A N 1
ATOM 1567 C CA . GLN A 1 204 ? -6.550 -3.385 -1.454 1.00 98.38 204 GLN A CA 1
ATOM 1568 C C . GLN A 1 204 ? -7.725 -2.524 -0.978 1.00 98.38 204 GLN A C 1
ATOM 1570 O O . GLN A 1 204 ? -7.885 -2.353 0.234 1.00 98.38 204 GLN A O 1
ATOM 1575 N N . PHE A 1 205 ? -8.560 -2.025 -1.893 1.00 98.62 205 PHE A N 1
ATOM 1576 C CA . PHE A 1 205 ? -9.746 -1.254 -1.528 1.00 98.62 205 PHE A CA 1
ATOM 1577 C C . PHE A 1 205 ? -10.642 -2.058 -0.581 1.00 98.62 205 PHE A C 1
ATOM 1579 O O . PHE A 1 205 ? -10.933 -1.620 0.533 1.00 98.62 205 PHE A O 1
ATOM 1586 N N . VAL A 1 206 ? -10.996 -3.290 -0.957 1.00 98.19 206 VAL A N 1
ATOM 1587 C CA . VAL A 1 206 ? -11.842 -4.139 -0.104 1.00 98.19 206 VAL A CA 1
ATOM 1588 C C . VAL A 1 206 ? -11.108 -4.793 1.059 1.00 98.19 206 VAL A C 1
ATOM 1590 O O . VAL A 1 206 ? -11.746 -5.250 2.004 1.00 98.19 206 VAL A O 1
ATOM 1593 N N . ARG A 1 207 ? -9.777 -4.836 1.059 1.00 97.62 207 ARG A N 1
ATOM 1594 C CA . ARG A 1 207 ? -9.008 -5.152 2.266 1.00 97.62 207 ARG A CA 1
ATOM 1595 C C . ARG A 1 207 ? -9.208 -4.054 3.310 1.00 97.62 207 ARG A C 1
ATOM 1597 O O . ARG A 1 207 ? -9.466 -4.374 4.471 1.00 97.6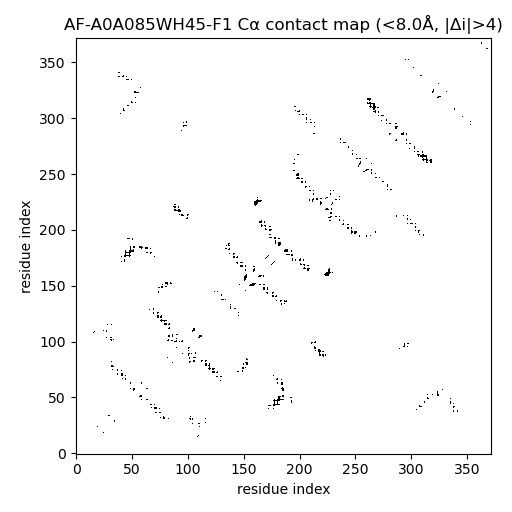2 207 ARG A O 1
ATOM 1604 N N . MET A 1 208 ? -9.113 -2.784 2.911 1.00 97.31 208 MET A N 1
ATOM 1605 C CA . MET A 1 208 ? -9.285 -1.654 3.831 1.00 97.31 208 MET A CA 1
ATOM 1606 C C . MET A 1 208 ? -10.682 -1.630 4.450 1.00 97.31 208 MET A C 1
ATOM 1608 O O . MET A 1 208 ? -10.803 -1.386 5.647 1.00 97.31 208 MET A O 1
ATOM 1612 N N . THR A 1 209 ? -11.720 -2.001 3.696 1.00 97.62 209 THR A N 1
ATOM 1613 C CA . THR A 1 209 ? -13.078 -2.092 4.254 1.00 97.62 209 THR A CA 1
ATOM 1614 C C . THR A 1 209 ? -13.176 -3.135 5.365 1.00 97.62 209 THR A C 1
ATOM 1616 O O . THR A 1 209 ? -13.923 -2.938 6.312 1.00 97.62 209 THR A O 1
ATOM 1619 N N . ILE A 1 210 ? -12.437 -4.249 5.272 1.00 97.00 210 ILE A N 1
ATOM 1620 C CA . ILE A 1 210 ? -12.416 -5.286 6.317 1.00 97.00 210 ILE A CA 1
ATOM 1621 C C . ILE A 1 210 ? -11.641 -4.821 7.547 1.00 97.00 210 ILE A C 1
ATOM 1623 O O . ILE A 1 210 ? -12.042 -5.141 8.663 1.00 97.00 210 ILE A O 1
ATOM 1627 N N . MET A 1 211 ? -10.570 -4.046 7.357 1.00 95.50 211 MET A N 1
ATOM 1628 C CA . MET A 1 211 ? -9.853 -3.414 8.467 1.00 95.50 211 MET A CA 1
ATOM 1629 C C . MET A 1 211 ? -10.768 -2.442 9.220 1.00 95.50 211 MET A C 1
ATOM 1631 O O . MET A 1 211 ? -10.983 -2.619 10.414 1.00 95.50 211 MET A O 1
ATOM 1635 N N . ASN A 1 212 ? -11.395 -1.505 8.507 1.00 95.69 212 ASN A N 1
ATOM 1636 C CA . ASN A 1 212 ? -12.323 -0.540 9.100 1.00 95.69 212 ASN A CA 1
ATOM 1637 C C . ASN A 1 212 ? -13.595 -1.211 9.659 1.00 95.69 212 ASN A C 1
ATOM 1639 O O . ASN A 1 212 ? -14.194 -0.713 10.603 1.00 95.69 212 ASN A O 1
ATOM 1643 N N . LEU A 1 213 ? -14.006 -2.370 9.126 1.00 95.56 213 LEU A N 1
ATOM 1644 C CA . LEU A 1 213 ? -15.125 -3.140 9.676 1.00 95.56 213 LEU A CA 1
ATOM 1645 C C . LEU A 1 213 ? -14.813 -3.716 11.066 1.00 95.56 213 LEU A C 1
ATOM 1647 O O . LEU A 1 213 ? -15.736 -3.892 11.852 1.00 95.56 213 LEU A O 1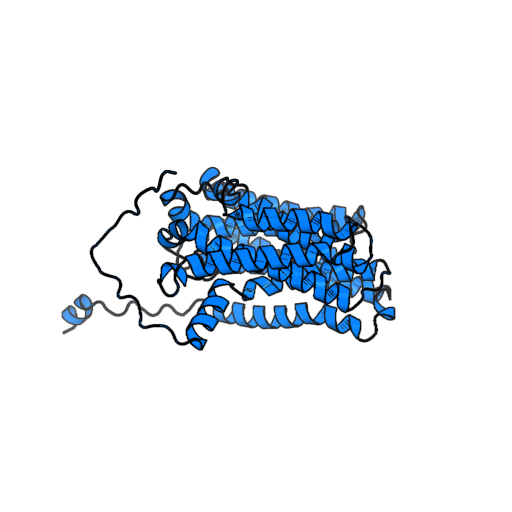
ATOM 1651 N N . GLN A 1 214 ? -13.551 -4.024 11.380 1.00 93.81 214 GLN A N 1
ATOM 1652 C CA . GLN A 1 214 ? -13.187 -4.454 12.738 1.00 93.81 214 GLN A CA 1
ATOM 1653 C C . GLN A 1 214 ? -13.169 -3.305 13.741 1.00 93.81 214 GLN A C 1
ATOM 1655 O O . GLN A 1 214 ? -13.430 -3.529 14.916 1.00 93.81 214 GLN A O 1
ATOM 1660 N N . ASP A 1 215 ? -12.921 -2.085 13.275 1.00 93.94 215 ASP A N 1
ATOM 1661 C CA . ASP A 1 215 ? -12.923 -0.892 14.121 1.00 93.94 215 ASP A CA 1
ATOM 1662 C C . ASP A 1 215 ? -14.326 -0.245 14.199 1.00 93.94 215 ASP A C 1
ATOM 1664 O O . ASP A 1 215 ? -14.493 0.808 14.805 1.00 93.94 215 ASP A O 1
ATOM 1668 N N . TYR A 1 216 ? -15.354 -0.898 13.634 1.00 94.19 216 TYR A N 1
ATOM 1669 C CA . TYR A 1 216 ? -16.712 -0.370 13.447 1.00 94.19 216 TYR A CA 1
ATOM 1670 C C . TYR A 1 216 ? -17.349 0.197 14.724 1.00 94.19 216 TYR A C 1
ATOM 1672 O O . TYR A 1 216 ? -17.892 1.299 14.697 1.00 94.19 216 TYR A O 1
ATOM 1680 N N . GLU A 1 217 ? -17.290 -0.536 15.841 1.00 92.31 217 GLU A N 1
ATOM 1681 C CA . GLU A 1 217 ? -17.892 -0.087 17.105 1.00 92.31 217 GLU A CA 1
ATOM 1682 C C . GLU A 1 217 ? -17.161 1.136 17.675 1.00 92.31 217 GLU A C 1
ATOM 1684 O O . GLU A 1 217 ? -17.804 2.120 18.040 1.00 92.31 217 GLU A O 1
ATOM 1689 N N . GLY A 1 218 ? -15.823 1.116 17.680 1.00 92.50 218 GLY A N 1
ATOM 1690 C CA . GLY A 1 218 ? -15.007 2.243 18.143 1.00 92.50 218 GLY A CA 1
ATOM 1691 C C . GLY A 1 218 ? -15.181 3.489 17.273 1.00 92.50 218 GLY A C 1
ATOM 1692 O O . GLY A 1 218 ? -15.332 4.595 17.793 1.00 92.50 218 GLY A O 1
ATOM 1693 N N . ASP A 1 219 ? -15.244 3.308 15.953 1.00 96.25 219 ASP A N 1
ATOM 1694 C CA . ASP A 1 219 ? -15.467 4.383 14.987 1.00 96.25 219 ASP A CA 1
ATOM 1695 C C . ASP A 1 219 ? -16.827 5.077 15.203 1.00 96.25 219 ASP A C 1
ATOM 1697 O O . ASP A 1 219 ? -16.906 6.309 15.167 1.00 96.25 219 ASP A O 1
ATOM 1701 N N . ILE A 1 220 ? -17.895 4.315 15.483 1.00 96.38 220 ILE A N 1
ATOM 1702 C CA . ILE A 1 220 ? -19.223 4.873 15.794 1.00 96.38 220 ILE A CA 1
ATOM 1703 C C . ILE A 1 220 ? -19.174 5.755 17.041 1.00 96.38 220 ILE A C 1
ATOM 1705 O O . ILE A 1 220 ? -19.704 6.869 17.013 1.00 96.38 220 ILE A O 1
ATOM 1709 N N . LEU A 1 221 ? -18.528 5.280 18.111 1.00 96.19 221 LEU A N 1
ATOM 1710 C CA . LEU A 1 221 ? -18.488 5.973 19.403 1.00 96.19 221 LEU A CA 1
ATOM 1711 C C . LEU A 1 221 ? -17.856 7.366 19.315 1.00 96.19 221 LEU A C 1
ATOM 1713 O O . LEU A 1 221 ? -18.247 8.265 20.057 1.00 96.19 221 LEU A O 1
ATOM 1717 N N . VAL A 1 222 ? -16.918 7.565 18.387 1.00 95.94 222 VAL A N 1
ATOM 1718 C CA . VAL A 1 222 ? -16.226 8.850 18.191 1.00 95.94 222 VAL A CA 1
ATOM 1719 C C . VAL A 1 222 ? -16.723 9.632 16.972 1.00 95.94 222 VAL A C 1
ATOM 1721 O O . VAL A 1 222 ? -16.131 10.643 16.592 1.00 95.94 222 VAL A O 1
ATOM 1724 N N . GLY A 1 223 ? -17.801 9.178 16.325 1.00 95.62 223 GLY A N 1
ATOM 1725 C CA . GLY A 1 223 ? -18.385 9.845 15.158 1.00 95.62 223 GLY A CA 1
ATOM 1726 C C . GLY A 1 223 ? -17.547 9.744 13.876 1.00 95.62 223 GLY A C 1
ATOM 1727 O O . GLY A 1 223 ? -17.755 10.524 12.941 1.00 95.62 223 GLY A O 1
ATOM 1728 N N . LYS A 1 224 ? -16.617 8.788 13.798 1.00 97.12 224 LYS A N 1
ATOM 1729 C CA . LYS A 1 224 ? -15.794 8.511 12.617 1.00 97.12 224 LYS A CA 1
ATOM 1730 C C . LYS A 1 224 ? -16.619 7.714 11.599 1.00 97.12 224 LYS A C 1
ATOM 1732 O O . LYS A 1 224 ? -16.910 6.537 11.767 1.00 97.12 224 LYS A O 1
ATOM 1737 N N . ARG A 1 225 ? -17.040 8.370 10.513 1.00 97.31 225 ARG A N 1
ATOM 1738 C CA . ARG A 1 225 ? -17.969 7.801 9.516 1.00 97.31 225 ARG A CA 1
ATOM 1739 C C . ARG A 1 225 ? -17.221 7.126 8.363 1.00 97.31 225 ARG A C 1
ATOM 1741 O O . ARG A 1 225 ? -17.353 7.577 7.217 1.00 97.31 225 ARG A O 1
ATOM 1748 N N . THR A 1 226 ? -16.455 6.073 8.664 1.00 97.75 226 THR A N 1
ATOM 1749 C CA . THR A 1 226 ? -15.804 5.215 7.651 1.00 97.75 226 THR A CA 1
ATOM 1750 C C . THR A 1 226 ? -16.829 4.572 6.712 1.00 97.75 226 THR A C 1
ATOM 1752 O O . THR A 1 226 ? -18.037 4.584 6.975 1.00 97.75 226 THR A O 1
ATOM 1755 N N . LEU A 1 227 ? -16.375 4.011 5.587 1.00 97.62 227 LEU A N 1
ATOM 1756 C CA . LEU A 1 227 ? -17.276 3.374 4.628 1.00 97.62 227 LEU A CA 1
ATOM 1757 C C . LEU A 1 227 ? -18.080 2.217 5.265 1.00 97.62 227 LEU A C 1
ATOM 1759 O O . LEU A 1 227 ? -19.294 2.169 5.043 1.00 97.62 227 LEU A O 1
ATOM 1763 N N . PRO A 1 228 ? -17.492 1.356 6.129 1.00 97.44 228 PRO A N 1
ATOM 1764 C CA . PRO A 1 228 ? -18.259 0.382 6.900 1.00 97.44 228 PRO A CA 1
ATOM 1765 C C . PRO A 1 228 ? -19.316 0.986 7.814 1.00 97.44 228 PRO A C 1
ATOM 1767 O O . PRO A 1 228 ? -20.435 0.479 7.821 1.00 97.44 228 PRO A O 1
ATOM 1770 N N . VAL A 1 229 ? -19.015 2.079 8.523 1.00 97.88 229 VAL A N 1
ATOM 1771 C CA . VAL A 1 229 ? -19.997 2.780 9.370 1.00 97.88 229 VAL A CA 1
ATOM 1772 C C . VAL A 1 229 ? -21.179 3.297 8.548 1.00 97.88 229 VAL A C 1
ATOM 1774 O O . VAL A 1 229 ? -22.324 3.175 8.975 1.00 97.88 229 VAL A O 1
ATOM 1777 N N . ARG A 1 230 ? -20.924 3.815 7.341 1.00 98.00 230 ARG A N 1
ATOM 1778 C CA . ARG A 1 230 ? -21.967 4.355 6.451 1.00 98.00 230 ARG A CA 1
ATOM 1779 C C . ARG A 1 230 ? -22.848 3.283 5.811 1.00 98.00 230 ARG A C 1
ATOM 1781 O O . ARG A 1 230 ? -24.050 3.490 5.692 1.00 98.00 230 ARG A O 1
ATOM 1788 N N . LEU A 1 231 ? -22.253 2.182 5.348 1.00 97.56 231 LEU A N 1
ATOM 1789 C CA . LEU A 1 231 ? -22.955 1.161 4.554 1.00 97.56 231 LEU A CA 1
ATOM 1790 C C . LEU A 1 231 ? -23.450 -0.033 5.379 1.00 97.56 231 LEU A C 1
ATOM 1792 O O . LEU A 1 231 ? -24.324 -0.779 4.931 1.00 97.56 231 LEU A O 1
ATOM 1796 N N . GLY A 1 232 ? -22.883 -0.229 6.566 1.00 97.19 232 GLY A N 1
ATOM 1797 C CA . GLY A 1 232 ? -23.180 -1.337 7.461 1.00 97.19 232 GLY A CA 1
ATOM 1798 C C . GLY A 1 232 ? -22.437 -2.642 7.116 1.00 97.19 232 GLY A C 1
ATOM 1799 O O . GLY A 1 232 ? -22.093 -2.894 5.954 1.00 97.19 232 GLY A O 1
ATOM 1800 N N . PRO A 1 233 ? -22.232 -3.537 8.106 1.00 96.06 233 PRO A N 1
ATOM 1801 C CA . PRO A 1 233 ? -21.445 -4.765 7.943 1.00 96.06 233 PRO A CA 1
ATOM 1802 C C . PRO A 1 233 ? -21.900 -5.680 6.800 1.00 96.06 233 PRO A C 1
ATOM 1804 O O . PRO A 1 233 ? -21.077 -6.201 6.048 1.00 96.06 233 PRO A O 1
ATOM 1807 N N . ARG A 1 234 ? -23.218 -5.870 6.638 1.00 96.94 234 ARG A N 1
ATOM 1808 C CA . ARG A 1 234 ? -23.774 -6.767 5.610 1.00 96.94 234 ARG A CA 1
ATOM 1809 C C . ARG A 1 234 ? -23.403 -6.296 4.205 1.00 96.94 234 ARG A C 1
ATOM 1811 O O . ARG A 1 234 ? -22.961 -7.113 3.398 1.00 96.94 234 ARG A O 1
ATOM 1818 N N . THR A 1 235 ? -23.554 -5.002 3.936 1.00 98.12 235 THR A N 1
ATOM 1819 C CA . THR A 1 235 ? -23.221 -4.388 2.647 1.00 98.12 235 THR A CA 1
ATOM 1820 C C . THR A 1 235 ? -21.728 -4.491 2.367 1.00 98.12 235 THR A C 1
ATOM 1822 O O . THR A 1 235 ? -21.350 -4.872 1.265 1.00 98.12 235 THR A O 1
ATOM 1825 N N . ILE A 1 236 ? -20.876 -4.257 3.373 1.00 98.00 236 ILE A N 1
ATOM 1826 C CA . ILE A 1 236 ? -19.420 -4.401 3.228 1.00 98.00 236 ILE A CA 1
ATOM 1827 C C . ILE A 1 236 ? -19.018 -5.827 2.858 1.00 98.00 236 ILE A C 1
ATOM 1829 O O . ILE A 1 236 ? -18.192 -6.002 1.968 1.00 98.00 236 ILE A O 1
ATOM 1833 N N . VAL A 1 237 ? -19.614 -6.849 3.478 1.00 98.06 237 VAL A N 1
ATOM 1834 C CA . VAL A 1 237 ? -19.326 -8.250 3.121 1.0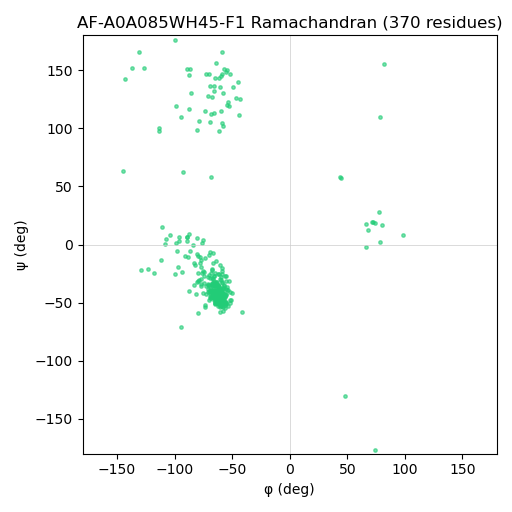0 98.06 237 VAL A CA 1
ATOM 1835 C C . VAL A 1 237 ? -19.711 -8.551 1.668 1.00 98.06 237 VAL A C 1
ATOM 1837 O O . VAL A 1 237 ? -18.938 -9.191 0.958 1.00 98.06 237 VAL A O 1
ATOM 1840 N N . HIS A 1 238 ? -20.862 -8.053 1.201 1.00 98.38 238 HIS A N 1
ATOM 1841 C CA . HIS A 1 238 ? -21.290 -8.248 -0.191 1.00 98.38 238 HIS A CA 1
ATOM 1842 C C . HIS A 1 238 ? -20.400 -7.479 -1.170 1.00 98.38 238 HIS A C 1
ATOM 1844 O O . HIS A 1 238 ? -19.959 -8.041 -2.168 1.00 98.38 238 HIS A O 1
ATOM 1850 N N . MET A 1 239 ? -20.074 -6.222 -0.865 1.00 98.31 239 MET A N 1
ATOM 1851 C CA . MET A 1 239 ? -19.163 -5.408 -1.670 1.00 98.31 239 MET A CA 1
ATOM 1852 C C . MET A 1 239 ? -17.776 -6.052 -1.761 1.00 98.31 239 MET A C 1
ATOM 1854 O O . MET A 1 239 ? -17.201 -6.111 -2.843 1.00 98.31 239 MET A O 1
ATOM 1858 N N . HIS A 1 240 ? -17.268 -6.596 -0.652 1.00 98.06 240 HIS A N 1
ATOM 1859 C CA . HIS A 1 240 ? -16.006 -7.327 -0.622 1.00 98.06 240 HIS A CA 1
ATOM 1860 C C . HIS A 1 240 ? -16.026 -8.525 -1.579 1.00 98.06 240 HIS A C 1
ATOM 1862 O O . HIS A 1 240 ? -15.086 -8.698 -2.346 1.00 98.06 240 HIS A O 1
ATOM 1868 N N . ALA A 1 241 ? -17.105 -9.313 -1.592 1.00 98.31 241 ALA A N 1
ATOM 1869 C CA . ALA A 1 241 ? -17.249 -10.443 -2.509 1.00 98.31 241 ALA A CA 1
ATOM 1870 C C . ALA A 1 241 ? -17.342 -10.007 -3.983 1.00 98.31 241 ALA A C 1
ATOM 1872 O O . ALA A 1 241 ? -16.626 -10.542 -4.829 1.00 98.31 241 ALA A O 1
ATOM 1873 N N . VAL A 1 242 ? -18.187 -9.014 -4.287 1.00 98.62 242 VAL A N 1
ATOM 1874 C CA . VAL A 1 242 ? -18.414 -8.533 -5.661 1.00 98.62 242 VAL A CA 1
ATOM 1875 C C . VAL A 1 242 ? -17.155 -7.898 -6.241 1.00 98.62 242 VAL A C 1
ATOM 1877 O O . VAL A 1 242 ? -16.729 -8.271 -7.330 1.00 98.62 242 VAL A O 1
ATOM 1880 N N . VAL A 1 243 ? -16.520 -6.974 -5.520 1.00 98.50 243 VAL A N 1
ATOM 1881 C CA . VAL A 1 243 ? -15.321 -6.285 -6.018 1.00 98.50 243 VAL A CA 1
ATOM 1882 C C . VAL A 1 243 ? -14.141 -7.249 -6.136 1.00 98.50 243 VAL A C 1
ATOM 1884 O O . VAL A 1 243 ? -13.363 -7.122 -7.076 1.00 98.50 243 VAL A O 1
ATOM 1887 N N . GLN A 1 244 ? -14.025 -8.253 -5.257 1.00 97.44 244 GLN A N 1
ATOM 1888 C CA . GLN A 1 244 ? -13.045 -9.323 -5.464 1.00 97.44 244 GLN A CA 1
ATOM 1889 C C . GLN A 1 244 ? -13.317 -10.104 -6.749 1.00 97.44 244 GLN A C 1
ATOM 1891 O O . GLN A 1 244 ? -12.392 -10.304 -7.530 1.00 97.44 244 GLN A O 1
ATOM 1896 N N . ALA A 1 245 ? -14.562 -10.519 -6.995 1.00 98.31 245 ALA A N 1
ATOM 1897 C CA . ALA A 1 245 ? -14.910 -11.217 -8.230 1.00 98.31 245 ALA A CA 1
ATOM 1898 C C . ALA A 1 245 ? -14.564 -10.365 -9.462 1.00 98.31 245 ALA A C 1
ATOM 1900 O O . ALA A 1 245 ? -13.911 -10.857 -10.379 1.00 98.31 245 ALA A O 1
ATOM 1901 N N . VAL A 1 246 ? -14.902 -9.071 -9.441 1.00 98.56 246 VAL A N 1
ATOM 1902 C CA . VAL A 1 246 ? -14.515 -8.116 -10.490 1.00 98.56 246 VAL A CA 1
ATOM 1903 C C . VAL A 1 246 ? -12.994 -8.050 -10.645 1.00 98.56 246 VAL A C 1
ATOM 1905 O O . VAL A 1 246 ? -12.509 -8.127 -11.768 1.00 98.56 246 VAL A O 1
ATOM 1908 N N . ALA A 1 247 ? -12.227 -7.977 -9.554 1.00 98.12 247 ALA A N 1
ATOM 1909 C CA . ALA A 1 247 ? -10.766 -7.921 -9.607 1.00 98.12 247 ALA A CA 1
ATOM 1910 C C . ALA A 1 247 ? -10.150 -9.133 -10.322 1.00 98.12 247 ALA A C 1
ATOM 1912 O O . ALA A 1 247 ? -9.263 -8.961 -11.156 1.00 98.12 247 ALA A O 1
ATOM 1913 N N . TYR A 1 248 ? -10.642 -10.345 -10.050 1.00 98.38 248 TYR A N 1
ATOM 1914 C CA . TYR A 1 248 ? -10.190 -11.542 -10.764 1.00 98.38 248 TYR A CA 1
ATOM 1915 C C . TYR A 1 248 ? -10.674 -11.564 -12.218 1.00 98.38 248 TYR A C 1
ATOM 1917 O O . TYR A 1 248 ? -9.900 -11.898 -13.112 1.00 98.38 248 TYR A O 1
ATOM 1925 N N . LEU A 1 249 ? -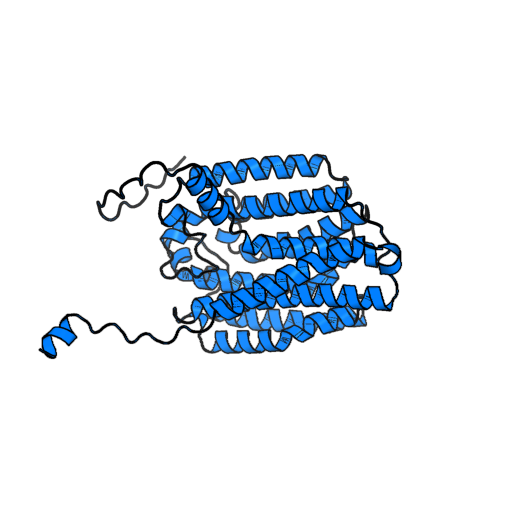11.917 -11.157 -12.487 1.00 97.88 249 LEU A N 1
ATOM 1926 C CA . LEU A 1 249 ? -12.438 -11.088 -13.855 1.00 97.88 249 LEU A CA 1
ATOM 1927 C C . LEU A 1 249 ? -11.674 -10.080 -14.723 1.00 97.88 249 LEU A C 1
ATOM 1929 O O . LEU A 1 249 ? -11.498 -10.342 -15.909 1.00 97.88 249 LEU A O 1
ATOM 1933 N N . MET A 1 250 ? -11.163 -8.984 -14.147 1.00 96.44 250 MET A N 1
ATOM 1934 C CA . MET A 1 250 ? -10.346 -7.979 -14.847 1.00 96.44 250 MET A CA 1
ATOM 1935 C C . MET A 1 250 ? -9.004 -8.515 -15.364 1.00 96.44 250 MET A C 1
ATOM 1937 O O . MET A 1 250 ? -8.389 -7.890 -16.227 1.00 96.44 250 MET A O 1
ATOM 1941 N N . VAL A 1 251 ? -8.553 -9.687 -14.913 1.00 97.56 251 VAL A N 1
ATOM 1942 C CA . VAL A 1 251 ? -7.349 -10.316 -15.475 1.00 97.56 251 VAL A CA 1
ATOM 1943 C C . VAL A 1 251 ? -7.558 -10.741 -16.927 1.00 97.56 251 VAL A C 1
ATOM 1945 O O . VAL A 1 251 ? -6.632 -10.623 -17.723 1.00 97.56 251 VAL A O 1
ATOM 1948 N N . ILE A 1 252 ? -8.768 -11.176 -17.295 1.00 97.38 252 ILE A N 1
ATOM 1949 C CA . ILE A 1 252 ? -9.090 -11.597 -18.666 1.00 97.38 252 ILE A CA 1
ATOM 1950 C C . ILE A 1 252 ? -8.877 -10.443 -19.663 1.00 97.38 252 ILE A C 1
ATOM 1952 O O . ILE A 1 252 ? -8.047 -10.603 -20.559 1.00 97.38 252 ILE A O 1
ATOM 1956 N N . PRO A 1 253 ? -9.534 -9.270 -19.520 1.00 96.88 253 PRO A N 1
ATOM 1957 C CA . PRO A 1 253 ? -9.282 -8.145 -20.409 1.00 96.88 253 PRO A CA 1
ATOM 1958 C C . PRO A 1 253 ? -7.849 -7.628 -20.329 1.00 96.88 253 PRO A C 1
ATOM 1960 O O . PRO A 1 253 ? -7.292 -7.236 -21.355 1.00 96.88 253 PRO A O 1
ATOM 1963 N N . GLY A 1 254 ? -7.241 -7.669 -19.139 1.00 96.31 254 GLY A N 1
ATOM 1964 C CA . GLY A 1 254 ? -5.843 -7.303 -18.947 1.00 96.31 254 GLY A CA 1
ATOM 1965 C C . GLY A 1 254 ? -4.917 -8.076 -19.886 1.00 96.31 254 GLY A C 1
ATOM 1966 O O . GLY A 1 254 ? -4.137 -7.473 -20.625 1.00 96.31 254 GLY A O 1
ATOM 1967 N N . VAL A 1 255 ? -5.041 -9.406 -19.882 1.00 97.06 255 VAL A N 1
ATOM 1968 C CA . VAL A 1 255 ? -4.189 -10.309 -20.669 1.00 97.06 255 VAL A CA 1
ATOM 1969 C C . VAL A 1 255 ? -4.552 -10.302 -22.154 1.00 97.06 255 VAL A C 1
ATOM 1971 O O . VAL A 1 255 ? -3.658 -10.295 -22.994 1.00 97.06 255 VAL A O 1
ATOM 1974 N N . LEU A 1 256 ? -5.844 -10.293 -22.500 1.00 97.06 256 LEU A N 1
ATOM 1975 C CA . LEU A 1 256 ? -6.279 -10.427 -23.896 1.00 97.06 256 LEU A CA 1
ATOM 1976 C C . LEU A 1 256 ? -6.193 -9.124 -24.703 1.00 97.06 256 LEU A C 1
ATOM 1978 O O . LEU A 1 256 ? -5.967 -9.187 -25.910 1.00 97.06 256 LEU A O 1
ATOM 1982 N N . TRP A 1 257 ? -6.391 -7.961 -24.071 1.00 95.88 257 TRP A N 1
ATOM 1983 C CA . TRP A 1 257 ? -6.565 -6.689 -24.793 1.00 95.88 257 TRP A CA 1
ATOM 1984 C C . TRP A 1 257 ? -5.668 -5.550 -24.311 1.00 95.88 257 TRP A C 1
ATOM 1986 O O . TRP A 1 257 ? -5.441 -4.612 -25.069 1.00 95.88 257 TRP A O 1
ATOM 1996 N N . MET A 1 258 ? -5.157 -5.597 -23.077 1.00 93.94 258 MET A N 1
ATOM 1997 C CA . MET A 1 258 ? -4.424 -4.468 -22.482 1.00 93.94 258 MET A CA 1
ATOM 1998 C C . MET A 1 258 ? -2.908 -4.701 -22.382 1.00 93.94 258 MET A C 1
ATOM 2000 O O . MET A 1 258 ? -2.193 -3.870 -21.829 1.00 93.94 258 MET A O 1
ATOM 2004 N N . GLY A 1 259 ? -2.396 -5.814 -22.915 1.00 92.62 259 GLY A N 1
ATOM 2005 C CA . GLY A 1 259 ? -0.958 -6.101 -22.948 1.00 92.62 259 GLY A CA 1
ATOM 2006 C C . GLY A 1 259 ? -0.359 -6.505 -21.597 1.00 92.62 259 GLY A C 1
ATOM 2007 O O . GLY A 1 259 ? 0.858 -6.442 -21.425 1.00 92.62 259 GLY A O 1
ATOM 2008 N N . VAL A 1 260 ? -1.186 -6.921 -20.630 1.00 96.69 260 VAL A N 1
ATOM 2009 C CA . VAL A 1 260 ? -0.695 -7.521 -19.382 1.00 96.69 260 VAL A CA 1
ATOM 2010 C C . VAL A 1 260 ? -0.131 -8.911 -19.695 1.00 96.69 260 VAL A C 1
ATOM 2012 O O . VAL A 1 260 ? -0.841 -9.729 -20.282 1.00 96.69 260 VAL A O 1
ATOM 2015 N N . PRO A 1 261 ? 1.107 -9.237 -19.288 1.00 97.25 261 PRO A N 1
ATOM 2016 C CA . PRO A 1 261 ? 1.663 -10.558 -19.549 1.00 97.25 261 PRO A CA 1
ATOM 2017 C C . PRO A 1 261 ? 0.849 -11.695 -18.926 1.00 97.25 261 PRO A C 1
ATOM 2019 O O . PRO A 1 261 ? 0.350 -11.583 -17.803 1.00 97.25 261 PRO A O 1
ATOM 2022 N N . ILE A 1 262 ? 0.776 -12.840 -19.611 1.00 97.56 262 ILE A N 1
ATOM 2023 C CA . ILE A 1 262 ? 0.015 -14.000 -19.121 1.00 97.56 262 ILE A CA 1
ATOM 2024 C C . ILE A 1 262 ? 0.507 -14.475 -17.749 1.00 97.56 262 ILE A C 1
ATOM 2026 O O . ILE A 1 262 ? -0.304 -14.805 -16.887 1.00 97.56 262 ILE A O 1
ATOM 2030 N N . TRP A 1 263 ? 1.819 -14.433 -17.499 1.00 98.06 263 TRP A N 1
ATOM 2031 C CA . TRP A 1 263 ? 2.404 -14.803 -16.209 1.00 98.06 263 TRP A CA 1
ATOM 2032 C C . TRP A 1 263 ? 1.960 -13.883 -15.067 1.00 98.06 263 TRP A C 1
ATOM 2034 O O . TRP A 1 263 ? 1.758 -14.361 -13.952 1.00 98.06 263 TRP A O 1
ATOM 2044 N N . VAL A 1 264 ? 1.736 -12.591 -15.336 1.00 98.00 264 VAL A N 1
ATOM 2045 C CA . VAL A 1 264 ? 1.138 -11.656 -14.366 1.00 98.00 264 VAL A CA 1
ATOM 2046 C C . VAL A 1 264 ? -0.296 -12.075 -14.053 1.00 98.00 264 VAL A C 1
ATOM 2048 O O . VAL A 1 264 ? -0.666 -12.183 -12.882 1.00 98.00 264 VAL A O 1
ATOM 2051 N N . GLY A 1 265 ? -1.089 -12.380 -15.084 1.00 97.81 265 GLY A N 1
ATOM 2052 C CA . GLY A 1 265 ? -2.459 -12.858 -14.909 1.00 97.81 265 GLY A CA 1
ATOM 2053 C C . GLY A 1 265 ? -2.541 -14.157 -14.100 1.00 97.81 265 GLY A C 1
ATOM 2054 O O . GLY A 1 265 ? -3.320 -14.247 -13.148 1.00 97.81 265 GLY A O 1
ATOM 2055 N N . LEU A 1 266 ? -1.688 -15.136 -14.413 1.00 98.19 266 LEU A N 1
ATOM 2056 C CA . LEU A 1 266 ? -1.577 -16.392 -13.663 1.00 98.19 266 LEU A CA 1
ATOM 2057 C C . LEU A 1 266 ? -1.130 -16.159 -12.213 1.00 98.19 266 LEU A C 1
ATOM 2059 O O . LEU A 1 266 ? -1.670 -16.783 -11.299 1.00 98.19 266 LEU A O 1
ATOM 2063 N N . GLY A 1 267 ? -0.203 -15.225 -11.989 1.00 97.81 267 GLY A N 1
ATOM 2064 C CA . GLY A 1 267 ? 0.237 -14.822 -10.654 1.00 97.81 267 GLY A CA 1
ATOM 2065 C C . GLY A 1 267 ? -0.902 -14.263 -9.798 1.00 97.81 267 GLY A C 1
ATOM 2066 O O . GLY A 1 267 ? -1.038 -14.642 -8.634 1.00 97.81 267 GLY A O 1
ATOM 2067 N N . VAL A 1 268 ? -1.776 -13.431 -10.376 1.00 98.12 268 VAL A N 1
ATOM 2068 C CA . VAL A 1 268 ? -3.003 -12.974 -9.700 1.00 98.12 268 VAL A CA 1
ATOM 2069 C C . VAL A 1 268 ? -3.925 -14.162 -9.406 1.00 98.12 268 VAL A C 1
ATOM 2071 O O . VAL A 1 268 ? -4.346 -14.339 -8.258 1.00 98.12 268 VAL A O 1
ATOM 2074 N N . MET A 1 269 ? -4.200 -15.010 -10.407 1.00 98.12 269 MET A N 1
ATOM 2075 C CA . MET A 1 269 ? -5.104 -16.165 -10.276 1.00 98.12 269 MET A CA 1
ATOM 2076 C C . MET A 1 269 ? -4.672 -17.167 -9.205 1.00 98.12 269 MET A C 1
ATOM 2078 O O . MET A 1 269 ? -5.532 -17.751 -8.541 1.00 98.12 269 MET A O 1
ATOM 2082 N N . ALA A 1 270 ? -3.368 -17.331 -8.979 1.00 97.81 270 ALA A N 1
ATOM 2083 C CA . ALA A 1 270 ? -2.831 -18.227 -7.955 1.00 97.81 270 ALA A CA 1
ATOM 2084 C C . ALA A 1 270 ? -3.320 -17.888 -6.531 1.00 97.81 270 ALA A C 1
ATOM 2086 O O . ALA A 1 270 ? -3.362 -18.758 -5.662 1.00 97.81 270 ALA A O 1
ATOM 2087 N N . SER A 1 271 ? -3.738 -16.641 -6.285 1.00 97.25 271 SER A N 1
ATOM 2088 C CA . SER A 1 271 ? -4.278 -16.201 -4.991 1.00 97.25 271 SER A CA 1
ATOM 2089 C C . SER A 1 271 ? -5.791 -16.441 -4.812 1.00 97.25 271 SER A C 1
ATOM 2091 O O . SER A 1 271 ? -6.316 -16.275 -3.704 1.00 97.25 271 SER A O 1
ATOM 2093 N N . SER A 1 272 ? -6.495 -16.900 -5.858 1.00 97.25 272 SER A N 1
ATOM 2094 C CA . SER A 1 272 ? -7.955 -17.103 -5.858 1.00 97.25 272 SER A CA 1
ATOM 2095 C C . SER A 1 272 ? -8.496 -18.072 -4.795 1.00 97.25 272 SER A C 1
ATOM 2097 O O . SER A 1 272 ? -9.565 -17.781 -4.246 1.00 97.25 272 SER A O 1
ATOM 2099 N N . PRO A 1 273 ? -7.796 -19.151 -4.375 1.00 97.50 273 PRO A N 1
ATOM 2100 C CA . PRO A 1 273 ? -8.305 -20.001 -3.297 1.00 97.50 273 PRO A CA 1
ATOM 2101 C C . PRO A 1 273 ? -8.448 -19.247 -1.967 1.00 97.50 273 PRO A C 1
ATOM 2103 O O . PRO A 1 273 ? -9.405 -19.471 -1.223 1.00 97.50 273 PRO A O 1
ATOM 2106 N N . VAL A 1 274 ? -7.533 -18.309 -1.680 1.00 96.94 274 VAL A N 1
ATOM 2107 C CA . VAL A 1 274 ? -7.586 -17.476 -0.467 1.00 96.94 274 VAL A CA 1
ATOM 2108 C C . VAL A 1 274 ? -8.767 -16.511 -0.535 1.00 96.94 274 VAL A C 1
ATOM 2110 O O . VAL A 1 274 ? -9.462 -16.339 0.464 1.00 96.94 274 VAL A O 1
ATOM 2113 N N . ALA A 1 275 ? -9.031 -15.934 -1.709 1.00 96.88 275 ALA A N 1
ATOM 2114 C CA . ALA A 1 275 ? -10.186 -15.072 -1.946 1.00 96.88 275 ALA A CA 1
ATOM 2115 C C . ALA A 1 275 ? -11.512 -15.787 -1.656 1.00 96.88 275 ALA A C 1
ATOM 2117 O O . ALA A 1 275 ? -12.299 -15.325 -0.824 1.00 96.88 275 ALA A O 1
ATOM 2118 N N . VAL A 1 276 ? -11.728 -16.952 -2.278 1.00 97.44 276 VAL A N 1
ATOM 2119 C CA . VAL A 1 276 ? -12.948 -17.756 -2.091 1.00 97.44 276 VAL A CA 1
ATOM 2120 C C . VAL A 1 276 ? -13.118 -18.149 -0.624 1.00 97.44 276 VAL A C 1
ATOM 2122 O O . VAL A 1 276 ? -14.197 -17.980 -0.047 1.00 97.44 276 VAL A O 1
ATOM 2125 N N . TRP A 1 277 ? -12.041 -18.617 0.010 1.00 97.25 277 TRP A N 1
ATOM 2126 C CA . TRP A 1 277 ? -12.054 -18.972 1.425 1.00 97.25 277 TRP A CA 1
ATOM 2127 C C . TRP A 1 277 ? -12.405 -17.772 2.317 1.00 97.25 277 TRP A C 1
ATOM 2129 O O . TRP A 1 277 ? -13.257 -17.888 3.202 1.00 97.25 277 TRP A O 1
ATOM 2139 N N . HIS A 1 278 ? -11.795 -16.611 2.076 1.00 96.94 278 HIS A N 1
ATOM 2140 C CA . HIS A 1 278 ? -12.005 -15.414 2.886 1.00 96.94 278 HIS A CA 1
ATOM 2141 C C . HIS A 1 278 ? -13.445 -14.899 2.768 1.00 96.94 278 HIS A C 1
ATOM 2143 O O . HIS A 1 278 ? -14.094 -14.633 3.783 1.00 96.94 278 HIS A O 1
ATOM 2149 N N . VAL A 1 279 ? -13.985 -14.856 1.547 1.00 97.44 279 VAL A N 1
ATOM 2150 C CA . VAL A 1 279 ? -15.389 -14.507 1.292 1.00 97.44 279 VAL A CA 1
ATOM 2151 C C . VAL A 1 279 ? -16.330 -15.465 2.030 1.00 97.44 279 VAL A C 1
ATOM 2153 O O . VAL A 1 279 ? -17.213 -15.014 2.764 1.00 97.44 279 VAL A O 1
ATOM 2156 N N . ALA A 1 280 ? -16.105 -16.780 1.939 1.00 97.38 280 ALA A N 1
ATOM 2157 C CA . ALA A 1 280 ? -16.920 -17.767 2.650 1.00 97.38 280 ALA A CA 1
ATOM 2158 C C . ALA A 1 280 ? -16.887 -17.567 4.179 1.00 97.38 280 ALA A C 1
ATOM 2160 O O . ALA A 1 280 ? -17.916 -17.688 4.849 1.00 97.38 280 ALA A O 1
ATOM 2161 N N . ARG A 1 281 ? -15.725 -17.222 4.750 1.00 96.50 281 ARG A N 1
ATOM 2162 C CA . ARG A 1 281 ? -15.584 -16.919 6.187 1.00 96.50 281 ARG A CA 1
ATOM 2163 C C . ARG A 1 281 ? -16.353 -15.663 6.590 1.00 96.50 281 ARG A C 1
ATOM 2165 O O . ARG A 1 281 ? -17.003 -15.669 7.638 1.00 96.50 281 ARG A O 1
ATOM 2172 N N . LEU A 1 282 ? -16.318 -14.614 5.770 1.00 96.56 282 LEU A N 1
ATOM 2173 C CA . LEU A 1 282 ? -17.058 -13.379 6.028 1.00 96.56 282 LEU A CA 1
ATOM 2174 C C . LEU A 1 282 ? -18.573 -13.603 6.024 1.00 96.56 282 LEU A C 1
ATOM 2176 O O . LEU A 1 282 ? -19.242 -13.142 6.952 1.00 96.56 282 LEU A O 1
ATOM 2180 N N . TYR A 1 283 ? -19.098 -14.358 5.052 1.00 97.00 283 TYR A N 1
ATOM 2181 C CA . TYR A 1 283 ? -20.523 -14.710 4.984 1.00 97.00 283 TYR A CA 1
ATOM 2182 C C . TYR A 1 283 ? -20.988 -15.570 6.162 1.00 97.00 283 TYR A C 1
ATOM 2184 O O . TYR A 1 283 ? -22.109 -15.403 6.636 1.00 97.00 283 TYR A O 1
ATOM 2192 N N . ARG A 1 284 ? -20.113 -16.426 6.703 1.00 95.75 284 ARG A N 1
ATOM 2193 C CA . ARG A 1 284 ? -20.370 -17.181 7.944 1.00 95.75 284 ARG A CA 1
ATOM 2194 C C . ARG A 1 284 ? -20.267 -16.330 9.218 1.00 95.75 284 ARG A C 1
ATOM 2196 O O . ARG A 1 284 ? -20.361 -16.871 10.313 1.00 95.75 284 ARG A O 1
ATOM 2203 N N . GLY A 1 285 ? -20.050 -15.019 9.102 1.00 93.81 285 GLY A N 1
ATOM 2204 C CA . GLY A 1 285 ? -20.025 -14.105 10.244 1.00 93.81 285 GLY A CA 1
ATOM 2205 C C . GLY A 1 285 ? -18.716 -14.092 11.034 1.00 93.81 285 GLY A C 1
ATOM 2206 O O . GLY A 1 285 ? -18.696 -13.552 12.133 1.00 93.81 285 GLY A O 1
ATOM 2207 N N . ALA A 1 286 ? -17.607 -14.613 10.491 1.00 92.56 286 ALA A N 1
ATOM 2208 C CA . ALA A 1 286 ? -16.321 -14.664 11.206 1.00 92.56 286 ALA A CA 1
ATOM 2209 C C . ALA A 1 286 ? -15.761 -13.280 11.605 1.00 92.56 286 ALA A C 1
ATOM 2211 O O . ALA A 1 286 ? -14.891 -13.188 12.464 1.00 92.56 286 ALA A O 1
ATOM 2212 N N . HIS A 1 287 ? -16.244 -12.202 10.986 1.00 91.38 287 HIS A N 1
ATOM 2213 C CA . HIS A 1 287 ? -15.882 -10.826 11.332 1.00 91.38 287 HIS A CA 1
ATOM 2214 C C . HIS A 1 287 ? -16.577 -10.312 12.604 1.00 91.38 287 HIS A C 1
ATOM 2216 O O . HIS A 1 287 ? -16.190 -9.260 13.095 1.00 91.38 287 HIS A O 1
ATOM 2222 N N . LYS A 1 288 ? -17.607 -11.016 13.097 1.00 90.12 288 LYS A N 1
ATOM 2223 C CA . LYS A 1 288 ? -18.380 -10.647 14.294 1.00 90.12 288 LYS A CA 1
ATOM 2224 C C . LYS A 1 288 ? -17.865 -11.312 15.568 1.00 90.12 288 LYS A C 1
ATOM 2226 O O . LYS A 1 288 ? -18.139 -10.826 16.653 1.00 90.12 288 LYS A O 1
ATOM 2231 N N . ASP A 1 289 ? -17.178 -12.446 15.440 1.00 88.75 289 ASP A N 1
ATOM 2232 C CA . ASP A 1 289 ? -16.613 -13.173 16.576 1.00 88.75 289 ASP A CA 1
ATOM 2233 C C . ASP A 1 289 ? -15.207 -12.624 16.893 1.00 88.75 289 ASP A C 1
ATOM 2235 O O . ASP A 1 289 ? -14.298 -12.781 16.064 1.00 88.75 289 ASP A O 1
ATOM 2239 N N . PRO A 1 290 ? -14.980 -12.039 18.088 1.00 83.94 290 PRO A N 1
ATOM 2240 C CA . PRO A 1 290 ? -13.669 -11.536 18.504 1.00 83.94 290 PRO A CA 1
ATOM 2241 C C . PRO A 1 290 ? -12.552 -12.586 18.431 1.00 83.94 290 PRO A C 1
ATOM 2243 O O . PRO A 1 290 ? -11.385 -12.250 18.220 1.00 83.94 290 PRO A O 1
ATOM 2246 N N . ARG A 1 291 ? -12.884 -13.879 18.554 1.00 85.44 291 ARG A N 1
ATOM 2247 C CA . ARG A 1 291 ? -11.910 -14.980 18.466 1.00 85.44 291 ARG A CA 1
ATOM 2248 C C . ARG A 1 291 ? -11.374 -15.164 17.048 1.00 85.44 291 ARG A C 1
ATOM 2250 O O . ARG A 1 291 ? -10.260 -15.661 16.872 1.00 85.44 291 ARG A O 1
ATOM 2257 N N . THR A 1 292 ? -12.147 -14.775 16.033 1.00 89.31 292 THR A N 1
ATOM 2258 C CA . THR A 1 292 ? -11.785 -14.929 14.617 1.00 89.31 292 THR A CA 1
ATOM 2259 C C . THR A 1 292 ? -11.517 -13.609 13.900 1.00 89.31 292 THR A C 1
ATOM 2261 O O . THR A 1 292 ? -10.891 -13.635 12.840 1.00 89.31 292 THR A O 1
ATOM 2264 N N . ALA A 1 293 ? -11.886 -12.476 14.499 1.00 86.81 293 ALA A N 1
ATOM 2265 C CA . ALA A 1 293 ? -11.614 -11.107 14.054 1.00 86.81 293 ALA A CA 1
ATOM 2266 C C . ALA A 1 293 ? -10.185 -10.905 13.515 1.00 86.81 293 ALA A C 1
ATOM 2268 O O . ALA A 1 293 ? -9.977 -10.585 12.341 1.00 86.81 293 ALA A O 1
ATOM 2269 N N . ASN A 1 294 ? -9.172 -11.198 14.340 1.00 91.00 294 ASN A N 1
ATOM 2270 C CA . ASN A 1 294 ? -7.769 -11.050 13.943 1.00 91.00 294 ASN A CA 1
ATOM 2271 C C . ASN A 1 294 ? -7.396 -11.942 12.747 1.00 91.00 294 ASN A C 1
ATOM 2273 O O . ASN A 1 294 ? -6.611 -11.539 11.890 1.00 91.00 294 ASN A O 1
ATOM 2277 N N . ASN A 1 295 ? -7.952 -13.155 12.681 1.00 92.62 295 ASN A N 1
ATOM 2278 C CA . ASN A 1 295 ? -7.679 -14.095 11.599 1.00 92.62 295 ASN A CA 1
ATOM 2279 C C . ASN A 1 295 ? -8.271 -13.605 10.269 1.00 92.62 295 ASN A C 1
ATOM 2281 O O . ASN A 1 295 ? -7.595 -13.688 9.246 1.00 92.62 295 ASN A O 1
ATOM 2285 N N . VAL A 1 296 ? -9.482 -13.043 10.297 1.00 93.81 296 VAL A N 1
ATOM 2286 C CA . VAL A 1 296 ? -10.127 -12.429 9.128 1.00 93.81 296 VAL A CA 1
ATOM 2287 C C . VAL A 1 296 ? -9.277 -11.269 8.601 1.00 93.81 296 VAL A C 1
ATOM 2289 O O . VAL A 1 296 ? -8.869 -11.286 7.443 1.00 93.81 296 VAL A O 1
ATOM 2292 N N . VAL A 1 297 ? -8.887 -10.313 9.451 1.00 94.25 297 VAL A N 1
ATOM 2293 C CA . VAL A 1 297 ? -8.061 -9.173 8.999 1.00 94.25 297 VAL A CA 1
ATOM 2294 C C . VAL A 1 297 ? -6.685 -9.606 8.497 1.00 94.25 297 VAL A C 1
ATOM 2296 O O . VAL A 1 297 ? -6.181 -9.066 7.503 1.00 94.25 297 VAL A O 1
ATOM 2299 N N . PHE A 1 298 ? -6.073 -10.586 9.168 1.00 94.38 298 PHE A N 1
ATOM 2300 C CA . PHE A 1 298 ? -4.803 -11.161 8.742 1.00 94.38 298 PHE A CA 1
ATOM 2301 C C . PHE A 1 298 ? -4.898 -11.698 7.316 1.00 94.38 298 PHE A C 1
ATOM 2303 O O . PHE A 1 298 ? -4.045 -11.381 6.486 1.00 94.38 298 PHE A O 1
ATOM 2310 N N . TRP A 1 299 ? -5.924 -12.496 7.020 1.00 95.38 299 TRP A N 1
ATOM 2311 C CA . TRP A 1 299 ? -6.067 -13.110 5.707 1.00 95.38 299 TRP A CA 1
ATOM 2312 C C . TRP A 1 299 ? -6.513 -12.123 4.637 1.00 95.38 299 TRP A C 1
ATOM 2314 O O . TRP A 1 299 ? -6.005 -12.228 3.527 1.00 95.38 299 TRP A O 1
ATOM 2324 N N . ALA A 1 300 ? -7.330 -11.117 4.960 1.00 96.31 300 ALA A N 1
ATOM 2325 C CA . ALA A 1 300 ? -7.590 -10.004 4.044 1.00 96.31 300 ALA A CA 1
ATOM 2326 C C . ALA A 1 300 ? -6.282 -9.294 3.637 1.00 96.31 300 ALA A C 1
ATOM 2328 O O . ALA A 1 300 ? -6.032 -9.038 2.459 1.00 96.31 300 ALA A O 1
ATOM 2329 N N . SER A 1 301 ? -5.411 -9.004 4.612 1.00 94.75 301 SER A N 1
ATOM 2330 C CA . SER A 1 301 ? -4.128 -8.325 4.367 1.00 94.75 301 SER A CA 1
ATOM 2331 C C . SER A 1 301 ? -3.114 -9.208 3.643 1.00 94.75 301 SER A C 1
ATOM 2333 O O . SER A 1 301 ? -2.382 -8.742 2.766 1.00 94.75 301 SER A O 1
ATOM 2335 N N . THR A 1 302 ? -3.091 -10.492 3.990 1.00 94.31 302 THR A N 1
ATOM 2336 C CA . THR A 1 302 ? -2.231 -11.490 3.355 1.00 94.31 302 THR A CA 1
ATOM 2337 C C . THR A 1 302 ? -2.656 -11.732 1.915 1.00 94.31 302 THR A C 1
ATOM 2339 O O . THR A 1 302 ? -1.806 -11.714 1.037 1.00 94.31 302 THR A O 1
ATOM 2342 N N . HIS A 1 303 ? -3.954 -11.887 1.649 1.00 96.50 303 HIS A N 1
ATOM 2343 C CA . HIS A 1 303 ? -4.499 -12.051 0.302 1.00 96.50 303 HIS A CA 1
ATOM 2344 C C . HIS A 1 303 ? -4.099 -10.895 -0.615 1.00 96.50 303 HIS A C 1
ATOM 2346 O O . HIS A 1 303 ? -3.518 -11.137 -1.668 1.00 96.50 303 HIS A O 1
ATOM 2352 N N . CYS A 1 304 ? -4.305 -9.651 -0.179 1.00 96.88 304 CYS A N 1
ATOM 2353 C CA . CYS A 1 304 ? -3.883 -8.473 -0.937 1.00 96.88 304 CYS A CA 1
ATOM 2354 C C . CYS A 1 304 ? -2.385 -8.498 -1.269 1.00 96.88 304 CYS A C 1
ATOM 2356 O O . CYS A 1 304 ? -1.976 -8.222 -2.393 1.00 96.88 304 CYS A O 1
ATOM 2358 N N . SER A 1 305 ? -1.559 -8.874 -0.295 1.00 94.56 305 SER A N 1
ATOM 2359 C CA . SER A 1 305 ? -0.114 -8.963 -0.491 1.00 94.56 305 SER A CA 1
ATOM 2360 C C . SER A 1 305 ? 0.284 -10.109 -1.430 1.00 94.56 305 SER A C 1
ATOM 2362 O O . SER A 1 305 ? 1.181 -9.933 -2.247 1.00 94.56 305 SER A O 1
ATOM 2364 N N . LEU A 1 306 ? -0.399 -11.259 -1.361 1.00 96.06 306 LEU A N 1
ATOM 2365 C CA . LEU A 1 306 ? -0.192 -12.387 -2.273 1.00 96.06 306 LEU A CA 1
ATOM 2366 C C . LEU A 1 306 ? -0.522 -12.012 -3.718 1.00 96.06 306 LEU A C 1
ATOM 2368 O O . LEU A 1 306 ? 0.194 -12.435 -4.616 1.00 96.06 306 LEU A O 1
ATOM 2372 N N . VAL A 1 307 ? -1.558 -11.198 -3.944 1.00 97.94 307 VAL A N 1
ATOM 2373 C CA . VAL A 1 307 ? -1.893 -10.693 -5.284 1.00 97.94 307 VAL A CA 1
ATOM 2374 C C . VAL A 1 307 ? -0.756 -9.829 -5.823 1.00 97.94 307 VAL A C 1
ATOM 2376 O O . VAL A 1 307 ? -0.292 -10.074 -6.930 1.00 97.94 307 VAL A O 1
ATOM 2379 N N . VAL A 1 308 ? -0.266 -8.859 -5.042 1.00 97.38 308 VAL A N 1
ATOM 2380 C CA . VAL A 1 308 ? 0.848 -7.985 -5.460 1.00 97.38 308 VAL A CA 1
ATOM 2381 C C . VAL A 1 308 ? 2.117 -8.793 -5.731 1.00 97.38 308 VAL A C 1
ATOM 2383 O O . VAL A 1 308 ? 2.775 -8.581 -6.745 1.00 97.38 308 VAL A O 1
ATOM 2386 N N . VAL A 1 309 ? 2.454 -9.746 -4.858 1.00 95.62 309 VAL A N 1
ATOM 2387 C CA . VAL A 1 309 ? 3.604 -10.639 -5.069 1.00 95.62 309 VAL A CA 1
ATOM 2388 C C . VAL A 1 309 ? 3.396 -11.516 -6.302 1.00 95.62 309 VAL A C 1
ATOM 2390 O O . VAL A 1 309 ? 4.342 -11.713 -7.053 1.00 95.62 309 VAL A O 1
ATOM 2393 N N . GLY A 1 310 ? 2.176 -11.992 -6.553 1.00 97.06 310 GLY A N 1
ATOM 2394 C CA . GLY A 1 310 ? 1.822 -12.734 -7.761 1.00 97.06 310 GLY A CA 1
ATOM 2395 C C . GLY A 1 310 ? 2.023 -11.909 -9.032 1.00 97.06 310 GLY A C 1
ATOM 2396 O O . GLY A 1 310 ? 2.668 -12.388 -9.961 1.00 97.06 310 GLY A O 1
ATOM 2397 N N . VAL A 1 311 ? 1.556 -10.653 -9.050 1.00 97.88 311 VAL A N 1
ATOM 2398 C CA . VAL A 1 311 ? 1.819 -9.705 -10.149 1.00 97.88 311 VAL A CA 1
ATOM 2399 C C . VAL A 1 311 ? 3.322 -9.532 -10.344 1.00 97.88 311 VAL A C 1
ATOM 2401 O O . VAL A 1 311 ? 3.817 -9.637 -11.463 1.00 97.88 311 VAL A O 1
ATOM 2404 N N . TYR A 1 312 ? 4.055 -9.310 -9.253 1.00 96.00 312 TYR A N 1
ATOM 2405 C CA . TYR A 1 312 ? 5.485 -9.053 -9.316 1.00 96.00 312 TYR A CA 1
ATOM 2406 C C . TYR A 1 312 ? 6.270 -10.261 -9.847 1.00 96.00 312 TYR A C 1
ATOM 2408 O O . TYR A 1 312 ? 7.032 -10.137 -10.802 1.00 96.00 312 TYR A O 1
ATOM 2416 N N . VAL A 1 313 ? 6.047 -11.448 -9.278 1.00 95.31 313 VAL A N 1
ATOM 2417 C CA . VAL A 1 313 ? 6.677 -12.698 -9.725 1.00 95.31 313 VAL A CA 1
ATOM 2418 C C . VAL A 1 313 ? 6.303 -13.000 -11.174 1.00 95.31 313 VAL A C 1
ATOM 2420 O O . VAL A 1 313 ? 7.173 -13.374 -11.952 1.00 95.31 313 VAL A O 1
ATOM 2423 N N . GLY A 1 314 ? 5.042 -12.788 -11.558 1.00 97.00 314 GLY A N 1
ATOM 2424 C CA . GLY A 1 314 ? 4.596 -12.961 -12.937 1.00 97.00 314 GLY A CA 1
ATOM 2425 C C . GLY A 1 314 ? 5.345 -12.059 -13.920 1.00 97.00 314 GLY A C 1
ATOM 2426 O O . GLY A 1 314 ? 5.790 -12.536 -14.960 1.00 97.00 314 GLY A O 1
ATOM 2427 N N . LEU A 1 315 ? 5.553 -10.786 -13.567 1.00 96.19 315 LEU A N 1
ATOM 2428 C CA . LEU A 1 315 ? 6.331 -9.844 -14.378 1.00 96.19 315 LEU A CA 1
ATOM 2429 C C . LEU A 1 315 ? 7.805 -10.265 -14.480 1.00 96.19 315 LEU A C 1
ATOM 2431 O O . LEU A 1 315 ? 8.399 -10.177 -15.553 1.00 96.19 315 LEU A O 1
ATOM 2435 N N . LEU A 1 316 ? 8.388 -10.747 -13.377 1.00 93.62 316 LEU A N 1
ATOM 2436 C CA . LEU A 1 316 ? 9.769 -11.232 -13.356 1.00 93.62 316 LEU A CA 1
ATOM 2437 C C . LEU A 1 316 ? 9.959 -12.481 -14.228 1.00 93.62 316 LEU A C 1
ATOM 2439 O O . LEU A 1 316 ? 10.919 -12.545 -14.994 1.00 93.62 316 LEU A O 1
ATOM 2443 N N . ILE A 1 317 ? 9.041 -13.449 -14.145 1.00 94.56 317 ILE A N 1
ATOM 2444 C CA . ILE A 1 317 ? 9.062 -14.655 -14.987 1.00 94.56 317 ILE A CA 1
ATOM 2445 C C . ILE A 1 317 ? 8.975 -14.259 -16.457 1.00 94.56 317 ILE A C 1
ATOM 2447 O O . ILE A 1 317 ? 9.810 -14.677 -17.254 1.00 94.56 317 ILE A O 1
ATOM 2451 N N . ASP A 1 318 ? 7.995 -13.429 -16.808 1.00 95.75 318 ASP A N 1
ATOM 2452 C CA . ASP A 1 318 ? 7.780 -13.027 -18.192 1.00 95.75 318 ASP A CA 1
ATOM 2453 C C . ASP A 1 318 ? 8.978 -12.261 -18.767 1.00 95.75 318 ASP A C 1
ATOM 2455 O O . ASP A 1 318 ? 9.471 -12.584 -19.848 1.00 95.75 318 ASP A O 1
ATOM 2459 N N . GLY A 1 319 ? 9.517 -11.301 -18.012 1.00 93.12 319 GLY A N 1
ATOM 2460 C CA . GLY A 1 319 ? 10.700 -10.568 -18.444 1.00 93.12 319 GLY A CA 1
ATOM 2461 C C . GLY A 1 319 ? 11.956 -11.438 -18.529 1.00 93.12 319 GLY A C 1
ATOM 2462 O O . GLY A 1 319 ? 12.783 -11.198 -19.405 1.00 93.12 319 GLY A O 1
ATOM 2463 N N . TYR A 1 320 ? 12.100 -12.474 -17.695 1.00 90.81 320 TYR A N 1
ATOM 2464 C CA . TYR A 1 320 ? 13.207 -13.430 -17.814 1.00 90.81 320 TYR A CA 1
ATOM 2465 C C . TYR A 1 320 ? 13.061 -14.305 -19.064 1.00 90.81 320 TYR A C 1
ATOM 2467 O O . TYR A 1 320 ? 14.011 -14.432 -19.834 1.00 90.81 320 TYR A O 1
ATOM 2475 N N . VAL A 1 321 ? 11.859 -14.839 -19.312 1.00 93.12 321 VAL A N 1
ATOM 2476 C CA . VAL A 1 321 ? 11.538 -15.628 -20.516 1.00 93.12 321 VAL A CA 1
ATOM 2477 C C . VAL A 1 321 ? 11.802 -14.825 -21.793 1.00 93.12 321 VAL A C 1
ATOM 2479 O O . VAL A 1 321 ? 12.296 -15.375 -22.773 1.00 93.12 321 VAL A O 1
ATOM 2482 N N . GLN A 1 322 ? 11.524 -13.521 -21.774 1.00 92.19 322 GLN A N 1
ATOM 2483 C CA . GLN A 1 322 ? 11.743 -12.624 -22.911 1.00 92.19 322 GLN A CA 1
ATOM 2484 C C . GLN A 1 322 ? 13.149 -11.991 -22.949 1.00 92.19 322 GLN A C 1
ATOM 2486 O O . GLN A 1 322 ? 13.413 -11.150 -23.805 1.00 92.19 322 GLN A O 1
ATOM 2491 N N . GLY A 1 323 ? 14.050 -12.333 -22.021 1.00 89.38 323 GLY A N 1
ATOM 2492 C CA . GLY A 1 323 ? 15.405 -11.768 -21.964 1.00 89.38 323 GLY A CA 1
ATOM 2493 C C . GLY A 1 323 ? 15.479 -10.278 -21.590 1.00 89.38 323 GLY A C 1
ATOM 2494 O O . GLY A 1 323 ? 16.546 -9.673 -21.693 1.00 89.38 323 GLY A O 1
ATOM 2495 N N . ARG A 1 324 ? 14.384 -9.676 -21.109 1.00 88.44 324 ARG A N 1
ATOM 2496 C CA . ARG A 1 324 ? 14.274 -8.243 -20.767 1.00 88.44 324 ARG A CA 1
ATOM 2497 C C . ARG A 1 324 ? 15.119 -7.836 -19.558 1.00 88.44 324 ARG A C 1
ATOM 2499 O O . ARG A 1 324 ? 15.462 -6.670 -19.417 1.00 88.44 324 ARG A O 1
ATOM 2506 N N . PHE A 1 325 ? 15.497 -8.789 -18.705 1.00 84.25 325 PHE A N 1
ATOM 2507 C CA . PHE A 1 325 ? 16.363 -8.539 -17.544 1.00 84.25 325 PHE A CA 1
ATOM 2508 C C . PHE A 1 325 ? 17.837 -8.894 -17.775 1.00 84.25 325 PHE A C 1
ATOM 2510 O O . PHE A 1 325 ? 18.648 -8.713 -16.869 1.00 84.25 325 PHE A O 1
ATOM 2517 N N . ALA A 1 326 ? 18.215 -9.365 -18.969 1.00 77.56 326 ALA A N 1
ATOM 2518 C CA . ALA A 1 326 ? 19.583 -9.816 -19.249 1.00 77.56 326 ALA A CA 1
ATOM 2519 C C . ALA A 1 326 ? 20.638 -8.708 -19.054 1.00 77.56 326 ALA A C 1
ATOM 2521 O O . ALA A 1 326 ? 21.778 -8.990 -18.697 1.00 77.56 326 ALA A O 1
ATOM 2522 N N . GLN A 1 327 ? 20.246 -7.444 -19.238 1.00 70.25 327 GLN A N 1
ATOM 2523 C CA . GLN A 1 327 ? 21.129 -6.279 -19.131 1.00 70.25 327 GLN A CA 1
ATOM 2524 C C . GLN A 1 327 ? 21.391 -5.828 -17.683 1.00 70.25 327 GLN A C 1
ATOM 2526 O O . GLN A 1 327 ? 22.249 -4.980 -17.454 1.00 70.25 327 GLN A O 1
ATOM 2531 N N . LEU A 1 328 ? 20.672 -6.374 -16.694 1.00 70.25 328 LEU A N 1
ATOM 2532 C CA . LEU A 1 328 ? 20.749 -5.904 -15.307 1.00 70.25 328 LEU A CA 1
ATOM 2533 C C . LEU A 1 328 ? 21.922 -6.471 -14.498 1.00 70.25 328 LEU A C 1
ATOM 2535 O O . LEU A 1 328 ? 22.238 -5.924 -13.440 1.00 70.25 328 LEU A O 1
ATOM 2539 N N . GLY A 1 329 ? 22.551 -7.567 -14.933 1.00 71.56 329 GLY A N 1
ATOM 2540 C CA . GLY A 1 329 ? 23.574 -8.251 -14.131 1.00 71.56 329 GLY A CA 1
ATOM 2541 C C . GLY A 1 329 ? 23.112 -8.477 -12.678 1.00 71.56 329 GLY A C 1
ATOM 2542 O O . GLY A 1 329 ? 21.987 -8.912 -12.442 1.00 71.56 329 GLY A O 1
ATOM 2543 N N . GLY A 1 330 ? 23.945 -8.112 -11.695 1.00 64.19 330 GLY A N 1
ATOM 2544 C CA . GLY A 1 330 ? 23.627 -8.238 -10.260 1.00 64.19 330 GLY A CA 1
ATOM 2545 C C . GLY A 1 330 ? 22.552 -7.277 -9.722 1.00 64.19 330 GLY A C 1
ATOM 2546 O O . GLY A 1 330 ? 22.096 -7.437 -8.593 1.00 64.19 330 GLY A O 1
ATOM 2547 N N . VAL A 1 331 ? 22.098 -6.287 -10.504 1.00 67.62 331 VAL A N 1
ATOM 2548 C CA . VAL A 1 331 ? 20.990 -5.391 -10.104 1.00 67.62 331 VAL A CA 1
ATOM 2549 C C . VAL A 1 331 ? 19.661 -6.156 -10.059 1.00 67.62 331 VAL A C 1
ATOM 2551 O O . VAL A 1 331 ? 18.777 -5.801 -9.281 1.00 67.62 331 VAL A O 1
ATOM 2554 N N . ALA A 1 332 ? 19.536 -7.254 -10.815 1.00 68.81 332 ALA A N 1
ATOM 2555 C CA . ALA A 1 332 ? 18.362 -8.125 -10.786 1.00 68.81 332 ALA A CA 1
ATOM 2556 C C . ALA A 1 332 ? 18.111 -8.746 -9.395 1.00 68.81 332 ALA A C 1
ATOM 2558 O O . ALA A 1 332 ? 16.958 -8.949 -9.008 1.00 68.81 332 ALA A O 1
ATOM 2559 N N . ASP A 1 333 ? 19.159 -8.965 -8.594 1.00 70.81 333 ASP A N 1
ATOM 2560 C CA . ASP A 1 333 ? 19.025 -9.515 -7.239 1.00 70.81 333 ASP A CA 1
ATOM 2561 C C . ASP A 1 333 ? 18.278 -8.557 -6.294 1.00 70.81 333 ASP A C 1
ATOM 2563 O O . ASP A 1 333 ? 17.574 -8.994 -5.375 1.00 70.81 333 ASP A O 1
ATOM 2567 N N . LEU A 1 334 ? 18.340 -7.241 -6.553 1.00 74.25 334 LEU A N 1
ATOM 2568 C CA . LEU A 1 334 ? 17.584 -6.235 -5.797 1.00 74.25 334 LEU A CA 1
ATOM 2569 C C . LEU A 1 334 ? 16.071 -6.388 -5.981 1.00 74.25 334 LEU A C 1
ATOM 2571 O O . LEU A 1 334 ? 15.308 -5.983 -5.102 1.00 74.25 334 LEU A O 1
ATOM 2575 N N . PHE A 1 335 ? 15.627 -6.986 -7.088 1.00 84.06 335 PHE A N 1
ATOM 2576 C CA . PHE A 1 335 ? 14.211 -7.219 -7.359 1.00 84.06 335 PHE A CA 1
ATOM 2577 C C . PHE A 1 335 ? 13.670 -8.436 -6.608 1.00 84.06 335 PHE A C 1
ATOM 2579 O O . PHE A 1 335 ? 12.519 -8.430 -6.163 1.00 84.06 335 PHE A O 1
ATOM 2586 N N . LEU A 1 336 ? 14.516 -9.441 -6.383 1.00 85.19 336 LEU A N 1
ATOM 2587 C CA . LEU A 1 336 ? 14.159 -10.636 -5.621 1.00 85.19 336 LEU A CA 1
ATOM 2588 C C . LEU A 1 336 ? 14.149 -10.379 -4.109 1.00 85.19 336 LEU A C 1
ATOM 2590 O O . LEU A 1 336 ? 13.358 -10.991 -3.385 1.00 85.19 336 LEU A O 1
ATOM 2594 N N . LEU A 1 337 ? 14.976 -9.451 -3.620 1.00 87.69 337 LEU A N 1
ATOM 2595 C CA . LEU A 1 337 ? 15.142 -9.185 -2.189 1.00 87.69 337 LEU A CA 1
ATOM 2596 C C . LEU A 1 337 ? 13.819 -8.865 -1.446 1.00 87.69 337 LEU A C 1
ATOM 2598 O O . LEU A 1 337 ? 13.554 -9.524 -0.432 1.00 87.69 337 LEU A O 1
ATOM 2602 N N . PRO A 1 338 ? 12.943 -7.948 -1.919 1.00 87.12 338 PRO A N 1
ATOM 2603 C CA . PRO A 1 338 ? 11.648 -7.702 -1.282 1.00 87.12 338 PRO A CA 1
ATOM 2604 C C . PRO A 1 338 ? 10.773 -8.958 -1.206 1.00 87.12 338 PRO A C 1
ATOM 2606 O O . PRO A 1 338 ? 10.120 -9.185 -0.188 1.00 87.12 338 PRO A O 1
ATOM 2609 N N . ILE A 1 339 ? 10.784 -9.799 -2.248 1.00 88.00 339 ILE A N 1
ATOM 2610 C CA . ILE A 1 339 ? 9.974 -11.025 -2.334 1.00 88.00 339 ILE A CA 1
ATOM 2611 C C . ILE A 1 339 ? 10.479 -12.073 -1.338 1.00 88.00 339 ILE A C 1
ATOM 2613 O O . ILE A 1 339 ? 9.682 -12.684 -0.620 1.00 88.00 339 ILE A O 1
ATOM 2617 N N . VAL A 1 340 ? 11.798 -12.264 -1.249 1.00 88.25 340 VAL A N 1
ATOM 2618 C CA . VAL A 1 340 ? 12.420 -13.206 -0.305 1.00 88.25 340 VAL A CA 1
ATOM 2619 C C . VAL A 1 340 ? 12.124 -12.792 1.137 1.00 88.25 340 VAL A C 1
ATOM 2621 O O . VAL A 1 340 ? 11.645 -13.603 1.938 1.00 88.25 340 VAL A O 1
ATOM 2624 N N . ILE A 1 341 ? 12.333 -11.512 1.461 1.00 88.38 341 ILE A N 1
ATOM 2625 C CA . ILE A 1 341 ? 12.051 -10.963 2.795 1.00 88.38 341 ILE A CA 1
ATOM 2626 C C . ILE A 1 341 ? 10.557 -11.080 3.120 1.00 88.38 341 ILE A C 1
ATOM 2628 O O . ILE A 1 341 ? 10.197 -11.513 4.221 1.00 88.38 341 ILE A O 1
ATOM 2632 N N . TYR A 1 342 ? 9.686 -10.755 2.163 1.00 88.25 342 TYR A N 1
ATOM 2633 C CA . TYR A 1 342 ? 8.240 -10.909 2.303 1.00 88.25 342 TYR A CA 1
ATOM 2634 C C . TYR A 1 342 ? 7.841 -12.351 2.590 1.00 88.25 342 TYR A C 1
ATOM 2636 O O . TYR A 1 342 ? 7.129 -12.600 3.562 1.00 88.25 342 TYR A O 1
ATOM 2644 N N . THR A 1 343 ? 8.357 -13.307 1.823 1.00 86.44 343 THR A N 1
ATOM 2645 C CA . THR A 1 343 ? 8.050 -14.733 1.990 1.00 86.44 343 THR A CA 1
ATOM 2646 C C . THR A 1 343 ? 8.455 -15.227 3.379 1.00 86.44 343 THR A C 1
ATOM 2648 O O . THR A 1 343 ? 7.676 -15.898 4.065 1.00 86.44 343 THR A O 1
ATOM 2651 N N . PHE A 1 344 ? 9.638 -14.833 3.854 1.00 88.38 344 PHE A N 1
ATOM 2652 C CA . PHE A 1 344 ? 10.116 -15.188 5.189 1.00 88.38 344 PHE A CA 1
ATOM 2653 C C . PHE A 1 344 ? 9.248 -14.594 6.310 1.00 88.38 344 PHE A C 1
ATOM 2655 O O . PHE A 1 344 ? 8.886 -15.286 7.272 1.00 88.38 344 PHE A O 1
ATOM 2662 N N . ILE A 1 345 ? 8.889 -13.313 6.193 1.00 86.56 345 ILE A N 1
ATOM 2663 C CA . ILE A 1 345 ? 8.031 -12.632 7.168 1.00 86.56 345 ILE A CA 1
ATOM 2664 C C . ILE A 1 345 ? 6.630 -13.240 7.160 1.00 86.56 345 ILE A C 1
ATOM 2666 O O . ILE A 1 345 ? 6.096 -13.535 8.233 1.00 86.56 345 ILE A O 1
ATOM 2670 N N . LEU A 1 346 ? 6.061 -13.494 5.983 1.00 87.56 346 LEU A N 1
ATOM 2671 C CA . LEU A 1 346 ? 4.753 -14.117 5.833 1.00 87.56 346 LEU A CA 1
ATOM 2672 C C . LEU A 1 346 ? 4.729 -15.507 6.479 1.00 87.56 346 LEU A C 1
ATOM 2674 O O . LEU A 1 346 ? 3.844 -15.785 7.288 1.00 87.56 346 LEU A O 1
ATOM 2678 N N . ALA A 1 347 ? 5.729 -16.353 6.219 1.00 87.31 347 ALA A N 1
ATOM 2679 C CA . ALA A 1 347 ? 5.823 -17.678 6.834 1.00 87.31 347 ALA A CA 1
ATOM 2680 C C . ALA A 1 347 ? 5.832 -17.599 8.372 1.00 87.31 347 ALA A C 1
ATOM 2682 O O . ALA A 1 347 ? 5.143 -18.367 9.055 1.00 87.31 347 ALA A O 1
ATOM 2683 N N . ARG A 1 348 ? 6.562 -16.630 8.940 1.00 87.88 348 ARG A N 1
ATOM 2684 C CA . ARG A 1 348 ? 6.555 -16.364 10.388 1.00 87.88 348 ARG A CA 1
ATOM 2685 C C . ARG A 1 348 ? 5.190 -15.881 10.881 1.00 87.88 348 ARG A C 1
ATOM 2687 O O . ARG A 1 348 ? 4.754 -16.306 11.952 1.00 87.88 348 ARG A O 1
ATOM 2694 N N . GLN A 1 349 ? 4.514 -15.013 10.135 1.00 86.56 349 GLN A N 1
ATOM 2695 C CA . GLN A 1 349 ? 3.201 -14.491 10.511 1.00 86.56 349 GLN A CA 1
ATOM 2696 C C . GLN A 1 349 ? 2.107 -15.566 10.448 1.00 86.56 349 GLN A C 1
ATOM 2698 O O . GLN A 1 349 ? 1.330 -15.674 11.394 1.00 86.56 349 GLN A O 1
ATOM 2703 N N . ILE A 1 350 ? 2.098 -16.420 9.418 1.00 87.00 350 ILE A N 1
ATOM 2704 C CA . ILE A 1 350 ? 1.170 -17.559 9.306 1.00 87.00 350 ILE A CA 1
ATOM 2705 C C . ILE A 1 350 ? 1.322 -18.492 10.513 1.00 87.00 350 ILE A C 1
ATOM 2707 O O . ILE A 1 350 ? 0.326 -18.888 11.117 1.00 87.00 350 ILE A O 1
ATOM 2711 N N . ARG A 1 351 ? 2.562 -18.804 10.922 1.00 86.50 351 ARG A N 1
ATOM 2712 C CA . ARG A 1 351 ? 2.818 -19.623 12.123 1.00 86.50 351 ARG A CA 1
ATOM 2713 C C . ARG A 1 351 ? 2.260 -18.973 13.393 1.00 86.50 351 ARG A C 1
ATOM 2715 O O . ARG A 1 351 ? 1.668 -19.670 14.211 1.00 86.50 351 ARG A O 1
ATOM 2722 N N . LYS A 1 352 ? 2.419 -17.653 13.544 1.00 84.19 352 LYS A N 1
ATOM 2723 C CA . LYS A 1 352 ? 1.900 -16.892 14.696 1.00 84.19 352 LYS A CA 1
ATOM 2724 C C . LYS A 1 352 ? 0.375 -16.757 14.703 1.00 84.19 352 LYS A C 1
ATOM 2726 O O . LYS A 1 352 ? -0.198 -16.631 15.778 1.00 84.19 352 LYS A O 1
ATOM 2731 N N . ASN A 1 353 ? -0.267 -16.778 13.536 1.00 82.25 353 ASN A N 1
ATOM 2732 C CA . ASN A 1 353 ? -1.715 -16.624 13.384 1.00 82.25 353 ASN A CA 1
ATOM 2733 C C . ASN A 1 353 ? -2.494 -17.953 13.491 1.00 82.25 353 ASN A C 1
ATOM 2735 O O . ASN A 1 353 ? -3.689 -18.000 13.197 1.00 82.25 353 ASN A O 1
ATOM 2739 N N . ARG A 1 354 ? -1.837 -19.051 13.890 1.00 73.88 354 ARG A N 1
ATOM 2740 C CA . ARG A 1 354 ? -2.530 -20.313 14.174 1.00 73.88 354 ARG A CA 1
ATOM 2741 C C . ARG A 1 354 ? -3.466 -20.141 15.378 1.00 73.88 354 ARG A C 1
ATOM 2743 O O . ARG A 1 354 ? -3.090 -19.440 16.320 1.00 73.88 354 ARG A O 1
ATOM 2750 N N . PRO A 1 355 ? -4.652 -20.783 15.377 1.00 63.31 355 PRO A N 1
ATOM 2751 C CA . PRO A 1 355 ? -5.515 -20.800 16.550 1.00 63.31 355 PRO A CA 1
ATOM 2752 C C . PRO A 1 355 ? -4.700 -21.319 17.734 1.00 63.31 355 PRO A C 1
ATOM 2754 O O . PRO A 1 355 ? -4.151 -22.421 17.673 1.00 63.31 355 PRO A O 1
ATOM 2757 N N . LYS A 1 356 ? -4.562 -20.516 18.791 1.00 58.19 356 LYS A N 1
ATOM 2758 C CA . LYS A 1 356 ? -4.019 -21.034 20.047 1.00 58.19 356 LYS A CA 1
ATOM 2759 C C . LYS A 1 356 ? -5.030 -22.049 20.575 1.00 58.19 356 LYS A C 1
ATOM 2761 O O . LYS A 1 356 ? -6.231 -21.790 20.502 1.00 58.19 356 LYS A O 1
ATOM 2766 N N . ALA A 1 357 ? -4.550 -23.195 21.064 1.00 46.97 357 ALA A N 1
ATOM 2767 C CA . ALA A 1 357 ? -5.406 -24.155 21.749 1.00 46.97 357 ALA A CA 1
ATOM 2768 C C . ALA A 1 357 ? -6.225 -23.405 22.805 1.00 46.97 357 ALA A C 1
ATOM 2770 O O . ALA A 1 357 ? -5.687 -22.526 23.486 1.00 46.97 357 ALA A O 1
ATOM 2771 N N . VAL A 1 358 ? -7.520 -23.711 22.887 1.00 47.12 358 VAL A N 1
ATOM 2772 C CA . VAL A 1 358 ? -8.391 -23.175 23.929 1.00 47.12 358 VAL A CA 1
ATOM 2773 C C . VAL A 1 358 ? -7.770 -23.598 25.253 1.00 47.12 358 VAL A C 1
ATOM 2775 O O . VAL A 1 358 ? -7.858 -24.758 25.642 1.00 47.12 358 VAL A O 1
ATOM 2778 N N . VAL A 1 359 ? -7.083 -22.676 25.925 1.00 43.56 359 VAL A N 1
ATOM 2779 C CA . VAL A 1 359 ? -6.804 -22.850 27.343 1.00 43.56 359 VAL A CA 1
ATOM 2780 C C . VAL A 1 359 ? -8.185 -22.792 27.969 1.00 43.56 359 VAL A C 1
ATOM 2782 O O . VAL A 1 359 ? -8.864 -21.770 27.838 1.00 43.56 359 VAL A O 1
ATOM 2785 N N . ALA A 1 360 ? -8.637 -23.917 28.528 1.00 36.56 360 ALA A N 1
ATOM 2786 C CA . ALA A 1 360 ? -9.876 -23.965 29.290 1.00 36.56 360 ALA A CA 1
ATOM 2787 C C . ALA A 1 360 ? -9.906 -22.745 30.226 1.00 36.56 360 ALA A C 1
ATOM 2789 O O . ALA A 1 360 ? -8.843 -22.377 30.746 1.00 36.56 360 ALA A O 1
ATOM 2790 N N . PRO A 1 361 ? -11.063 -22.079 30.402 1.00 41.00 361 PRO A N 1
ATOM 2791 C CA . PRO A 1 361 ? -11.166 -20.996 31.368 1.00 41.00 361 PRO A CA 1
ATOM 2792 C C . PRO A 1 361 ? -10.518 -21.478 32.664 1.00 41.00 361 PRO A C 1
ATOM 2794 O O . PRO A 1 361 ? -10.833 -22.575 33.129 1.00 41.00 361 PRO A O 1
ATOM 2797 N N . LYS A 1 362 ? -9.547 -20.726 33.200 1.00 45.91 362 LYS A N 1
ATOM 2798 C CA . LYS A 1 362 ? -9.054 -21.024 34.546 1.00 45.91 362 LYS A CA 1
ATOM 2799 C C . LYS A 1 362 ? -10.294 -21.055 35.428 1.00 45.91 362 LYS A C 1
ATOM 2801 O O . LYS A 1 362 ? -11.037 -20.073 35.403 1.00 45.91 362 LYS A O 1
ATOM 2806 N N . ALA A 1 363 ? -10.515 -22.181 36.112 1.00 47.78 363 ALA A N 1
ATOM 2807 C CA . ALA A 1 363 ? -11.640 -22.351 37.017 1.00 47.78 363 ALA A CA 1
ATOM 2808 C C . ALA A 1 363 ? -11.770 -21.076 37.850 1.00 47.78 363 ALA A C 1
ATOM 2810 O O . ALA A 1 363 ? -10.785 -20.586 38.420 1.00 47.78 363 ALA A O 1
ATOM 2811 N N . THR A 1 364 ? -12.952 -20.479 37.822 1.00 57.81 364 THR A N 1
ATOM 2812 C CA . THR A 1 364 ? -13.227 -19.297 38.629 1.00 57.81 364 THR A CA 1
ATOM 2813 C C . THR A 1 364 ? -12.977 -19.641 40.095 1.00 57.81 364 THR A C 1
ATOM 2815 O O . THR A 1 364 ? -13.137 -20.785 40.516 1.00 57.81 364 THR A O 1
ATOM 2818 N N . VAL A 1 365 ? -12.591 -18.653 40.908 1.00 51.22 365 VAL A N 1
ATOM 2819 C CA . VAL A 1 365 ? -12.425 -18.853 42.361 1.00 51.22 365 VAL A CA 1
ATOM 2820 C C . VAL A 1 365 ? -13.695 -19.476 42.968 1.00 51.22 365 VAL A C 1
ATOM 2822 O O . VAL A 1 365 ? -13.603 -20.312 43.856 1.00 51.22 365 VAL A O 1
ATOM 2825 N N . ALA A 1 366 ? -14.871 -19.171 42.409 1.00 51.50 366 ALA A N 1
ATOM 2826 C CA . ALA A 1 366 ? -16.146 -19.784 42.776 1.00 51.50 366 ALA A CA 1
ATOM 2827 C C . ALA A 1 366 ? -16.250 -21.293 42.459 1.00 51.50 366 ALA A C 1
ATOM 2829 O O . ALA A 1 366 ? -16.892 -22.024 43.208 1.00 51.50 366 ALA A O 1
ATOM 2830 N N . GLU A 1 367 ? -15.631 -21.775 41.378 1.00 56.75 367 GLU A N 1
ATOM 2831 C CA . GLU A 1 367 ? -15.587 -23.202 41.018 1.00 56.75 367 GLU A CA 1
ATOM 2832 C C . GLU A 1 367 ? -14.571 -23.971 41.870 1.00 56.75 367 GLU A C 1
ATOM 2834 O O . GLU A 1 367 ? -14.833 -25.110 42.244 1.00 56.75 367 GLU A O 1
ATOM 2839 N N . LEU A 1 368 ? -13.457 -23.336 42.247 1.00 54.72 368 LEU A N 1
ATOM 2840 C CA . LEU A 1 368 ? -12.475 -23.918 43.170 1.00 54.72 368 LEU A CA 1
ATOM 2841 C C . LEU A 1 368 ? -13.007 -24.000 44.609 1.00 54.72 368 LEU A C 1
ATOM 2843 O O . LEU A 1 368 ? -12.717 -24.967 45.302 1.00 54.72 368 LEU A O 1
ATOM 2847 N N . VAL A 1 369 ? -13.825 -23.033 45.037 1.00 61.03 369 VAL A N 1
ATOM 2848 C CA . VAL A 1 369 ? -14.474 -23.026 46.364 1.00 61.03 369 VAL A CA 1
ATOM 2849 C C . VAL A 1 369 ? -15.644 -24.014 46.457 1.00 61.03 369 VAL A C 1
ATOM 2851 O O . VAL A 1 369 ? -15.979 -24.440 47.551 1.00 61.03 369 VAL A O 1
ATOM 2854 N N . ARG A 1 370 ? -16.266 -24.415 45.340 1.00 62.12 370 ARG A N 1
ATOM 2855 C CA . ARG A 1 370 ? -17.281 -25.491 45.333 1.00 62.12 370 ARG A CA 1
ATOM 2856 C C . ARG A 1 370 ? -16.686 -26.900 45.278 1.00 62.12 370 ARG A C 1
ATOM 2858 O O . ARG A 1 370 ? -17.417 -27.861 45.490 1.00 62.12 370 ARG A O 1
ATOM 2865 N N . ALA A 1 371 ? -15.411 -27.015 44.914 1.00 57.38 371 ALA A N 1
ATOM 2866 C CA . ALA A 1 371 ? -14.697 -28.283 44.783 1.00 57.38 371 ALA A CA 1
ATOM 2867 C C . ALA A 1 371 ? -13.841 -28.636 46.017 1.00 57.38 371 ALA A C 1
ATOM 2869 O O . ALA A 1 371 ? -13.271 -29.725 46.052 1.00 57.38 371 ALA A O 1
ATOM 2870 N N . ALA A 1 372 ? -13.751 -27.726 46.993 1.00 51.53 372 ALA A N 1
ATOM 2871 C CA . ALA A 1 372 ? -13.188 -27.934 48.327 1.00 51.53 372 ALA A CA 1
ATOM 2872 C C . ALA A 1 372 ? -14.331 -28.038 49.341 1.00 51.53 372 ALA A C 1
ATOM 2874 O O . ALA A 1 372 ? -14.180 -28.829 50.297 1.00 51.53 372 ALA A O 1
#

Radius of gyration: 22.03 Å; Cα contacts (8 Å, |Δi|>4): 521; chains: 1; bounding box: 47×55×73 Å

Organism: NCBI:txid394096